Protein AF-0000000073401775 (afdb_homodimer)

Organism: Burkholderia thailandensis (strain ATCC 700388 / DSM 13276 / CCUG 48851 / CIP 106301 / E264) (NCBI:txid271848)

Sequence (440 aa):
MAAEIIAVTQQKGGVGKSTIAMHLGAAFHEKGRRVLVIDADGQNTLVHWSSSSADSETGIPFPVVNLAEAGGQIHREIKKFINDYDIIIVDCPPSITEKVSGVVLLAATIAVIPTSSSPADYWSSVGLVKLIQQAQVMNEDLRAVFLLNKTEEKRMLTRELKRALEELGFPLLKTQIPTREAYKQAMALGQTVLQMNDRGAKLAAAEIRACADEIVAMLPMAAEIIAVTQQKGGVGKSTIAMHLGAAFHEKGRRVLVIDADGQNTLVHWSSSSADSETGIPFPVVNLAEAGGQIHREIKKFINDYDIIIVDCPPSITEKVSGVVLLAATIAVIPTSSSPADYWSSVGLVKLIQQAQVMNEDLRAVFLLNKTEEKRMLTRELKRALEELGFPLLKTQIPTREAYKQAMALGQTVLQMNDRGAKLAAAEIRACADEIVAMLP

Foldseek 3Di:
DWAAEEEADFQDPPLCLLLLQLLLQVLVVVVVWQEEEEEQAPVCLLVLLLVLAPDNVLARPHYYYYDNVCFLVVLVVVVVCGVVTRYYYYRHYNRLPGNGSLNSLLVHQEYEYRAELDVVRLVRVLSVLVSNVVSCVNVVNYAYEYEHEQYDPPPPSVVVSQVSVVVSPHYYDPFHQHDAVLSVVCSNNNHALCSPDDPRSVVRSVSSNSVSVVVVVSGD/DWAAEEEADFQDPPLCLLLLQLLLQVLVVVVVWQEEEEEQEPVCLLVLLQVLAPDPVLARPHYYYYDNVCFLNVLVVVVVCGVVTRYYYYRHYNRLPGNGSLNSLLVHQEYEYRAELDVVRLVRVLSVLVSNVVSCVNVVNYAYEYEHEQYDPPPPSVVVS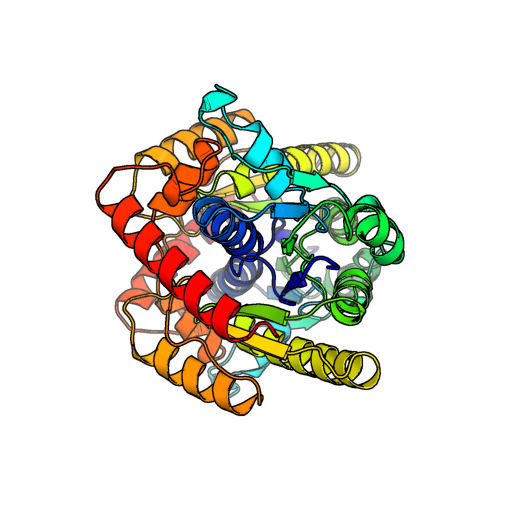QVSVVVSPHYYDPFHQHDAVLSVVCSNNNHALCSPDDPRSVVRSVSSNSVSVVVVVSGD

Structure (mmCIF, N/CA/C/O backbone):
data_AF-0000000073401775-model_v1
#
loop_
_entity.id
_entity.type
_entity.pdbx_description
1 polymer 'ParA family protein'
#
loop_
_atom_site.group_PDB
_atom_site.id
_atom_site.type_symbol
_atom_site.label_atom_id
_atom_site.label_alt_id
_atom_site.label_comp_id
_atom_site.label_asym_id
_atom_site.label_entity_id
_atom_site.label_seq_id
_atom_site.pdbx_PDB_ins_code
_atom_site.Cartn_x
_atom_site.Cartn_y
_atom_site.Cartn_z
_atom_site.occupancy
_atom_site.B_iso_or_equiv
_atom_site.auth_seq_id
_atom_site.auth_comp_id
_atom_site.auth_asym_id
_atom_site.auth_atom_id
_atom_site.pdbx_PDB_model_num
ATOM 1 N N . MET A 1 1 ? 2.506 27.953 22.062 1 73.06 1 MET A N 1
ATOM 2 C CA . MET A 1 1 ? 1.465 26.938 22.109 1 73.06 1 MET A CA 1
ATOM 3 C C . MET A 1 1 ? 1.991 25.609 21.578 1 73.06 1 MET A C 1
ATOM 5 O O . MET A 1 1 ? 2.885 25.578 20.719 1 73.06 1 MET A O 1
ATOM 9 N N . ALA A 1 2 ? 1.519 24.484 22.172 1 89 2 ALA A N 1
ATOM 10 C CA . ALA A 1 2 ? 1.997 23.156 21.797 1 89 2 ALA A CA 1
ATOM 11 C C . ALA A 1 2 ? 1.605 22.828 20.359 1 89 2 ALA A C 1
ATOM 13 O O . ALA A 1 2 ? 0.56 23.266 19.875 1 89 2 ALA A O 1
ATOM 14 N N . ALA A 1 3 ? 2.463 22.219 19.703 1 96.69 3 ALA A N 1
ATOM 15 C CA . ALA A 1 3 ? 2.256 21.875 18.297 1 96.69 3 ALA A CA 1
ATOM 16 C C . ALA A 1 3 ? 0.973 21.062 18.125 1 96.69 3 ALA A C 1
ATOM 18 O O . ALA A 1 3 ? 0.622 20.25 18.984 1 96.69 3 ALA A O 1
ATOM 19 N N . GLU A 1 4 ? 0.217 21.359 17.109 1 97.5 4 GLU A N 1
ATOM 20 C CA . GLU A 1 4 ? -0.837 20.453 16.688 1 97.5 4 GLU A CA 1
ATOM 21 C C . GLU A 1 4 ? -0.253 19.203 16.016 1 97.5 4 GLU A C 1
ATOM 23 O O . GLU A 1 4 ? 0.596 19.312 15.133 1 97.5 4 GLU A O 1
ATOM 28 N N . ILE A 1 5 ? -0.704 18.062 16.5 1 97.88 5 ILE A N 1
ATOM 29 C CA . ILE A 1 5 ? -0.2 16.797 15.969 1 97.88 5 ILE A CA 1
ATOM 30 C C . ILE A 1 5 ? -1.228 16.188 15.016 1 97.88 5 ILE A C 1
ATOM 32 O O . ILE A 1 5 ? -2.373 15.953 15.398 1 97.88 5 ILE A O 1
ATOM 36 N N . ILE A 1 6 ? -0.825 15.984 13.781 1 98.44 6 ILE A N 1
ATOM 37 C CA . ILE A 1 6 ? -1.646 15.344 12.758 1 98.44 6 ILE A CA 1
ATOM 38 C C . ILE A 1 6 ? -1.128 13.938 12.484 1 98.44 6 ILE A C 1
ATOM 40 O O . ILE A 1 6 ? -0.006 13.766 12 1 98.44 6 ILE A O 1
ATOM 44 N N . ALA A 1 7 ? -1.911 12.969 12.836 1 97.69 7 ALA A N 1
ATOM 45 C CA . ALA A 1 7 ? -1.581 11.586 12.523 1 97.69 7 ALA A CA 1
ATOM 46 C C . ALA A 1 7 ? -2.135 11.18 11.164 1 97.69 7 ALA A C 1
ATOM 48 O O . ALA A 1 7 ? -3.35 11.203 10.945 1 97.69 7 ALA A O 1
ATOM 49 N N . VAL A 1 8 ? -1.271 10.867 10.211 1 98 8 VAL A N 1
ATOM 50 C CA . VAL A 1 8 ? -1.704 10.242 8.961 1 98 8 VAL A CA 1
ATOM 51 C C . VAL A 1 8 ? -1.664 8.719 9.109 1 98 8 VAL A C 1
ATOM 53 O O . VAL A 1 8 ? -0.586 8.125 9.164 1 98 8 VAL A O 1
ATOM 56 N N . THR A 1 9 ? -2.846 8.148 9.156 1 95.69 9 THR A N 1
ATOM 57 C CA . THR A 1 9 ? -2.902 6.754 9.57 1 95.69 9 THR A CA 1
ATOM 58 C C . THR A 1 9 ? -3.926 5.98 8.742 1 95.69 9 THR A C 1
ATOM 60 O O . THR A 1 9 ? -4.93 6.547 8.305 1 95.69 9 THR A O 1
ATOM 63 N N . GLN A 1 10 ? -3.592 4.816 8.5 1 92.88 10 GLN A N 1
ATOM 64 C CA . GLN A 1 10 ? -4.418 3.795 7.863 1 92.88 10 GLN A CA 1
ATOM 65 C C . GLN A 1 10 ? -3.863 2.396 8.125 1 92.88 10 GLN A C 1
ATOM 67 O O . GLN A 1 10 ? -2.646 2.211 8.211 1 92.88 10 GLN A O 1
ATOM 72 N N . GLN A 1 11 ? -4.738 1.483 8.266 1 87.44 11 GLN A N 1
ATOM 73 C CA . GLN A 1 11 ? -4.281 0.128 8.555 1 87.44 11 GLN A CA 1
ATOM 74 C C . GLN A 1 11 ? -3.705 -0.537 7.309 1 87.44 11 GLN A C 1
ATOM 76 O O . GLN A 1 11 ? -2.793 -1.36 7.402 1 87.44 11 GLN A O 1
ATOM 81 N N . LYS A 1 12 ? -4.203 -0.117 6.227 1 86.38 12 LYS A N 1
ATOM 82 C CA . LYS A 1 12 ? -3.742 -0.69 4.965 1 86.38 12 LYS A CA 1
ATOM 83 C C . LYS A 1 12 ? -2.5 0.033 4.453 1 86.38 12 LYS A C 1
ATOM 85 O O . LYS A 1 12 ? -2.361 1.244 4.637 1 86.38 12 LYS A O 1
ATOM 90 N N . GLY A 1 13 ? -1.617 -0.777 3.861 1 84.25 13 GLY A N 1
ATOM 91 C CA . GLY A 1 13 ? -0.485 -0.198 3.156 1 84.25 13 GLY A CA 1
ATOM 92 C C . GLY A 1 13 ? -0.824 0.247 1.747 1 84.25 13 GLY A C 1
ATOM 93 O O . GLY A 1 13 ? -1.764 -0.267 1.137 1 84.25 13 GLY A O 1
ATOM 94 N N . GLY A 1 14 ? -0.138 1.272 1.256 1 87.44 14 GLY A N 1
ATOM 95 C CA . GLY A 1 14 ? -0.239 1.647 -0.146 1 87.44 14 GLY A CA 1
ATOM 96 C C . GLY A 1 14 ? -1.378 2.609 -0.427 1 87.44 14 GLY A C 1
ATOM 97 O O . GLY A 1 14 ? -1.656 2.928 -1.584 1 87.44 14 GLY A O 1
ATOM 98 N N . VAL A 1 15 ? -1.942 3.143 0.625 1 90.5 15 VAL A N 1
ATOM 99 C CA . VAL A 1 15 ? -3.107 4 0.429 1 90.5 15 VAL A CA 1
ATOM 100 C C . VAL A 1 15 ? -2.654 5.441 0.198 1 90.5 15 VAL A C 1
ATOM 102 O O . VAL A 1 15 ? -3.469 6.309 -0.123 1 90.5 15 VAL A O 1
ATOM 105 N N . GLY A 1 16 ? -1.351 5.742 0.459 1 94.06 16 GLY A N 1
ATOM 106 C CA . GLY A 1 16 ? -0.814 7.066 0.184 1 94.06 16 GLY A CA 1
ATOM 107 C C . GLY A 1 16 ? -0.501 7.855 1.441 1 94.06 16 GLY A C 1
ATOM 108 O O . GLY A 1 16 ? -0.466 9.086 1.414 1 94.06 16 GLY A O 1
ATOM 109 N N . LYS A 1 17 ? -0.332 7.188 2.557 1 96.25 17 LYS A N 1
ATOM 110 C CA . LYS A 1 17 ? -0.047 7.852 3.828 1 96.25 17 LYS A CA 1
ATOM 111 C C . LYS A 1 17 ? 1.188 8.742 3.719 1 96.25 17 LYS A C 1
ATOM 113 O O . LYS A 1 17 ? 1.143 9.922 4.074 1 96.25 17 LYS A O 1
ATOM 118 N N . SER A 1 18 ? 2.305 8.195 3.209 1 96.81 18 SER A N 1
ATOM 119 C CA . SER A 1 18 ? 3.562 8.93 3.117 1 96.81 18 SER A CA 1
ATOM 120 C C . SER A 1 18 ? 3.439 10.117 2.164 1 96.81 18 SER A C 1
ATOM 122 O O . SER A 1 18 ? 3.92 11.211 2.461 1 96.81 18 SER A O 1
ATOM 124 N N . THR A 1 19 ? 2.76 9.891 1.056 1 97.25 19 THR A N 1
ATOM 125 C CA . THR A 1 19 ? 2.564 10.953 0.076 1 97.25 19 THR A CA 1
ATOM 126 C C . THR A 1 19 ? 1.76 12.102 0.678 1 97.25 19 THR A C 1
ATOM 128 O O . THR A 1 19 ? 2.139 13.266 0.547 1 97.25 19 THR A O 1
ATOM 131 N N . ILE A 1 20 ? 0.709 11.734 1.372 1 98.38 20 ILE A N 1
ATOM 132 C CA . ILE A 1 20 ? -0.161 12.734 1.976 1 98.38 20 ILE A CA 1
ATOM 133 C C . ILE A 1 20 ? 0.586 13.469 3.092 1 98.38 20 ILE A C 1
ATOM 135 O O . ILE A 1 20 ? 0.524 14.695 3.191 1 98.38 20 ILE A O 1
ATOM 139 N N . ALA A 1 21 ? 1.325 12.758 3.904 1 98.75 21 ALA A N 1
ATOM 140 C CA . ALA A 1 21 ? 2.061 13.359 5.016 1 98.75 21 ALA A CA 1
ATOM 141 C C . ALA A 1 21 ? 3.057 14.406 4.512 1 98.75 21 ALA A C 1
ATOM 143 O O . ALA A 1 21 ? 3.092 15.531 5.016 1 98.75 21 ALA A O 1
ATOM 144 N N . MET A 1 22 ? 3.828 14.047 3.49 1 98.75 22 MET A N 1
ATOM 145 C CA . MET A 1 22 ? 4.852 14.945 2.961 1 98.75 22 MET A CA 1
ATOM 146 C C . MET A 1 22 ? 4.227 16.188 2.346 1 98.75 22 MET A C 1
ATOM 148 O O . MET A 1 22 ? 4.68 17.312 2.596 1 98.75 22 MET A O 1
ATOM 152 N N . HIS A 1 23 ? 3.174 16.031 1.643 1 98.81 23 HIS A N 1
ATOM 153 C CA . HIS A 1 23 ? 2.584 17.156 0.909 1 98.81 23 HIS A CA 1
ATOM 154 C C . HIS A 1 23 ? 1.796 18.062 1.839 1 98.81 23 HIS A C 1
ATOM 156 O O . HIS A 1 23 ? 1.742 19.281 1.622 1 98.81 23 HIS A O 1
ATOM 162 N N . LEU A 1 24 ? 1.142 17.438 2.877 1 98.75 24 LEU A N 1
ATOM 163 C CA . LEU A 1 24 ? 0.543 18.297 3.9 1 98.75 24 LEU A CA 1
ATOM 164 C C . LEU A 1 24 ? 1.604 19.156 4.582 1 98.75 24 LEU A C 1
ATOM 166 O O . LEU A 1 24 ? 1.385 20.344 4.828 1 98.75 24 LEU A O 1
ATOM 170 N N . GLY A 1 25 ? 2.76 18.531 4.883 1 98.69 25 GLY A N 1
ATOM 171 C CA . GLY A 1 25 ? 3.871 19.297 5.418 1 98.69 25 GLY A CA 1
ATOM 172 C C . GLY A 1 25 ? 4.238 20.484 4.555 1 98.69 25 GLY A C 1
ATOM 173 O O . GLY A 1 25 ? 4.395 21.594 5.066 1 98.69 25 GLY A O 1
ATOM 174 N N . ALA A 1 26 ? 4.297 20.266 3.293 1 98.62 26 ALA A N 1
ATOM 175 C CA . ALA A 1 26 ? 4.652 21.328 2.354 1 98.62 26 ALA A CA 1
ATOM 176 C C . ALA A 1 26 ? 3.594 22.422 2.338 1 98.62 26 ALA A C 1
ATOM 178 O O . ALA A 1 26 ? 3.924 23.609 2.301 1 98.62 26 ALA A O 1
ATOM 179 N N . ALA A 1 27 ? 2.354 22.031 2.326 1 98.75 27 ALA A N 1
ATOM 180 C CA . ALA A 1 27 ? 1.263 23 2.283 1 98.75 27 ALA A CA 1
ATOM 181 C C . ALA A 1 27 ? 1.264 23.875 3.527 1 98.75 27 ALA A C 1
ATOM 183 O O . ALA A 1 27 ? 1.106 25.094 3.432 1 98.75 27 ALA A O 1
ATOM 184 N N . PHE A 1 28 ? 1.456 23.281 4.695 1 98.5 28 PHE A N 1
ATOM 185 C CA . PHE A 1 28 ? 1.486 24.047 5.938 1 98.5 28 PHE A CA 1
ATOM 186 C C . PHE A 1 28 ? 2.729 24.922 6 1 98.5 28 PHE A C 1
ATOM 188 O O . PHE A 1 28 ? 2.668 26.062 6.477 1 98.5 28 PHE A O 1
ATOM 195 N N . HIS A 1 29 ? 3.814 24.391 5.535 1 98.38 29 HIS A N 1
ATOM 196 C CA . HIS A 1 29 ? 5.039 25.188 5.465 1 98.38 29 HIS A CA 1
ATOM 197 C C . HIS A 1 29 ? 4.852 26.422 4.582 1 98.38 29 HIS A C 1
ATOM 199 O O . HIS A 1 29 ? 5.301 27.516 4.93 1 98.38 29 HIS A O 1
ATOM 205 N N . GLU A 1 30 ? 4.258 26.172 3.49 1 97.69 30 GLU A N 1
ATOM 206 C CA . GLU A 1 30 ? 3.984 27.266 2.561 1 97.69 30 GLU A CA 1
ATOM 207 C C . GLU A 1 30 ? 3.15 28.359 3.221 1 97.69 30 GLU A C 1
ATOM 209 O O . GLU A 1 30 ? 3.271 29.531 2.875 1 97.69 30 GLU A O 1
ATOM 214 N N . LYS A 1 31 ? 2.381 28.047 4.191 1 97.12 31 LYS A N 1
ATOM 215 C CA . LYS A 1 31 ? 1.525 28.984 4.91 1 97.12 31 LYS A CA 1
ATOM 216 C C . LYS A 1 31 ? 2.279 29.641 6.062 1 97.12 31 LYS A C 1
ATOM 218 O O . LYS A 1 31 ? 1.678 30.312 6.895 1 97.12 31 LYS A O 1
ATOM 223 N N . GLY A 1 32 ? 3.52 29.344 6.188 1 97.25 32 GLY A N 1
ATOM 224 C CA . GLY A 1 32 ? 4.371 30.016 7.156 1 97.25 32 GLY A CA 1
ATOM 225 C C . GLY A 1 32 ? 4.422 29.312 8.5 1 97.25 32 GLY A C 1
ATOM 226 O O . GLY A 1 32 ? 4.91 29.875 9.484 1 97.25 32 GLY A O 1
ATOM 227 N N . ARG A 1 33 ? 3.943 28.078 8.586 1 97.81 33 ARG A N 1
ATOM 228 C CA . ARG A 1 33 ? 3.982 27.328 9.836 1 97.81 33 ARG A CA 1
ATOM 229 C C . ARG A 1 33 ? 5.332 26.656 10.023 1 97.81 33 ARG A C 1
ATOM 231 O O . ARG A 1 33 ? 5.965 26.234 9.055 1 97.81 33 ARG A O 1
ATOM 238 N N . ARG A 1 34 ? 5.789 26.625 11.25 1 98.38 34 ARG A N 1
ATOM 239 C CA . ARG A 1 34 ? 6.902 25.734 11.586 1 98.38 34 ARG A CA 1
ATOM 240 C C . ARG A 1 34 ? 6.453 24.281 11.609 1 98.38 34 ARG A C 1
ATOM 242 O O . ARG A 1 34 ? 5.711 23.875 12.508 1 98.38 34 ARG A O 1
ATOM 249 N N . VAL A 1 35 ? 6.938 23.484 10.617 1 98.56 35 VAL A N 1
ATOM 250 C CA . VAL A 1 35 ? 6.43 22.141 10.398 1 98.56 35 VAL A CA 1
ATOM 251 C C . VAL A 1 35 ? 7.531 21.125 10.672 1 98.56 35 VAL A C 1
ATOM 253 O O . VAL A 1 35 ? 8.68 21.312 10.289 1 98.56 35 VAL A O 1
ATOM 256 N N . LEU A 1 36 ? 7.168 20.062 11.367 1 98.81 36 LEU A N 1
ATOM 257 C CA . LEU A 1 36 ? 7.969 18.844 11.477 1 98.81 36 LEU A CA 1
ATOM 258 C C . LEU A 1 36 ? 7.207 17.641 10.938 1 98.81 36 LEU A C 1
ATOM 260 O O . LEU A 1 36 ? 6.047 17.422 11.289 1 98.81 36 LEU A O 1
ATOM 264 N N . VAL A 1 37 ? 7.812 16.875 10.055 1 98.75 37 VAL A N 1
ATOM 265 C CA . VAL A 1 37 ? 7.234 15.625 9.578 1 98.75 37 VAL A CA 1
ATOM 266 C C . VAL A 1 37 ? 8.016 14.438 10.148 1 98.75 37 VAL A C 1
ATOM 268 O O . VAL A 1 37 ? 9.25 14.406 10.07 1 98.75 37 VAL A O 1
ATOM 271 N N . ILE A 1 38 ? 7.289 13.523 10.703 1 98.44 38 ILE A N 1
ATOM 272 C CA . ILE A 1 38 ? 7.895 12.375 11.367 1 98.44 38 ILE A CA 1
ATOM 273 C C . ILE A 1 38 ? 7.59 11.102 10.586 1 98.44 38 ILE A C 1
ATOM 275 O O . ILE A 1 38 ? 6.43 10.812 10.289 1 98.44 38 ILE A O 1
ATOM 279 N N . ASP A 1 39 ? 8.625 10.391 10.25 1 97.38 39 ASP A N 1
ATOM 280 C CA . ASP A 1 39 ? 8.523 9.047 9.695 1 97.38 39 ASP A CA 1
ATOM 281 C C . ASP A 1 39 ? 8.469 8 10.805 1 97.38 39 ASP A C 1
ATOM 283 O O . ASP A 1 39 ? 9.492 7.691 11.43 1 97.38 39 ASP A O 1
ATOM 287 N N . ALA A 1 40 ? 7.277 7.445 11.031 1 94.88 40 ALA A N 1
ATOM 288 C CA . ALA A 1 40 ? 7.102 6.449 12.094 1 94.88 40 ALA A CA 1
ATOM 289 C C . ALA A 1 40 ? 7 5.043 11.508 1 94.88 40 ALA A C 1
ATOM 291 O O . ALA A 1 40 ? 6.691 4.09 12.227 1 94.88 40 ALA A O 1
ATOM 292 N N . ASP A 1 41 ? 7.121 4.91 10.258 1 90.94 41 ASP A N 1
ATOM 293 C CA . ASP A 1 41 ? 7.043 3.641 9.547 1 90.94 41 ASP A CA 1
ATOM 294 C C . ASP A 1 41 ? 8.438 3.086 9.266 1 90.94 41 ASP A C 1
ATOM 296 O O . ASP A 1 41 ? 9.305 3.801 8.758 1 90.94 41 ASP A O 1
ATOM 300 N N . GLY A 1 42 ? 8.688 1.877 9.523 1 87.94 42 GLY A N 1
ATOM 301 C CA . GLY A 1 42 ? 9.969 1.223 9.336 1 87.94 42 GLY A CA 1
ATOM 302 C C . GLY A 1 42 ? 10.406 1.167 7.887 1 87.94 42 GLY A C 1
ATOM 303 O O . GLY A 1 42 ? 11.586 0.924 7.598 1 87.94 42 GLY A O 1
ATOM 304 N N . GLN A 1 43 ? 9.555 1.394 6.953 1 84.94 43 GLN A N 1
ATOM 305 C CA . GLN A 1 43 ? 9.906 1.457 5.535 1 84.94 43 GLN A CA 1
ATOM 306 C C . GLN A 1 43 ? 10.742 2.693 5.23 1 84.94 43 GLN A C 1
ATOM 308 O O . GLN A 1 43 ? 11.438 2.746 4.211 1 84.94 43 GLN A O 1
ATOM 313 N N . ASN A 1 44 ? 10.672 3.723 6.023 1 91.62 44 ASN A N 1
ATOM 314 C CA . ASN A 1 44 ? 11.492 4.93 5.957 1 91.62 44 ASN A CA 1
ATOM 315 C C . ASN A 1 44 ? 11.305 5.656 4.625 1 91.62 44 ASN A C 1
ATOM 317 O O . ASN A 1 44 ? 12.266 6.188 4.066 1 91.62 44 ASN A O 1
ATOM 321 N N . THR A 1 45 ? 10.109 5.629 4.129 1 93.69 45 THR A N 1
ATOM 322 C CA . THR A 1 45 ? 9.828 6.25 2.842 1 93.69 45 THR A CA 1
ATOM 323 C C . THR A 1 45 ? 10.102 7.75 2.891 1 93.69 45 THR A C 1
ATOM 325 O O . THR A 1 45 ? 10.75 8.297 1.992 1 93.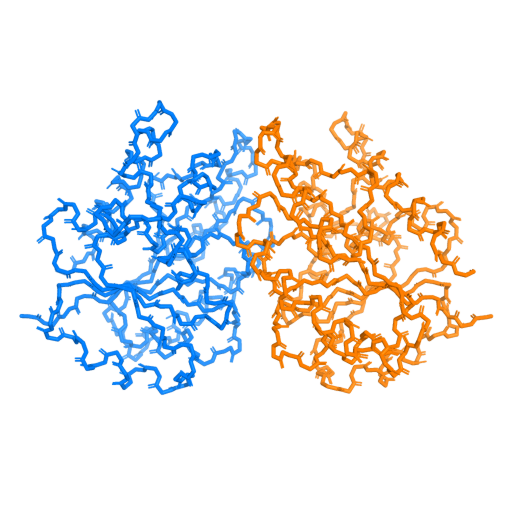69 45 THR A O 1
ATOM 328 N N . LEU A 1 46 ? 9.68 8.406 3.979 1 97.19 46 LEU A N 1
ATOM 329 C CA . LEU A 1 46 ? 9.828 9.852 4.07 1 97.19 46 LEU A CA 1
ATOM 330 C C . LEU A 1 46 ? 11.305 10.234 4.191 1 97.19 46 LEU A C 1
ATOM 332 O O . LEU A 1 46 ? 11.734 11.25 3.643 1 97.19 46 LEU A O 1
ATOM 336 N N . VAL A 1 47 ? 12.016 9.398 4.875 1 95.62 47 VAL A N 1
ATOM 337 C CA . VAL A 1 47 ? 13.438 9.664 5.059 1 95.62 47 VAL A CA 1
ATOM 338 C C . VAL A 1 47 ? 14.164 9.547 3.719 1 95.62 47 VAL A C 1
ATOM 340 O O . VAL A 1 47 ? 14.945 10.422 3.346 1 95.62 47 VAL A O 1
ATOM 343 N N . HIS A 1 48 ? 13.883 8.516 2.992 1 94.62 48 HIS A N 1
ATOM 344 C CA . HIS A 1 48 ? 14.477 8.344 1.67 1 94.62 48 HIS A CA 1
ATOM 345 C C . HIS A 1 48 ? 14.07 9.484 0.738 1 94.62 48 HIS A C 1
ATOM 347 O O . HIS A 1 48 ? 14.906 10.016 0.007 1 94.62 48 HIS A O 1
ATOM 353 N N . TRP A 1 49 ? 12.836 9.82 0.828 1 96.44 49 TRP A N 1
ATOM 354 C CA . TRP A 1 49 ? 12.281 10.898 0.009 1 96.44 49 TRP A CA 1
ATOM 355 C C . TRP A 1 49 ? 13.008 12.211 0.269 1 96.44 49 TRP A C 1
ATOM 357 O O . TRP A 1 49 ? 13.477 12.867 -0.667 1 96.44 49 TRP A O 1
ATOM 367 N N . SER A 1 50 ? 13.219 12.562 1.498 1 96.06 50 SER A N 1
ATOM 368 C CA . SER A 1 50 ? 13.859 13.82 1.876 1 96.06 50 SER A CA 1
ATOM 369 C C . SER A 1 50 ? 15.336 13.828 1.503 1 96.06 50 SER A C 1
ATOM 371 O O . SER A 1 50 ? 15.93 14.891 1.329 1 96.06 50 SER A O 1
ATOM 373 N N . SER A 1 51 ? 15.922 12.664 1.334 1 93.5 51 SER A N 1
ATOM 374 C CA . SER A 1 51 ? 17.344 12.555 1.023 1 93.5 51 SER A CA 1
ATOM 375 C C . SER A 1 51 ? 17.578 12.461 -0.481 1 93.5 51 SER A C 1
ATOM 377 O O . SER A 1 51 ? 18.719 12.422 -0.937 1 93.5 51 SER A O 1
ATOM 379 N N . SER A 1 52 ? 16.516 12.453 -1.254 1 91 52 SER A N 1
ATOM 380 C CA . SER A 1 52 ? 16.625 12.164 -2.682 1 91 52 SER A CA 1
ATOM 381 C C . SER A 1 52 ? 16.969 13.43 -3.469 1 91 52 SER A C 1
ATOM 383 O O . SER A 1 52 ? 17.359 13.344 -4.637 1 91 52 SER A O 1
ATOM 385 N N . SER A 1 53 ? 16.797 14.555 -2.814 1 88.81 53 SER A N 1
ATOM 386 C CA . SER A 1 53 ? 17.094 15.781 -3.553 1 88.81 53 SER A CA 1
ATOM 387 C C . SER A 1 53 ? 18.594 15.938 -3.779 1 88.81 53 SER A C 1
ATOM 389 O O . SER A 1 53 ? 19.391 15.656 -2.885 1 88.81 53 SER A O 1
ATOM 391 N N . ALA A 1 54 ? 19 16.281 -5.02 1 79.06 54 ALA A N 1
ATOM 392 C CA . ALA A 1 54 ? 20.406 16.516 -5.379 1 79.06 54 ALA A CA 1
ATOM 393 C C . ALA A 1 54 ? 20.906 17.812 -4.762 1 79.06 54 ALA A C 1
ATOM 395 O O . ALA A 1 54 ? 22.125 17.984 -4.555 1 79.06 54 ALA A O 1
ATOM 396 N N . ASP A 1 55 ? 19.984 18.672 -4.555 1 78.44 55 ASP A N 1
ATOM 397 C CA . ASP A 1 55 ? 20.297 20 -4.059 1 78.44 55 ASP A CA 1
ATOM 398 C C . ASP A 1 55 ? 19.438 20.344 -2.84 1 78.44 55 ASP A C 1
ATOM 400 O O . ASP A 1 55 ? 18.203 20.266 -2.896 1 78.44 55 ASP A O 1
ATOM 404 N N . SER A 1 56 ? 20.141 20.688 -1.815 1 74.56 56 SER A N 1
ATOM 405 C CA . SER A 1 56 ? 19.438 21 -0.57 1 74.56 56 SER A CA 1
ATOM 406 C C . SER A 1 56 ? 18.5 22.188 -0.747 1 74.56 56 SER A C 1
ATOM 408 O O . SER A 1 56 ? 17.469 22.266 -0.077 1 74.56 56 SER A O 1
ATOM 410 N N . GLU A 1 57 ? 18.734 23 -1.655 1 84.44 57 GLU A N 1
ATOM 411 C CA . GLU A 1 57 ? 17.938 24.219 -1.82 1 84.44 57 GLU A CA 1
ATOM 412 C C . GLU A 1 57 ? 16.594 23.906 -2.502 1 84.44 57 GLU A C 1
ATOM 414 O O . GLU A 1 57 ? 15.617 24.641 -2.316 1 84.44 57 GLU A O 1
ATOM 419 N N . THR A 1 58 ? 16.594 22.828 -3.129 1 89.94 58 THR A N 1
ATOM 420 C CA . THR A 1 58 ? 15.383 22.516 -3.889 1 89.94 58 THR A CA 1
ATOM 421 C C . THR A 1 58 ? 14.625 21.359 -3.256 1 89.94 58 THR A C 1
ATOM 423 O O . THR A 1 58 ? 13.523 21.016 -3.697 1 89.94 58 THR A O 1
ATOM 426 N N . GLY A 1 59 ? 15.188 20.828 -2.191 1 95.38 59 GLY A N 1
ATOM 427 C CA . GLY A 1 59 ? 14.586 19.672 -1.544 1 95.38 59 GLY A CA 1
ATOM 428 C C . GLY A 1 59 ? 13.484 20.031 -0.569 1 95.38 59 GLY A C 1
ATOM 429 O O . GLY A 1 59 ? 12.961 21.156 -0.61 1 95.38 59 GLY A O 1
ATOM 430 N N . ILE A 1 60 ? 13.039 19.109 0.179 1 97.5 60 ILE A N 1
ATOM 431 C CA . ILE A 1 60 ? 11.977 19.281 1.164 1 97.5 60 ILE A CA 1
ATOM 432 C C . ILE A 1 60 ? 12.336 20.422 2.117 1 97.5 60 ILE A C 1
ATOM 434 O O . ILE A 1 60 ? 13.398 20.406 2.74 1 97.5 60 ILE A O 1
ATOM 438 N N . PRO A 1 61 ? 11.516 21.422 2.303 1 96.25 61 PRO A N 1
ATOM 439 C CA . PRO A 1 61 ? 11.914 22.656 2.979 1 96.25 61 PRO A CA 1
ATOM 440 C C . PRO A 1 61 ? 11.641 22.625 4.48 1 96.25 61 PRO A C 1
ATOM 442 O O . PRO A 1 61 ? 11.688 23.656 5.148 1 96.25 61 PRO A O 1
ATOM 445 N N . PHE A 1 62 ? 11.25 21.562 5.039 1 97.56 62 PHE A N 1
ATOM 446 C CA . PHE A 1 62 ? 11.008 21.391 6.465 1 97.56 62 PHE A CA 1
ATOM 447 C C . PHE A 1 62 ? 11.688 20.125 6.977 1 97.56 62 PHE A C 1
ATOM 449 O O . PHE A 1 62 ? 12.016 19.234 6.191 1 97.56 62 PHE A O 1
ATOM 456 N N . PRO A 1 63 ? 11.938 20.016 8.297 1 97.62 63 PRO A N 1
ATOM 457 C CA . PRO A 1 63 ? 12.633 18.844 8.82 1 97.62 63 PRO A CA 1
ATOM 458 C C . PRO A 1 63 ? 11.781 17.578 8.75 1 97.62 63 PRO A C 1
ATOM 460 O O . PRO A 1 63 ? 10.57 17.625 8.977 1 97.62 63 PRO A O 1
ATOM 463 N N . VAL A 1 64 ? 12.445 16.5 8.375 1 98.12 64 VAL A N 1
ATOM 464 C CA . VAL A 1 64 ? 11.906 15.148 8.43 1 98.12 64 VAL A CA 1
ATOM 465 C C . VAL A 1 64 ? 12.75 14.297 9.391 1 98.12 64 VAL A C 1
ATOM 467 O O . VAL A 1 64 ? 13.969 14.203 9.234 1 98.12 64 VAL A O 1
ATOM 470 N N . VAL A 1 65 ? 12.055 13.711 10.352 1 97.75 65 VAL A N 1
ATOM 471 C CA . VAL A 1 65 ? 12.805 12.93 11.328 1 97.75 65 VAL A CA 1
ATOM 472 C C . VAL A 1 65 ? 12.289 11.484 11.336 1 97.75 65 VAL A C 1
ATOM 474 O O . VAL A 1 65 ? 11.094 11.242 11.148 1 97.75 65 VAL A O 1
ATOM 477 N N . ASN A 1 66 ? 13.195 10.602 11.516 1 97.5 66 ASN A N 1
ATOM 478 C CA . ASN A 1 66 ? 12.867 9.18 11.625 1 97.5 66 ASN A CA 1
ATOM 479 C C . ASN A 1 66 ? 12.648 8.773 13.078 1 97.5 66 ASN A C 1
ATOM 481 O O . ASN A 1 66 ? 13.562 8.883 13.906 1 97.5 66 ASN A O 1
ATOM 485 N N . LEU A 1 67 ? 11.5 8.266 13.367 1 96.12 67 LEU A N 1
ATOM 486 C CA . LEU A 1 67 ? 11.242 7.77 14.711 1 96.12 67 LEU A CA 1
ATOM 487 C C . LEU A 1 67 ? 10.688 6.352 14.672 1 96.12 67 LEU A C 1
ATOM 489 O O . LEU A 1 67 ? 9.977 5.93 15.586 1 96.12 67 LEU A O 1
ATOM 493 N N . ALA A 1 68 ? 10.875 5.637 13.578 1 92.19 68 ALA A N 1
ATOM 494 C CA . ALA A 1 68 ? 10.359 4.285 13.383 1 92.19 68 ALA A CA 1
ATOM 495 C C . ALA A 1 68 ? 10.852 3.348 14.477 1 92.19 68 ALA A C 1
ATOM 497 O O . ALA A 1 68 ? 10.109 2.463 14.922 1 92.19 68 ALA A O 1
ATOM 498 N N . GLU A 1 69 ? 12.031 3.553 15.008 1 90.94 69 GLU A N 1
ATOM 499 C CA . GLU A 1 69 ? 12.641 2.635 15.961 1 90.94 69 GLU A CA 1
ATOM 500 C C . GLU A 1 69 ? 12.117 2.881 17.375 1 90.94 69 GLU A C 1
ATOM 502 O O . GLU A 1 69 ? 12.336 2.066 18.281 1 90.94 69 GLU A O 1
ATOM 507 N N . ALA A 1 70 ? 11.438 4.012 17.531 1 91.5 70 ALA A N 1
ATOM 508 C CA . ALA A 1 70 ? 10.922 4.324 18.859 1 91.5 70 ALA A CA 1
ATOM 509 C C . ALA A 1 70 ? 9.789 3.377 19.25 1 91.5 70 ALA A C 1
ATOM 511 O O . ALA A 1 70 ? 9.508 3.186 20.438 1 91.5 70 ALA A O 1
ATOM 512 N N . GLY A 1 71 ? 9.133 2.795 18.25 1 87.06 71 GLY A N 1
ATOM 513 C CA . GLY A 1 71 ? 8.062 1.843 18.5 1 87.06 71 GLY A CA 1
ATOM 514 C C . GLY A 1 71 ? 6.988 2.385 19.422 1 87.06 71 GLY A C 1
ATOM 515 O O . GLY A 1 71 ? 6.484 3.49 19.219 1 87.06 71 GLY A O 1
ATOM 516 N N . GLY A 1 72 ? 6.684 1.586 20.453 1 86.38 72 GLY A N 1
ATOM 517 C CA . GLY A 1 72 ? 5.621 1.933 21.375 1 86.38 72 GLY A CA 1
ATOM 518 C C . GLY A 1 72 ? 5.945 3.146 22.234 1 86.38 72 GLY A C 1
ATOM 519 O O . GLY A 1 72 ? 5.066 3.707 22.875 1 86.38 72 GLY A O 1
ATOM 520 N N . GLN A 1 73 ? 7.172 3.662 22.188 1 91.19 73 GLN A N 1
ATOM 521 C CA . GLN A 1 73 ? 7.582 4.805 23 1 91.19 73 GLN A CA 1
ATOM 522 C C . GLN A 1 73 ? 7.66 6.074 22.156 1 91.19 73 GLN A C 1
ATOM 524 O O . GLN A 1 73 ? 8.242 7.074 22.578 1 91.19 73 GLN A O 1
ATOM 529 N N . ILE A 1 74 ? 7.023 6.062 21.016 1 94.38 74 ILE A N 1
ATOM 530 C CA . ILE A 1 74 ? 7.164 7.152 20.047 1 94.38 74 ILE A CA 1
ATOM 531 C C . ILE A 1 74 ? 6.602 8.438 20.641 1 94.38 74 ILE A C 1
ATOM 533 O O . ILE A 1 74 ? 7.078 9.531 20.344 1 94.38 74 ILE A O 1
ATOM 537 N N . HIS A 1 75 ? 5.617 8.336 21.531 1 91.12 75 HIS A N 1
ATOM 538 C CA . HIS A 1 75 ? 5.023 9.516 22.156 1 91.12 75 HIS A CA 1
ATOM 539 C C . HIS A 1 75 ? 6.062 10.305 22.953 1 91.12 75 HIS A C 1
ATOM 541 O O . HIS A 1 75 ? 6.027 11.531 22.984 1 91.12 75 HIS A O 1
ATOM 547 N N . ARG A 1 76 ? 7.016 9.617 23.531 1 93.62 76 ARG A N 1
ATOM 548 C CA . ARG A 1 76 ? 8.086 10.273 24.281 1 93.62 76 ARG A CA 1
ATOM 549 C C . ARG A 1 76 ? 9.008 11.055 23.359 1 93.62 76 ARG A C 1
ATOM 551 O O . ARG A 1 76 ? 9.453 12.148 23.688 1 93.62 76 ARG A O 1
ATOM 558 N N . GLU A 1 77 ? 9.258 10.484 22.25 1 96.06 77 GLU A N 1
ATOM 559 C CA . GLU A 1 77 ? 10.125 11.141 21.281 1 96.06 77 GLU A CA 1
ATOM 560 C C . GLU A 1 77 ? 9.438 12.359 20.656 1 96.06 77 GLU A C 1
ATOM 562 O O . GLU A 1 77 ? 10.07 13.398 20.469 1 96.06 77 GLU A O 1
ATOM 567 N N . ILE A 1 78 ? 8.156 12.227 20.406 1 96.19 78 ILE A N 1
ATOM 568 C CA . ILE A 1 78 ? 7.395 13.32 19.812 1 96.19 78 ILE A CA 1
ATOM 569 C C . ILE A 1 78 ? 7.34 14.5 20.781 1 96.19 78 ILE A C 1
ATOM 571 O O . ILE A 1 78 ? 7.438 15.656 20.359 1 96.19 78 ILE A O 1
ATOM 575 N N . LYS A 1 79 ? 7.215 14.266 22.016 1 94.62 79 LYS A N 1
ATOM 576 C CA . LYS A 1 79 ? 7.094 15.289 23.031 1 94.62 79 LYS A CA 1
ATOM 577 C C . LYS A 1 79 ? 8.305 16.219 23.031 1 94.62 79 LYS A C 1
ATOM 579 O O . LYS A 1 79 ? 8.18 17.406 23.359 1 94.62 79 LYS A O 1
ATOM 584 N N . LYS A 1 80 ? 9.398 15.719 22.578 1 95.81 80 LYS A N 1
ATOM 585 C CA . LYS A 1 80 ? 10.625 16.516 22.531 1 95.81 80 LYS A CA 1
ATOM 586 C C . LYS A 1 80 ? 10.508 17.656 21.531 1 95.81 80 LYS A C 1
ATOM 588 O O . LYS A 1 80 ? 11.273 18.609 21.578 1 95.81 80 LYS A O 1
ATOM 593 N N . PHE A 1 81 ? 9.523 17.531 20.641 1 96.94 81 PHE A N 1
ATOM 594 C CA . PHE A 1 81 ? 9.453 18.484 19.531 1 96.94 81 PHE A CA 1
ATOM 595 C C . PHE A 1 81 ? 8.242 19.406 19.688 1 96.94 81 PHE A C 1
ATOM 597 O O . PHE A 1 81 ? 8.078 20.359 18.922 1 96.94 81 PHE A O 1
ATOM 604 N N . ILE A 1 82 ? 7.414 19.25 20.656 1 96.25 82 ILE A N 1
ATOM 605 C CA . ILE A 1 82 ? 6.074 19.828 20.703 1 96.25 82 ILE A CA 1
ATOM 606 C C . ILE A 1 82 ? 6.168 21.344 20.859 1 96.25 82 ILE A C 1
ATOM 608 O O . ILE A 1 82 ? 5.277 22.078 20.422 1 96.25 82 ILE A O 1
ATOM 612 N N . ASN A 1 83 ? 7.242 21.891 21.406 1 96.81 83 ASN A N 1
ATOM 613 C CA . ASN A 1 83 ? 7.348 23.328 21.656 1 96.81 83 ASN A CA 1
ATOM 614 C C . ASN A 1 83 ? 8.117 24.031 20.547 1 96.81 83 ASN A C 1
ATOM 616 O O . ASN A 1 83 ? 8.148 25.266 20.5 1 96.81 83 ASN A O 1
ATOM 620 N N . ASP A 1 84 ? 8.664 23.312 19.641 1 97.81 84 ASP A N 1
ATOM 621 C CA . ASP A 1 84 ? 9.562 23.891 18.641 1 97.81 84 ASP A CA 1
ATOM 622 C C . ASP A 1 84 ? 8.844 24.078 17.312 1 97.81 84 ASP A C 1
ATOM 624 O O . ASP A 1 84 ? 9.359 24.75 16.422 1 97.81 84 ASP A O 1
ATOM 628 N N . TYR A 1 85 ? 7.609 23.562 17.172 1 98.38 85 TYR A N 1
ATOM 629 C CA . TYR A 1 85 ? 6.891 23.594 15.906 1 98.38 85 TYR A CA 1
ATOM 630 C C . TYR A 1 85 ? 5.438 24 16.109 1 98.38 85 TYR A C 1
ATOM 632 O O . TYR A 1 85 ? 4.941 24 17.234 1 98.38 85 TYR A O 1
ATOM 640 N N . ASP A 1 86 ? 4.832 24.422 15.023 1 98 86 ASP A N 1
ATOM 641 C CA . ASP A 1 86 ? 3.398 24.703 15.039 1 98 86 ASP A CA 1
ATOM 642 C C . ASP A 1 86 ? 2.596 23.453 14.688 1 98 86 ASP A C 1
ATOM 644 O O . ASP A 1 86 ? 1.515 23.234 15.234 1 98 86 ASP A O 1
ATOM 648 N N . ILE A 1 87 ? 3.154 22.672 13.773 1 98.31 87 ILE A N 1
ATOM 649 C CA . ILE A 1 87 ? 2.48 21.469 13.266 1 98.31 87 ILE A CA 1
ATOM 650 C C . ILE A 1 87 ? 3.467 20.312 13.203 1 98.31 87 ILE A C 1
ATOM 652 O O . ILE A 1 87 ? 4.582 20.453 12.695 1 98.31 87 ILE A O 1
ATOM 656 N N . ILE A 1 88 ? 3.092 19.188 13.758 1 98.62 88 ILE A N 1
ATOM 657 C CA . ILE A 1 88 ? 3.816 17.938 13.625 1 98.62 88 ILE A CA 1
ATOM 658 C C . ILE A 1 88 ? 2.949 16.922 12.891 1 98.62 88 ILE A C 1
ATOM 660 O O . ILE A 1 88 ? 1.823 16.641 13.305 1 98.62 88 ILE A O 1
ATOM 664 N N . ILE A 1 89 ? 3.406 16.422 11.781 1 98.75 89 ILE A N 1
ATOM 665 C CA . ILE A 1 89 ? 2.707 15.414 11 1 98.75 89 ILE A CA 1
ATOM 666 C C . ILE A 1 89 ? 3.406 14.062 11.156 1 98.75 89 ILE A C 1
ATOM 668 O O . ILE A 1 89 ? 4.617 13.953 10.945 1 98.75 89 ILE A O 1
ATOM 672 N N . VAL A 1 90 ? 2.682 13.055 11.547 1 98.12 90 VAL A N 1
ATOM 673 C CA . VAL A 1 90 ? 3.26 11.734 11.766 1 98.12 90 VAL A CA 1
ATOM 674 C C . VAL A 1 90 ? 2.76 10.766 10.703 1 98.12 90 VAL A C 1
ATOM 676 O O . VAL A 1 90 ? 1.559 10.5 10.609 1 98.12 90 VAL A O 1
ATOM 679 N N . ASP A 1 91 ? 3.674 10.242 9.875 1 97.38 91 ASP A N 1
ATOM 680 C CA . ASP A 1 91 ? 3.395 9.156 8.945 1 97.38 91 ASP A CA 1
ATOM 681 C C . ASP A 1 91 ? 3.408 7.801 9.656 1 97.38 91 ASP A C 1
ATOM 683 O O . ASP A 1 91 ? 4.469 7.207 9.852 1 97.38 91 ASP A O 1
ATOM 687 N N . CYS A 1 92 ? 2.258 7.27 9.93 1 95.38 92 CYS A N 1
ATOM 688 C CA . CYS A 1 92 ? 2.121 6.07 10.75 1 95.38 92 CYS A CA 1
ATOM 689 C C . CYS A 1 92 ? 2.271 4.812 9.898 1 95.38 92 CYS A C 1
ATOM 691 O O . CYS A 1 92 ? 1.944 4.812 8.711 1 95.38 92 CYS A O 1
ATOM 693 N N . PRO A 1 93 ? 2.824 3.707 10.445 1 91.19 93 PRO A N 1
ATOM 694 C CA . PRO A 1 93 ? 2.939 2.443 9.711 1 91.19 93 PRO A CA 1
ATOM 695 C C . PRO A 1 93 ? 1.586 1.775 9.477 1 91.19 93 PRO A C 1
ATOM 697 O O . PRO A 1 93 ? 0.606 2.098 10.148 1 91.19 93 PRO A O 1
ATOM 700 N N . PRO A 1 94 ? 1.698 0.868 8.406 1 84.81 94 PRO A N 1
ATOM 701 C CA . PRO A 1 94 ? 0.479 0.079 8.219 1 84.81 94 PRO A CA 1
ATOM 702 C C . PRO A 1 94 ? 0.291 -0.988 9.297 1 84.81 94 PRO A C 1
ATOM 704 O O . PRO A 1 94 ? 1.229 -1.725 9.609 1 84.81 94 PRO A O 1
ATOM 707 N N . SER A 1 95 ? -0.57 -1.023 10.148 1 71.19 95 SER A N 1
ATOM 708 C CA . SER A 1 95 ? -0.807 -2.148 11.047 1 71.19 95 SER A CA 1
ATOM 709 C C . SER A 1 95 ? -1.871 -1.812 12.086 1 71.19 95 SER A C 1
ATOM 711 O O . SER A 1 95 ? -1.881 -0.71 12.641 1 71.19 95 SER A O 1
ATOM 713 N N . ILE A 1 96 ? -2.58 -2.752 12.188 1 57.34 96 ILE A N 1
ATOM 714 C CA . ILE A 1 96 ? -3.555 -2.658 13.266 1 57.34 96 ILE A CA 1
ATOM 715 C C . ILE A 1 96 ? -2.893 -3.02 14.594 1 57.34 96 ILE A C 1
ATOM 717 O O . ILE A 1 96 ? -3.254 -2.482 15.641 1 57.34 96 ILE A O 1
ATOM 721 N N . THR A 1 97 ? -1.982 -3.846 14.383 1 57.09 97 THR A N 1
ATOM 722 C CA . THR A 1 97 ? -1.441 -4.426 15.609 1 57.09 97 THR A CA 1
ATOM 723 C C . THR A 1 97 ? -0.295 -3.574 16.156 1 57.09 97 THR A C 1
ATOM 725 O O . THR A 1 97 ? 0.143 -3.764 17.281 1 57.09 97 THR A O 1
ATOM 728 N N . GLU A 1 98 ? 0.044 -2.77 15.273 1 62.81 98 GLU A N 1
ATOM 729 C CA . GLU A 1 98 ? 1.17 -1.974 15.75 1 62.81 98 GLU A CA 1
ATOM 730 C C . GLU A 1 98 ? 0.714 -0.923 16.766 1 62.81 98 GLU A C 1
ATOM 732 O O . GLU A 1 98 ? -0.286 -0.237 16.547 1 62.81 98 GLU A O 1
ATOM 737 N N . LYS A 1 99 ? 1.466 -0.904 17.766 1 78.88 99 LYS A N 1
ATOM 738 C CA . LYS A 1 99 ? 1.189 -0.008 18.891 1 78.88 99 LYS A CA 1
ATOM 739 C C . LYS A 1 99 ? 1.442 1.447 18.5 1 78.88 99 LYS A C 1
ATOM 741 O O . LYS A 1 99 ? 0.872 2.361 19.094 1 78.88 99 LYS A O 1
ATOM 746 N N . VAL A 1 100 ? 2.146 1.57 17.438 1 86.25 100 VAL A N 1
ATOM 747 C CA . VAL A 1 100 ? 2.639 2.898 17.094 1 86.25 100 VAL A CA 1
ATOM 748 C C . VAL A 1 100 ? 1.464 3.811 16.75 1 86.25 100 VAL A C 1
ATOM 750 O O . VAL A 1 100 ? 1.322 4.891 17.312 1 86.25 100 VAL A O 1
ATOM 753 N N . SER A 1 101 ? 0.547 3.359 15.883 1 90 101 SER A N 1
ATOM 754 C CA . SER A 1 101 ? -0.578 4.191 15.477 1 90 101 SER A CA 1
ATOM 755 C C . SER A 1 101 ? -1.467 4.543 16.656 1 90 101 SER A C 1
ATOM 757 O O . SER A 1 101 ? -1.901 5.688 16.797 1 90 101 SER A O 1
ATOM 759 N N . GLY A 1 102 ? -1.639 3.545 17.547 1 90.81 102 GLY A N 1
ATOM 760 C CA . GLY A 1 102 ? -2.441 3.801 18.734 1 90.81 102 GLY A CA 1
ATOM 761 C C . GLY A 1 102 ? -1.845 4.859 19.641 1 90.81 102 GLY A C 1
ATOM 762 O O . GLY A 1 102 ? -2.551 5.75 20.109 1 90.81 102 GLY A O 1
ATOM 763 N N . VAL A 1 103 ? -0.568 4.781 19.797 1 93.06 103 VAL A N 1
ATOM 764 C CA . VAL A 1 103 ? 0.133 5.703 20.688 1 93.06 103 VAL A CA 1
ATOM 765 C C . VAL A 1 103 ? 0.135 7.105 20.078 1 93.06 103 VAL A C 1
ATOM 767 O O . VAL A 1 103 ? -0.032 8.094 20.797 1 93.06 103 VAL A O 1
ATOM 770 N N . VAL A 1 104 ? 0.316 7.168 18.812 1 95.06 104 VAL A N 1
ATOM 771 C CA . VAL A 1 104 ? 0.31 8.453 18.125 1 95.06 104 VAL A CA 1
ATOM 772 C C . VAL A 1 104 ? -1.071 9.094 18.25 1 95.06 104 VAL A C 1
ATOM 774 O O . VAL A 1 104 ? -1.185 10.305 18.484 1 95.06 104 VAL A O 1
ATOM 777 N N . LEU A 1 105 ? -2.102 8.297 18.125 1 95.19 105 LEU A N 1
ATOM 778 C CA . LEU A 1 105 ? -3.477 8.781 18.172 1 95.19 105 LEU A CA 1
ATOM 779 C C . LEU A 1 105 ? -3.797 9.359 19.547 1 95.19 105 LEU A C 1
ATOM 781 O O . LEU A 1 105 ? -4.59 10.297 19.672 1 95.19 105 LEU A O 1
ATOM 785 N N . LEU A 1 106 ? -3.146 8.883 20.578 1 94.31 106 LEU A N 1
ATOM 786 C CA . LEU A 1 106 ? -3.381 9.383 21.938 1 94.31 106 LEU A CA 1
ATOM 787 C C . LEU A 1 106 ? -2.881 10.812 22.078 1 94.31 106 LEU A C 1
ATOM 789 O O . LEU A 1 106 ? -3.369 11.562 22.938 1 94.31 106 LEU A O 1
ATOM 793 N N . ALA A 1 107 ? -1.967 11.188 21.234 1 94.31 107 ALA A N 1
ATOM 794 C CA . ALA A 1 107 ? -1.379 12.523 21.344 1 94.31 107 ALA A CA 1
ATOM 795 C C . ALA A 1 107 ? -1.874 13.422 20.203 1 94.31 107 ALA A C 1
ATOM 797 O O . ALA A 1 107 ? -1.682 14.641 20.25 1 94.31 107 ALA A O 1
ATOM 798 N N . ALA A 1 108 ? -2.529 12.898 19.234 1 96.69 108 ALA A N 1
ATOM 799 C CA . ALA A 1 108 ? -2.855 13.617 18 1 96.69 108 ALA A CA 1
ATOM 800 C C . ALA A 1 108 ? -4.055 14.539 18.219 1 96.69 108 ALA A C 1
ATOM 802 O O . ALA A 1 108 ? -4.945 14.242 19.016 1 96.69 108 ALA A O 1
ATOM 803 N N . THR A 1 109 ? -4 15.641 17.547 1 97.31 109 THR A N 1
ATOM 804 C CA . THR A 1 109 ? -5.16 16.516 17.453 1 97.31 109 THR A CA 1
ATOM 805 C C . THR A 1 109 ? -6.125 16.031 16.375 1 97.31 109 THR A C 1
ATOM 807 O O . THR A 1 109 ? -7.344 16.094 16.547 1 97.31 109 THR A O 1
ATOM 810 N N . ILE A 1 110 ? -5.633 15.586 15.273 1 98.12 110 ILE A N 1
ATOM 811 C CA . ILE A 1 110 ? -6.461 15.109 14.172 1 98.12 110 ILE A CA 1
ATOM 812 C C . ILE A 1 110 ? -5.816 13.875 13.539 1 98.12 110 ILE A C 1
ATOM 814 O O . ILE A 1 110 ? -4.594 13.82 13.383 1 98.12 110 ILE A O 1
ATOM 818 N N . ALA A 1 111 ? -6.625 12.891 13.281 1 97.88 111 ALA A N 1
ATOM 819 C CA . ALA A 1 111 ? -6.25 11.75 12.453 1 97.88 111 ALA A CA 1
ATOM 820 C C . ALA A 1 111 ? -6.773 11.906 11.031 1 97.88 111 ALA A C 1
ATOM 822 O O . ALA A 1 111 ? -7.98 12.008 10.812 1 97.88 111 ALA A O 1
ATOM 823 N N . VAL A 1 112 ? -5.852 11.992 10.094 1 98.38 112 VAL A N 1
ATOM 824 C CA . VAL A 1 112 ? -6.203 11.992 8.68 1 98.38 112 VAL A CA 1
ATOM 825 C C . VAL A 1 112 ? -6.09 10.578 8.117 1 98.38 112 VAL A C 1
ATOM 827 O O . VAL A 1 112 ? -5.039 9.945 8.219 1 98.38 112 VAL A O 1
ATOM 830 N N . ILE A 1 113 ? -7.168 10.117 7.477 1 97.19 113 ILE A N 1
ATOM 831 C CA . ILE A 1 113 ? -7.258 8.727 7.047 1 97.19 113 ILE A CA 1
ATOM 832 C C . ILE A 1 113 ? -7.383 8.664 5.527 1 97.19 113 ILE A C 1
ATOM 834 O O . ILE A 1 113 ? -8.492 8.57 4.992 1 97.19 113 ILE A O 1
ATOM 838 N N . PRO A 1 114 ? -6.219 8.648 4.855 1 96.88 114 PRO A N 1
ATOM 839 C CA . PRO A 1 114 ? -6.309 8.453 3.408 1 96.88 114 PRO A CA 1
ATOM 840 C C . PRO A 1 114 ? -6.875 7.082 3.035 1 96.88 114 PRO A C 1
ATOM 842 O O . PRO A 1 114 ? -6.465 6.066 3.6 1 96.88 114 PRO A O 1
ATOM 845 N N . THR A 1 115 ? -7.84 7.105 2.135 1 93.81 115 THR A N 1
ATOM 846 C CA . THR A 1 115 ? -8.508 5.891 1.68 1 93.81 115 THR A CA 1
ATOM 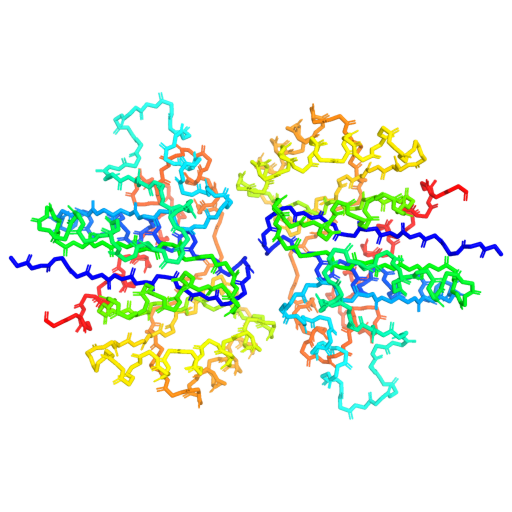847 C C . THR A 1 115 ? -8.719 5.922 0.168 1 93.81 115 THR A C 1
ATOM 849 O O . THR A 1 115 ? -9.281 6.883 -0.364 1 93.81 115 THR A O 1
ATOM 852 N N . SER A 1 116 ? -8.203 4.918 -0.464 1 89.88 116 SER A N 1
ATOM 853 C CA . SER A 1 116 ? -8.422 4.844 -1.904 1 89.88 116 SER A CA 1
ATOM 854 C C . SER A 1 116 ? -9.75 4.16 -2.229 1 89.88 116 SER A C 1
ATOM 856 O O . SER A 1 116 ? -10.5 3.787 -1.324 1 89.88 116 SER A O 1
ATOM 858 N N . SER A 1 117 ? -10.125 4.094 -3.498 1 82.31 117 SER A N 1
ATOM 859 C CA . SER A 1 117 ? -11.398 3.521 -3.924 1 82.31 117 SER A CA 1
ATOM 860 C C . SER A 1 117 ? -11.328 1.998 -3.975 1 82.31 117 SER A C 1
ATOM 862 O O . SER A 1 117 ? -12.125 1.36 -4.668 1 82.31 117 SER A O 1
ATOM 864 N N . SER A 1 118 ? -10.461 1.426 -3.266 1 88.5 118 SER A N 1
ATOM 865 C CA . SER A 1 118 ? -10.359 -0.029 -3.248 1 88.5 118 SER A CA 1
ATOM 866 C C . SER A 1 118 ? -11.172 -0.628 -2.105 1 88.5 118 SER A C 1
ATOM 868 O O . SER A 1 118 ? -11.188 -0.081 -1 1 88.5 118 SER A O 1
ATOM 870 N N . PRO A 1 119 ? -11.82 -1.747 -2.33 1 90 119 PRO A N 1
ATOM 871 C CA . PRO A 1 119 ? -12.523 -2.426 -1.237 1 90 119 PRO A CA 1
ATOM 872 C C . PRO A 1 119 ? -11.609 -2.758 -0.063 1 90 119 PRO A C 1
ATOM 874 O O . PRO A 1 119 ? -12.016 -2.658 1.095 1 90 119 PRO A O 1
ATOM 877 N N . ALA A 1 120 ? -10.406 -3.131 -0.403 1 91.06 120 ALA A N 1
ATOM 878 C CA . ALA A 1 120 ? -9.438 -3.469 0.638 1 91.06 120 ALA A CA 1
ATOM 879 C C . ALA A 1 120 ? -9.234 -2.301 1.599 1 91.06 120 ALA A C 1
ATOM 881 O O . ALA A 1 120 ? -9.062 -2.502 2.803 1 91.06 120 ALA A O 1
ATOM 882 N N . ASP A 1 121 ? -9.219 -1.108 1.063 1 90.62 121 ASP A N 1
ATOM 883 C CA . ASP A 1 121 ? -9.039 0.077 1.895 1 90.62 121 ASP A CA 1
ATOM 884 C C . ASP A 1 121 ? -10.234 0.294 2.814 1 90.62 121 ASP A C 1
ATOM 886 O O . ASP A 1 121 ? -10.078 0.731 3.957 1 90.62 121 ASP A O 1
ATOM 890 N N . TYR A 1 122 ? -11.422 -0.004 2.285 1 89 122 TYR A N 1
ATOM 891 C CA . TYR A 1 122 ? -12.609 0.085 3.123 1 89 122 TYR A CA 1
ATOM 892 C C . TYR A 1 122 ? -12.547 -0.914 4.273 1 89 122 TYR A C 1
ATOM 894 O O . TYR A 1 122 ? -12.789 -0.558 5.426 1 89 122 TYR A O 1
ATOM 902 N N . TRP A 1 123 ? -12.242 -2.148 3.932 1 89.88 123 TRP A N 1
ATOM 903 C CA . TRP A 1 123 ? -12.172 -3.18 4.961 1 89.88 123 TRP A CA 1
ATOM 904 C C . TRP A 1 123 ? -11.188 -2.785 6.062 1 89.88 123 TRP A C 1
ATOM 906 O O . TRP A 1 123 ? -11.477 -2.957 7.246 1 89.88 123 TRP A O 1
ATOM 916 N N . SER A 1 124 ? -10.102 -2.25 5.676 1 89.31 124 SER A N 1
ATOM 917 C CA . SER A 1 124 ? -9.078 -1.837 6.633 1 89.31 124 SER A CA 1
ATOM 918 C C . SER A 1 124 ? -9.547 -0.643 7.461 1 89.31 124 SER A C 1
ATOM 920 O O . SER A 1 124 ? -9.18 -0.51 8.633 1 89.31 124 SER A O 1
ATOM 922 N N . SER A 1 125 ? -10.352 0.235 6.871 1 90.88 125 SER A N 1
ATOM 923 C CA . SER A 1 125 ? -10.844 1.429 7.547 1 90.88 125 SER A CA 1
ATOM 924 C C . SER A 1 125 ? -11.766 1.062 8.711 1 90.88 125 SER A C 1
ATOM 926 O O . SER A 1 125 ? -11.797 1.759 9.727 1 90.88 125 SER A O 1
ATOM 928 N N . VAL A 1 126 ? -12.43 -0.058 8.586 1 88.44 126 VAL A N 1
ATOM 929 C CA . VAL A 1 126 ? -13.352 -0.488 9.633 1 88.44 126 VAL A CA 1
ATOM 930 C C . VAL A 1 126 ? -12.57 -0.753 10.922 1 88.44 126 VAL A C 1
ATOM 932 O O . VAL A 1 126 ? -12.961 -0.284 11.992 1 88.44 126 VAL A O 1
ATOM 935 N N . GLY A 1 127 ? -11.492 -1.479 10.789 1 87.62 127 GLY A N 1
ATOM 936 C CA . GLY A 1 127 ? -10.648 -1.726 11.945 1 87.62 127 GLY A CA 1
ATOM 937 C C . GLY A 1 127 ? -10.023 -0.464 12.508 1 87.62 127 GLY A C 1
ATOM 938 O O . GLY A 1 127 ? -9.938 -0.299 13.727 1 87.62 127 GLY A O 1
ATOM 939 N N . LEU A 1 128 ? -9.648 0.397 11.633 1 91.5 128 LEU A N 1
ATOM 940 C CA . LEU A 1 128 ? -9.008 1.638 12.055 1 91.5 128 LEU A CA 1
ATOM 941 C C . LEU A 1 128 ? -9.977 2.521 12.828 1 91.5 128 LEU A C 1
ATOM 943 O O . LEU A 1 128 ? -9.602 3.158 13.812 1 91.5 128 LEU A O 1
ATOM 947 N N . VAL A 1 129 ? -11.219 2.564 12.336 1 93.31 129 VAL A N 1
ATOM 948 C CA . VAL A 1 129 ? -12.242 3.379 12.984 1 93.31 129 VAL A CA 1
ATOM 949 C C . VAL A 1 129 ? -12.414 2.932 14.438 1 93.31 129 VAL A C 1
ATOM 951 O O . VAL A 1 129 ? -12.516 3.762 15.344 1 93.31 129 VAL A O 1
ATOM 954 N N . LYS A 1 130 ? -12.375 1.663 14.633 1 91.88 130 LYS A N 1
ATOM 955 C CA . LYS A 1 130 ? -12.484 1.135 15.984 1 91.88 130 LYS A CA 1
ATOM 956 C C . LYS A 1 130 ? -11.305 1.579 16.844 1 91.88 130 LYS A C 1
ATOM 958 O O . LYS A 1 130 ? -11.477 1.949 18.016 1 91.88 130 LYS A O 1
ATOM 963 N N . LEU A 1 131 ? -10.18 1.53 16.312 1 91.56 131 LEU A N 1
ATOM 964 C CA . LEU A 1 131 ? -8.984 1.961 17.016 1 91.56 131 LEU A CA 1
ATOM 965 C C . LEU A 1 131 ? -9.062 3.439 17.375 1 91.56 131 LEU A C 1
ATOM 967 O O . LEU A 1 131 ? -8.703 3.834 18.5 1 91.56 131 LEU A O 1
ATOM 971 N N . ILE A 1 132 ? -9.516 4.258 16.453 1 94.81 132 ILE A N 1
ATOM 972 C CA . ILE A 1 132 ? -9.625 5.695 16.672 1 94.81 132 ILE A CA 1
ATOM 973 C C . ILE A 1 132 ? -10.664 5.973 17.766 1 94.81 132 ILE A C 1
ATOM 975 O O . ILE A 1 132 ? -10.438 6.797 18.656 1 94.81 132 ILE A O 1
ATOM 979 N N . GLN A 1 133 ? -11.727 5.254 17.703 1 94.88 133 GLN A N 1
ATOM 980 C CA . GLN A 1 133 ? -12.766 5.422 18.719 1 94.88 133 GLN A CA 1
ATOM 981 C C . GLN A 1 133 ? -12.242 5.051 20.094 1 94.88 133 GLN A C 1
ATOM 983 O O . GLN A 1 133 ? -12.562 5.715 21.094 1 94.88 133 GLN A O 1
ATOM 988 N N . GLN A 1 134 ? -11.5 4.055 20.141 1 93.75 134 GLN A N 1
ATOM 989 C CA . GLN A 1 134 ? -10.875 3.674 21.406 1 93.75 134 GLN A CA 1
ATOM 990 C C . GLN A 1 134 ? -9.914 4.754 21.891 1 93.75 134 GLN A C 1
ATOM 992 O O . GLN A 1 134 ? -9.891 5.086 23.078 1 93.75 134 GLN A O 1
ATOM 997 N N . ALA A 1 135 ? -9.109 5.258 21.016 1 94.31 135 ALA A N 1
ATOM 998 C CA . ALA A 1 135 ? -8.172 6.324 21.359 1 94.31 135 ALA A CA 1
ATOM 999 C C . ALA A 1 135 ? -8.914 7.566 21.859 1 94.31 135 ALA A C 1
ATOM 1001 O O . ALA A 1 135 ? -8.445 8.266 22.75 1 94.31 135 ALA A O 1
ATOM 1002 N N . GLN A 1 136 ? -10.094 7.848 21.297 1 96.06 136 GLN A N 1
ATOM 1003 C CA . GLN A 1 136 ? -10.891 9.023 21.641 1 96.06 136 GLN A CA 1
ATOM 1004 C C . GLN A 1 136 ? -11.391 8.953 23.078 1 96.06 136 GLN A C 1
ATOM 1006 O O . GLN A 1 136 ? -11.719 9.984 23.672 1 96.06 136 GLN A O 1
ATOM 1011 N N . VAL A 1 137 ? -11.453 7.77 23.625 1 96.19 137 VAL A N 1
ATOM 1012 C CA . VAL A 1 137 ? -11.836 7.617 25.016 1 96.19 137 VAL A CA 1
ATOM 1013 C C . VAL A 1 137 ? -10.789 8.273 25.922 1 96.19 137 VAL A C 1
ATOM 1015 O O . VAL A 1 137 ? -11.125 8.906 26.922 1 96.19 137 VAL A O 1
ATOM 1018 N N . MET A 1 138 ? -9.609 8.18 25.578 1 95.19 138 MET A N 1
ATOM 1019 C CA . MET A 1 138 ? -8.508 8.711 26.375 1 95.19 138 MET A CA 1
ATOM 1020 C C . MET A 1 138 ? -8.086 10.094 25.891 1 95.19 138 MET A C 1
ATOM 1022 O O . MET A 1 138 ? -7.547 10.891 26.656 1 95.19 138 MET A O 1
ATOM 1026 N N . ASN A 1 139 ? -8.266 10.352 24.625 1 96.12 139 ASN A N 1
ATOM 1027 C CA . ASN A 1 139 ? -8.008 11.633 23.984 1 96.12 139 ASN A CA 1
ATOM 1028 C C . ASN A 1 139 ? -9.289 12.219 23.391 1 96.12 139 ASN A C 1
ATOM 1030 O O . ASN A 1 139 ? -9.492 12.164 22.172 1 96.12 139 ASN A O 1
ATOM 1034 N N . GLU A 1 140 ? -10 12.945 24.156 1 95.62 140 GLU A N 1
ATOM 1035 C CA . GLU A 1 140 ? -11.336 13.414 23.797 1 95.62 140 GLU A CA 1
ATOM 1036 C C . GLU A 1 140 ? -11.266 14.484 22.719 1 95.62 140 GLU A C 1
ATOM 1038 O O . GLU A 1 140 ? -12.258 14.742 22.016 1 95.62 140 GLU A O 1
ATOM 1043 N N . ASP A 1 141 ? -10.156 15.023 22.578 1 95.5 141 ASP A N 1
ATOM 1044 C CA . ASP A 1 141 ? -10.016 16.125 21.625 1 95.5 141 ASP A CA 1
ATOM 1045 C C . ASP A 1 141 ? -9.664 15.586 20.234 1 95.5 141 ASP A C 1
ATOM 1047 O O . ASP A 1 141 ? -9.68 16.344 19.266 1 95.5 141 ASP A O 1
ATOM 1051 N N . LEU A 1 142 ? -9.359 14.305 20.141 1 97 142 LEU A N 1
ATOM 1052 C CA . LEU A 1 142 ? -8.953 13.711 18.875 1 97 142 LEU A CA 1
ATOM 1053 C C . LEU A 1 142 ? -10.102 13.758 17.875 1 97 142 LEU A C 1
ATOM 1055 O O . LEU A 1 142 ? -11.188 13.242 18.125 1 97 142 LEU A O 1
ATOM 1059 N N . ARG A 1 143 ? -9.852 14.406 16.797 1 97.44 143 ARG A N 1
ATOM 1060 C CA . ARG A 1 143 ? -10.75 14.375 15.648 1 97.44 143 ARG A CA 1
ATOM 1061 C C . ARG A 1 143 ? -10.211 13.445 14.555 1 97.44 143 ARG A C 1
ATOM 1063 O O . ARG A 1 143 ? -9.016 13.156 14.516 1 97.44 143 ARG A O 1
ATOM 1070 N N . ALA A 1 144 ? -11.117 12.938 13.773 1 97.5 144 ALA A N 1
ATOM 1071 C CA . ALA A 1 144 ? -10.719 12.078 12.664 1 97.5 144 ALA A CA 1
ATOM 1072 C C . ALA A 1 144 ? -11.453 12.461 11.383 1 97.5 144 ALA A C 1
ATOM 1074 O O . ALA A 1 144 ? -12.609 12.906 11.43 1 97.5 144 ALA A O 1
ATOM 1075 N N . VAL A 1 145 ? -10.758 12.32 10.258 1 98 145 VAL A N 1
ATOM 1076 C CA . VAL A 1 145 ? -11.367 12.68 8.977 1 98 145 VAL A CA 1
ATOM 1077 C C . VAL A 1 145 ? -10.836 11.766 7.875 1 98 145 VAL A C 1
ATOM 1079 O O . VAL A 1 145 ? -9.648 11.438 7.855 1 98 145 VAL A O 1
ATOM 1082 N N . PHE A 1 146 ? -11.758 11.312 7.012 1 97.5 146 PHE A N 1
ATOM 1083 C CA . PHE A 1 146 ? -11.375 10.531 5.84 1 97.5 146 PHE A CA 1
ATOM 1084 C C . PHE A 1 146 ? -10.961 11.445 4.695 1 97.5 146 PHE A C 1
ATOM 1086 O O . PHE A 1 146 ? -11.539 12.523 4.508 1 97.5 146 PHE A O 1
ATOM 1093 N N . LEU A 1 147 ? -9.922 11.047 4.008 1 97.19 147 LEU A N 1
ATOM 1094 C CA . LEU A 1 147 ? -9.492 11.656 2.752 1 97.19 147 LEU A CA 1
ATOM 1095 C C . LEU A 1 147 ? -9.531 10.648 1.613 1 97.19 147 LEU A C 1
ATOM 1097 O O . LEU A 1 147 ? -8.797 9.656 1.633 1 97.19 147 LEU A O 1
ATOM 1101 N N . LEU A 1 148 ? -10.43 10.883 0.613 1 94.94 148 LEU A N 1
ATOM 1102 C CA . LEU A 1 148 ? -10.383 10.039 -0.578 1 94.94 148 LEU A CA 1
ATOM 1103 C C . LEU A 1 148 ? -9.141 10.344 -1.409 1 94.94 148 LEU A C 1
ATOM 1105 O O . LEU A 1 148 ? -9 11.445 -1.939 1 94.94 148 LEU A O 1
ATOM 1109 N N . ASN A 1 149 ? -8.297 9.32 -1.409 1 95.06 149 ASN A N 1
ATOM 1110 C CA . ASN A 1 149 ? -7.008 9.43 -2.084 1 95.06 149 ASN A CA 1
ATOM 1111 C C . ASN A 1 149 ? -6.91 8.477 -3.271 1 95.06 149 ASN A C 1
ATOM 1113 O O . ASN A 1 149 ? -7.668 7.512 -3.359 1 95.06 149 ASN A O 1
ATOM 1117 N N . LYS A 1 150 ? -6.043 8.781 -4.223 1 91.5 150 LYS A N 1
ATOM 1118 C CA . LYS A 1 150 ? -5.805 7.988 -5.426 1 91.5 150 LYS A CA 1
ATOM 1119 C C . LYS A 1 150 ? -7.109 7.719 -6.172 1 91.5 150 LYS A C 1
ATOM 1121 O O . LYS A 1 150 ? -7.375 6.586 -6.582 1 91.5 150 LYS A O 1
ATOM 1126 N N . THR A 1 151 ? -7.953 8.75 -6.242 1 88.56 151 THR A N 1
ATOM 1127 C CA . THR A 1 151 ? -9.227 8.578 -6.93 1 88.56 151 THR A CA 1
ATOM 1128 C C . THR A 1 151 ? -9.023 8.547 -8.445 1 88.56 151 THR A C 1
ATOM 1130 O O . THR A 1 151 ? -8.094 9.164 -8.961 1 88.56 151 THR A O 1
ATOM 1133 N N . GLU A 1 152 ? -9.859 7.684 -9.031 1 79.19 152 GLU A N 1
ATOM 1134 C CA . GLU A 1 152 ? -9.898 7.602 -10.484 1 79.19 152 GLU A CA 1
ATOM 1135 C C . GLU A 1 152 ? -11.227 8.117 -11.031 1 79.19 152 GLU A C 1
ATOM 1137 O O . GLU A 1 152 ? -12.188 8.312 -10.281 1 79.19 152 GLU A O 1
ATOM 1142 N N . GLU A 1 153 ? -11.258 8.336 -12.211 1 67.62 153 GLU A N 1
ATOM 1143 C CA . GLU A 1 153 ? -12.438 8.906 -12.867 1 67.62 153 GLU A CA 1
ATOM 1144 C C . GLU A 1 153 ? -13.648 7.996 -12.711 1 67.62 153 GLU A C 1
ATOM 1146 O O . GLU A 1 153 ? -14.789 8.453 -12.805 1 67.62 153 GLU A O 1
ATOM 1151 N N . LYS A 1 154 ? -13.375 6.812 -12.297 1 64.12 154 LYS A N 1
ATOM 1152 C CA . LYS A 1 154 ? -14.531 5.926 -12.297 1 64.12 154 LYS A CA 1
ATOM 1153 C C . LYS A 1 154 ? -15.438 6.207 -11.094 1 64.12 154 LYS A C 1
ATOM 1155 O O . LYS A 1 154 ? -15 6.102 -9.945 1 64.12 154 LYS A O 1
ATOM 1160 N N . ARG A 1 155 ? -16.562 6.508 -11.289 1 65.56 155 ARG A N 1
ATOM 1161 C CA . ARG A 1 155 ? -17.531 7.211 -10.438 1 65.56 155 ARG A CA 1
ATOM 1162 C C . ARG A 1 155 ? -18.281 6.234 -9.531 1 65.56 155 ARG A C 1
ATOM 1164 O O . ARG A 1 155 ? -18.531 6.535 -8.367 1 65.56 155 ARG A O 1
ATOM 1171 N N . MET A 1 156 ? -18.391 5.016 -10.078 1 71.25 156 MET A N 1
ATOM 1172 C CA . MET A 1 156 ? -19.312 4.195 -9.305 1 71.25 156 MET A CA 1
ATOM 1173 C C . MET A 1 156 ? -18.641 3.676 -8.039 1 71.25 156 MET A C 1
ATOM 1175 O O . MET A 1 156 ? -19.219 3.777 -6.945 1 71.25 156 MET A O 1
ATOM 1179 N N . LEU A 1 157 ? -17.469 3.205 -8.148 1 74.38 157 LEU A N 1
ATOM 1180 C CA . LEU A 1 157 ? -16.766 2.656 -6.992 1 74.38 157 LEU A CA 1
ATOM 1181 C C . LEU A 1 157 ? -16.453 3.752 -5.98 1 74.38 157 LEU A C 1
ATOM 1183 O O . LEU A 1 157 ? -16.547 3.535 -4.77 1 74.38 157 LEU A O 1
ATOM 1187 N N . THR A 1 158 ? -16.125 4.855 -6.578 1 79.38 158 THR A N 1
ATOM 1188 C CA . THR A 1 158 ? -15.828 5.98 -5.703 1 79.38 158 THR A CA 1
ATOM 1189 C C . THR A 1 158 ? -17.062 6.418 -4.934 1 79.38 158 THR A C 1
ATOM 1191 O O . THR A 1 158 ? -17 6.695 -3.732 1 79.38 158 THR A O 1
ATOM 1194 N N . ARG A 1 159 ? -18.172 6.367 -5.605 1 81.31 159 ARG A N 1
ATOM 1195 C CA . ARG A 1 159 ? -19.422 6.758 -4.957 1 81.31 159 ARG A CA 1
ATOM 1196 C C . ARG A 1 159 ? -19.812 5.766 -3.861 1 81.31 159 ARG A C 1
ATOM 1198 O O . ARG A 1 159 ? -20.234 6.168 -2.775 1 81.31 159 ARG A O 1
ATOM 1205 N N . GLU A 1 160 ? -19.688 4.559 -4.156 1 83.06 160 GLU A N 1
ATOM 1206 C CA . GLU A 1 160 ? -20.016 3.518 -3.186 1 83.06 160 GLU A CA 1
ATOM 1207 C C . GLU A 1 160 ? -19.094 3.586 -1.971 1 83.06 160 GLU 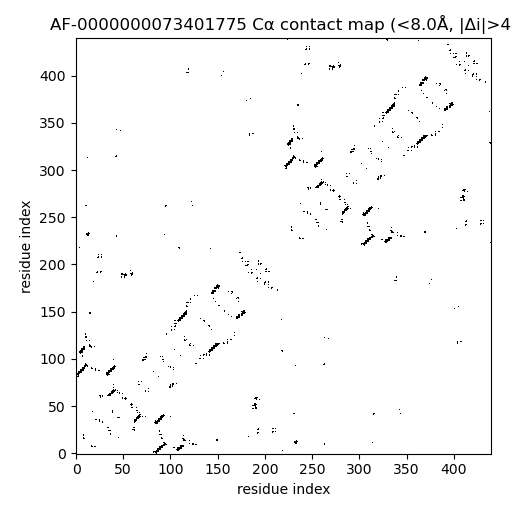A C 1
ATOM 1209 O O . GLU A 1 160 ? -19.547 3.416 -0.835 1 83.06 160 GLU A O 1
ATOM 1214 N N . LEU A 1 161 ? -17.906 3.854 -2.27 1 84.12 161 LEU A N 1
ATOM 1215 C CA . LEU A 1 161 ? -16.938 3.953 -1.183 1 84.12 161 LEU A CA 1
ATOM 1216 C C . LEU A 1 161 ? -17.234 5.156 -0.297 1 84.12 161 LEU A C 1
ATOM 1218 O O . LEU A 1 161 ? -17.156 5.066 0.93 1 84.12 161 LEU A O 1
ATOM 1222 N N . LYS A 1 162 ? -17.547 6.219 -0.979 1 85.69 162 LYS A N 1
ATOM 1223 C CA . LYS A 1 162 ? -17.875 7.43 -0.231 1 85.69 162 LYS A CA 1
ATOM 1224 C C . LYS A 1 162 ? -19.031 7.176 0.732 1 85.69 162 LYS A C 1
ATOM 1226 O O . LYS A 1 162 ? -18.953 7.539 1.908 1 85.69 162 LYS A O 1
ATOM 1231 N N . ARG A 1 163 ? -20 6.508 0.263 1 87.12 163 ARG A N 1
ATOM 1232 C CA . ARG A 1 163 ? -21.156 6.188 1.09 1 87.12 163 ARG A CA 1
ATOM 1233 C C . ARG A 1 163 ? -20.781 5.27 2.244 1 87.12 163 ARG A C 1
ATOM 1235 O O . ARG A 1 163 ? -21.203 5.473 3.381 1 87.12 163 ARG A O 1
ATOM 1242 N N . ALA A 1 164 ? -20.031 4.32 1.928 1 88.12 164 ALA A N 1
ATOM 1243 C CA . ALA A 1 164 ? -19.609 3.359 2.941 1 88.12 164 ALA A CA 1
ATOM 1244 C C . ALA A 1 164 ? -18.766 4.039 4.027 1 88.12 164 ALA A C 1
ATOM 1246 O O . ALA A 1 164 ? -18.922 3.738 5.215 1 88.12 164 ALA A O 1
ATOM 1247 N N . LEU A 1 165 ? -17.906 4.941 3.613 1 88.75 165 LEU A N 1
ATOM 1248 C CA . LEU A 1 165 ? -17.047 5.637 4.57 1 88.75 165 LEU A CA 1
ATOM 1249 C C . LEU A 1 165 ? -17.875 6.547 5.477 1 88.75 165 LEU A C 1
ATOM 1251 O O . LEU A 1 165 ? -17.578 6.68 6.668 1 88.75 165 LEU A O 1
ATOM 1255 N N . GLU A 1 166 ? -18.859 7.145 4.863 1 88 166 GLU A N 1
ATOM 1256 C CA . GLU A 1 166 ? -19.734 8.016 5.645 1 88 166 GLU A CA 1
ATOM 1257 C C . GLU A 1 166 ? -20.438 7.238 6.754 1 88 166 GLU A C 1
ATOM 1259 O O . GLU A 1 166 ? -20.688 7.773 7.836 1 88 166 GLU A O 1
ATOM 1264 N N . GLU A 1 167 ? -20.641 6.02 6.516 1 91 167 GLU A N 1
ATOM 1265 C CA . GLU A 1 167 ? -21.328 5.172 7.484 1 91 167 GLU A CA 1
ATOM 1266 C C . GLU A 1 167 ? -20.406 4.816 8.656 1 91 167 GLU A C 1
ATOM 1268 O O . GLU A 1 167 ? -20.891 4.379 9.703 1 91 167 GLU A O 1
ATOM 1273 N N . LEU A 1 168 ? -19.172 5.004 8.477 1 90.5 168 LEU A N 1
ATOM 1274 C CA . LEU A 1 168 ? -18.219 4.629 9.523 1 90.5 168 LEU A CA 1
ATOM 1275 C C . LEU A 1 168 ? -18.188 5.684 10.625 1 90.5 168 LEU A C 1
ATOM 1277 O O . LEU A 1 168 ? -17.594 5.457 11.688 1 90.5 168 LEU A O 1
ATOM 1281 N N . GLY A 1 169 ? -18.766 6.914 10.43 1 90.44 169 GLY A N 1
ATOM 1282 C CA . GLY A 1 169 ? -19.016 7.824 11.539 1 90.44 169 GLY A CA 1
ATOM 1283 C C . GLY A 1 169 ? -18.047 8.992 11.586 1 90.44 169 GLY A C 1
ATOM 1284 O O . GLY A 1 169 ? -18.109 9.82 12.5 1 90.44 169 GLY A O 1
ATOM 1285 N N . PHE A 1 170 ? -17.078 9.008 10.727 1 93.81 170 PHE A N 1
ATOM 1286 C CA . PHE A 1 170 ? -16.172 10.156 10.648 1 93.81 170 PHE A CA 1
ATOM 1287 C C . PHE A 1 170 ? -16.422 10.953 9.375 1 93.81 170 PHE A C 1
ATOM 1289 O O . PHE A 1 170 ? -16.875 10.398 8.367 1 93.81 170 PHE A O 1
ATOM 1296 N N . PRO A 1 171 ? -16.156 12.242 9.461 1 95.56 171 PRO A N 1
ATOM 1297 C CA . PRO A 1 171 ? -16.375 13.07 8.266 1 95.56 171 PRO A CA 1
ATOM 1298 C C . PRO A 1 171 ? -15.406 12.719 7.133 1 95.56 171 PRO A C 1
ATOM 1300 O O . PRO A 1 171 ? -14.383 12.078 7.367 1 95.56 171 PRO A O 1
ATOM 1303 N N . LEU A 1 172 ? -15.844 13.133 5.953 1 96 172 LEU A N 1
ATOM 1304 C CA . LEU A 1 172 ? -15.07 13.023 4.727 1 96 172 LEU A CA 1
ATOM 1305 C C . LEU A 1 172 ? -14.719 14.398 4.176 1 96 172 LEU A C 1
ATOM 1307 O O . LEU A 1 172 ? -15.594 15.266 4.062 1 96 172 LEU A O 1
ATOM 1311 N N . LEU A 1 173 ? -13.406 14.586 3.943 1 97.06 173 LEU A N 1
ATOM 1312 C CA . LEU A 1 173 ? -13.031 15.852 3.309 1 97.06 173 LEU A CA 1
ATOM 1313 C C . LEU A 1 173 ? -13.766 16.031 1.982 1 97.06 173 LEU A C 1
ATOM 1315 O O . LEU A 1 173 ? -14 15.047 1.267 1 97.06 173 LEU A O 1
ATOM 1319 N N . LYS A 1 174 ? -14.062 17.266 1.703 1 95.62 174 LYS A N 1
ATOM 1320 C CA . LYS A 1 174 ? -14.656 17.578 0.406 1 95.62 174 LYS A CA 1
ATOM 1321 C C . LYS A 1 174 ? -13.656 17.359 -0.724 1 95.62 174 LYS A C 1
ATOM 1323 O O . LYS A 1 174 ? -14.008 16.812 -1.771 1 95.62 174 LYS A O 1
ATOM 1328 N N . THR A 1 175 ? -12.438 17.75 -0.451 1 96.62 175 THR A N 1
ATOM 1329 C CA . THR A 1 175 ? -11.375 17.594 -1.442 1 96.62 175 THR A CA 1
ATOM 1330 C C . THR A 1 175 ? -10.945 16.141 -1.561 1 96.62 175 THR A C 1
ATOM 1332 O O . THR A 1 175 ? -10.82 15.438 -0.552 1 96.62 175 THR A O 1
ATOM 1335 N N . GLN A 1 176 ? -10.82 15.664 -2.805 1 94.38 176 GLN A N 1
ATOM 1336 C CA . GLN A 1 176 ? -10.242 14.367 -3.121 1 94.38 176 GLN A CA 1
ATOM 1337 C C . GLN A 1 176 ? -8.922 14.516 -3.873 1 94.38 176 GLN A C 1
ATOM 1339 O O . GLN A 1 176 ? -8.719 15.508 -4.578 1 94.38 176 GLN A O 1
ATOM 1344 N N . ILE A 1 177 ? -8.078 13.555 -3.682 1 96.38 177 ILE A N 1
ATOM 1345 C CA . ILE A 1 177 ? -6.789 13.586 -4.367 1 96.38 177 ILE A CA 1
ATOM 1346 C C . ILE A 1 177 ? -6.754 12.516 -5.453 1 96.38 177 ILE A C 1
ATOM 1348 O O . ILE A 1 177 ? -6.652 11.328 -5.156 1 96.38 177 ILE A O 1
ATOM 1352 N N . PRO A 1 178 ? -6.754 12.898 -6.707 1 92.75 178 PRO A N 1
ATOM 1353 C CA . PRO A 1 178 ? -6.699 11.922 -7.797 1 92.75 178 PRO A CA 1
ATOM 1354 C C . PRO A 1 178 ? -5.309 11.312 -7.973 1 92.75 178 PRO A C 1
ATOM 1356 O O . PRO A 1 178 ? -4.32 11.875 -7.488 1 92.75 178 PRO A O 1
ATOM 1359 N N . THR A 1 179 ? -5.316 10.195 -8.672 1 89.44 179 THR A N 1
ATOM 1360 C CA . THR A 1 179 ? -4.035 9.648 -9.109 1 89.44 179 THR A CA 1
ATOM 1361 C C . THR A 1 179 ? -3.373 10.578 -10.125 1 89.44 179 THR A C 1
ATOM 1363 O O . THR A 1 179 ? -4.02 11.023 -11.078 1 89.44 179 THR A O 1
ATOM 1366 N N . ARG A 1 180 ? -2.135 10.945 -9.828 1 90.06 180 ARG A N 1
ATOM 1367 C CA . ARG A 1 180 ? -1.363 11.781 -10.742 1 90.06 180 ARG A CA 1
ATOM 1368 C C . ARG A 1 180 ? 0.094 11.328 -10.797 1 90.06 180 ARG A C 1
ATOM 1370 O O . ARG A 1 180 ? 0.679 10.984 -9.773 1 90.06 180 ARG A O 1
ATOM 1377 N N . GLU A 1 181 ? 0.665 11.391 -11.961 1 88.19 181 GLU A N 1
ATOM 1378 C CA . GLU A 1 181 ? 2.076 11.062 -12.141 1 88.19 181 GLU A CA 1
ATOM 1379 C C . GLU A 1 181 ? 2.971 12.055 -11.406 1 88.19 181 GLU A C 1
ATOM 1381 O O . GLU A 1 181 ? 4.074 11.703 -10.977 1 88.19 181 GLU A O 1
ATOM 1386 N N . ALA A 1 182 ? 2.48 13.227 -11.211 1 93.38 182 ALA A N 1
ATOM 1387 C CA . ALA A 1 182 ? 3.246 14.305 -10.594 1 93.38 182 ALA A CA 1
ATOM 1388 C C . ALA A 1 182 ? 3.732 13.898 -9.203 1 93.38 182 ALA A C 1
ATOM 1390 O O . ALA A 1 182 ? 4.816 14.305 -8.781 1 93.38 182 ALA A O 1
ATOM 1391 N N . TYR A 1 183 ? 3.006 13.094 -8.508 1 94.81 183 TYR A N 1
ATOM 1392 C CA . TYR A 1 183 ? 3.398 12.68 -7.168 1 94.81 183 TYR A CA 1
ATOM 1393 C C . TYR A 1 183 ? 4.621 11.773 -7.211 1 94.81 183 TYR A C 1
ATOM 1395 O O . TYR A 1 183 ? 5.527 11.898 -6.383 1 94.81 183 TYR A O 1
ATOM 1403 N N . LYS A 1 184 ? 4.629 10.867 -8.102 1 91.62 184 LYS A N 1
ATOM 1404 C CA . LYS A 1 184 ? 5.781 9.992 -8.266 1 91.62 184 LYS A CA 1
ATOM 1405 C C . LYS A 1 184 ? 7.02 10.773 -8.688 1 91.62 184 LYS A C 1
ATOM 1407 O O . LYS A 1 184 ? 8.125 10.5 -8.211 1 91.62 184 LYS A O 1
ATOM 1412 N N . GLN A 1 185 ? 6.793 11.703 -9.547 1 90.94 185 GLN A N 1
ATOM 1413 C CA . GLN A 1 185 ? 7.895 12.547 -10 1 90.94 185 GLN A CA 1
ATOM 1414 C C . GLN A 1 185 ? 8.461 13.367 -8.852 1 90.94 185 GLN A C 1
ATOM 1416 O O . GLN A 1 185 ? 9.68 13.492 -8.711 1 90.94 185 GLN A O 1
ATOM 1421 N N . ALA A 1 186 ? 7.59 13.945 -8.117 1 95.12 186 ALA A N 1
ATOM 1422 C CA . ALA A 1 186 ? 8.023 14.734 -6.973 1 95.12 186 ALA A CA 1
ATOM 1423 C C . ALA A 1 186 ? 8.883 13.906 -6.023 1 95.12 186 ALA A C 1
ATOM 1425 O O . ALA A 1 186 ? 9.914 14.383 -5.535 1 95.12 186 ALA A O 1
ATOM 1426 N N . MET A 1 187 ? 8.445 12.695 -5.797 1 94.44 187 MET A N 1
ATOM 1427 C CA . MET A 1 187 ? 9.203 11.797 -4.93 1 94.44 187 MET A CA 1
ATOM 1428 C C . MET A 1 187 ? 10.578 11.508 -5.508 1 94.44 187 MET A C 1
ATOM 1430 O O . MET A 1 187 ? 11.578 11.539 -4.785 1 94.44 187 MET A O 1
ATOM 1434 N N . ALA A 1 188 ? 10.625 11.281 -6.766 1 90.31 188 ALA A N 1
ATOM 1435 C CA . ALA A 1 188 ? 11.891 11 -7.441 1 90.31 188 ALA A CA 1
ATOM 1436 C C . ALA A 1 188 ? 12.836 12.195 -7.344 1 90.31 188 ALA A C 1
ATOM 1438 O O . ALA A 1 188 ? 14.055 12.023 -7.242 1 90.31 188 ALA A O 1
ATOM 1439 N N . LEU A 1 189 ? 12.297 13.352 -7.285 1 92.25 189 LEU A N 1
ATOM 1440 C CA . LEU A 1 189 ? 13.078 14.578 -7.297 1 92.25 189 LEU A CA 1
ATOM 1441 C C . LEU A 1 189 ? 13.422 15.023 -5.875 1 92.25 189 LEU A C 1
ATOM 1443 O O . LEU A 1 189 ? 14.148 15.992 -5.68 1 92.25 189 LEU A O 1
ATOM 1447 N N . GLY A 1 190 ? 12.875 14.312 -4.887 1 95.88 190 GLY A N 1
ATOM 1448 C CA . GLY A 1 190 ? 13.062 14.75 -3.51 1 95.88 190 GLY A CA 1
ATOM 1449 C C . GLY A 1 190 ? 12.344 16.047 -3.191 1 95.88 190 GLY A C 1
ATOM 1450 O O . GLY A 1 190 ? 12.844 16.859 -2.416 1 95.88 190 GLY A O 1
ATOM 1451 N N . GLN A 1 191 ? 11.242 16.234 -3.902 1 97.19 191 GLN A N 1
ATOM 1452 C CA . GLN A 1 191 ? 10.406 17.438 -3.754 1 97.19 191 GLN A CA 1
ATOM 1453 C C . GLN A 1 191 ? 8.945 17.062 -3.527 1 97.19 191 GLN A C 1
ATOM 1455 O O . GLN A 1 191 ? 8.609 15.875 -3.439 1 97.19 191 GLN A O 1
ATOM 1460 N N . THR A 1 192 ? 8.164 18.078 -3.26 1 98 192 THR A N 1
ATOM 1461 C CA . THR A 1 192 ? 6.715 17.906 -3.355 1 98 192 THR A CA 1
ATOM 1462 C C . THR A 1 192 ? 6.172 18.594 -4.605 1 98 192 THR A C 1
ATOM 1464 O O . THR A 1 192 ? 6.891 19.328 -5.277 1 98 192 THR A O 1
ATOM 1467 N N . VAL A 1 193 ? 4.91 18.297 -4.879 1 98 193 VAL A N 1
ATOM 1468 C CA . VAL A 1 193 ? 4.297 18.891 -6.059 1 98 193 VAL A CA 1
ATOM 1469 C C . VAL A 1 193 ? 4.184 20.406 -5.871 1 98 193 VAL A C 1
ATOM 1471 O O . VAL A 1 193 ? 4.035 21.141 -6.844 1 98 193 VAL A O 1
ATOM 1474 N N . LEU A 1 194 ? 4.25 20.906 -4.641 1 98.19 194 LEU A N 1
ATOM 1475 C CA . LEU A 1 194 ? 4.156 22.344 -4.371 1 98.19 194 LEU A CA 1
ATOM 1476 C C . LEU A 1 194 ? 5.418 23.062 -4.836 1 98.19 194 LEU A C 1
ATOM 1478 O O . LEU A 1 194 ? 5.422 24.281 -4.965 1 98.19 194 LEU A O 1
ATOM 1482 N N . GLN A 1 195 ? 6.48 22.344 -5.02 1 96.81 195 GLN A N 1
ATOM 1483 C CA . GLN A 1 195 ? 7.75 22.922 -5.449 1 96.81 195 GLN A CA 1
ATOM 1484 C C . GLN A 1 195 ? 7.938 22.781 -6.957 1 96.81 195 GLN A C 1
ATOM 1486 O O . GLN A 1 195 ? 8.969 23.188 -7.504 1 96.81 195 GLN A O 1
ATOM 1491 N N . MET A 1 196 ? 6.957 22.141 -7.621 1 95.81 196 MET A N 1
ATOM 1492 C CA . MET A 1 196 ? 7.023 21.875 -9.055 1 95.81 196 MET A CA 1
ATOM 1493 C C . MET A 1 196 ? 6.121 22.844 -9.82 1 95.81 196 MET A C 1
ATOM 1495 O O . MET A 1 196 ? 5.191 23.422 -9.25 1 95.81 196 MET A O 1
ATOM 1499 N N . ASN A 1 197 ? 6.426 22.969 -11.195 1 94.56 197 ASN A N 1
ATOM 1500 C CA . ASN A 1 197 ? 5.73 24.047 -11.906 1 94.56 197 ASN A CA 1
ATOM 1501 C C . ASN A 1 197 ? 5.039 23.516 -13.164 1 94.56 197 ASN A C 1
ATOM 1503 O O . ASN A 1 197 ? 4.371 24.281 -13.867 1 94.56 197 ASN A O 1
ATOM 1507 N N . ASP A 1 198 ? 5.129 22.281 -13.461 1 93.88 198 ASP A N 1
ATOM 1508 C CA . ASP A 1 198 ? 4.434 21.781 -14.633 1 93.88 198 ASP A CA 1
ATOM 1509 C C . ASP A 1 198 ? 2.93 21.688 -14.383 1 93.88 198 ASP A C 1
ATOM 1511 O O . ASP A 1 198 ? 2.48 21.766 -13.242 1 93.88 198 ASP A O 1
ATOM 1515 N N . ARG A 1 199 ? 2.129 21.594 -15.43 1 93.62 199 ARG A N 1
ATOM 1516 C CA . ARG A 1 199 ? 0.671 21.656 -15.367 1 93.62 199 ARG A CA 1
ATOM 1517 C C . ARG A 1 199 ? 0.116 20.609 -14.398 1 93.62 199 ARG A C 1
ATOM 1519 O O . ARG A 1 199 ? -0.73 20.938 -13.562 1 93.62 199 ARG A O 1
ATOM 1526 N N . GLY A 1 200 ? 0.546 19.406 -14.453 1 93.81 200 GLY A N 1
ATOM 1527 C CA . GLY A 1 200 ? 0.093 18.344 -13.57 1 93.81 200 GLY A CA 1
ATOM 1528 C C . GLY A 1 200 ? 0.41 18.609 -12.109 1 93.81 200 GLY A C 1
ATOM 1529 O O . GLY A 1 200 ? -0.424 18.359 -11.234 1 93.81 200 GLY A O 1
ATOM 1530 N N . ALA A 1 201 ? 1.55 19.141 -11.898 1 96.38 201 ALA A N 1
ATOM 1531 C CA . ALA A 1 201 ? 1.97 19.453 -10.531 1 96.38 201 ALA A CA 1
ATOM 1532 C C . ALA A 1 201 ? 1.153 20.609 -9.953 1 96.38 201 ALA A C 1
ATOM 1534 O O . ALA A 1 201 ? 0.814 20.594 -8.766 1 96.38 201 ALA A O 1
ATOM 1535 N N . LYS A 1 202 ? 0.87 21.547 -10.766 1 97.75 202 LYS A N 1
ATOM 1536 C CA . LYS A 1 202 ? 0.082 22.688 -10.289 1 97.75 202 LYS A CA 1
ATOM 1537 C C . LYS A 1 202 ? -1.313 22.25 -9.859 1 97.75 202 LYS A C 1
ATOM 1539 O O . LYS A 1 202 ? -1.834 22.719 -8.844 1 97.75 202 LYS A O 1
ATOM 1544 N N . LEU A 1 203 ? -1.877 21.375 -10.656 1 97 203 LEU A N 1
ATOM 1545 C CA . LEU A 1 203 ? -3.184 20.828 -10.305 1 97 203 LEU A CA 1
ATOM 1546 C C . LEU A 1 203 ? -3.109 20.031 -9 1 97 203 LEU A C 1
ATOM 1548 O O . LEU A 1 203 ? -3.951 20.219 -8.109 1 97 203 LEU A O 1
ATOM 1552 N N . ALA A 1 204 ? -2.137 19.219 -8.852 1 97.88 204 ALA A N 1
ATOM 1553 C CA . ALA A 1 204 ? -1.932 18.422 -7.637 1 97.88 204 ALA A CA 1
ATOM 1554 C C . ALA A 1 204 ? -1.722 19.328 -6.422 1 97.88 204 ALA A C 1
ATOM 1556 O O . ALA A 1 204 ? -2.295 19.094 -5.355 1 97.88 204 ALA A O 1
ATOM 1557 N N . ALA A 1 205 ? -0.939 20.359 -6.652 1 98.62 205 ALA A N 1
ATOM 1558 C CA . ALA A 1 205 ? -0.646 21.281 -5.566 1 98.62 205 ALA A CA 1
ATOM 1559 C C . ALA A 1 205 ? -1.915 21.984 -5.082 1 98.62 205 ALA A C 1
ATOM 1561 O O . ALA A 1 205 ? -2.107 22.172 -3.881 1 98.62 205 ALA A O 1
ATOM 1562 N N . ALA A 1 206 ? -2.713 22.344 -6.027 1 98.56 206 ALA A N 1
ATOM 1563 C CA . ALA A 1 206 ? -3.967 23 -5.664 1 98.56 206 ALA A CA 1
ATOM 1564 C C . ALA A 1 206 ? -4.84 22.078 -4.816 1 98.56 206 ALA A C 1
ATOM 1566 O O . ALA A 1 206 ? -5.469 22.531 -3.854 1 98.56 206 ALA A O 1
ATOM 1567 N N . GLU A 1 207 ? -4.859 20.859 -5.121 1 98.12 207 GLU A N 1
ATOM 1568 C CA . GLU A 1 207 ? -5.648 19.875 -4.379 1 98.12 207 GLU A CA 1
ATOM 1569 C C . GLU A 1 207 ? -5.082 19.656 -2.979 1 98.12 207 GLU A C 1
ATOM 1571 O O . GLU A 1 207 ? -5.832 19.578 -2.004 1 98.12 207 GLU A O 1
ATOM 1576 N N . ILE A 1 208 ? -3.781 19.594 -2.902 1 98.75 208 ILE A N 1
ATOM 1577 C CA . ILE A 1 208 ? -3.123 19.438 -1.611 1 98.75 208 ILE A CA 1
ATOM 1578 C C . ILE A 1 208 ? -3.414 20.656 -0.73 1 98.75 208 ILE A C 1
ATOM 1580 O O . ILE A 1 208 ? -3.725 20.5 0.455 1 98.75 208 ILE A O 1
ATOM 1584 N N . ARG A 1 209 ? -3.318 21.844 -1.321 1 98.75 209 ARG A N 1
ATOM 1585 C CA . ARG A 1 209 ? -3.605 23.062 -0.578 1 98.75 209 ARG A CA 1
ATOM 1586 C C . ARG A 1 209 ? -5.047 23.078 -0.076 1 98.75 209 ARG A C 1
ATOM 1588 O O . ARG A 1 209 ? -5.309 23.453 1.066 1 98.75 209 ARG A O 1
ATOM 1595 N N . ALA A 1 210 ? -5.945 22.641 -0.902 1 98.75 210 ALA A N 1
ATOM 1596 C CA . ALA A 1 210 ? -7.352 22.578 -0.514 1 98.75 210 ALA A CA 1
ATOM 1597 C C . ALA A 1 210 ? -7.562 21.594 0.637 1 98.75 210 ALA A C 1
ATOM 1599 O O . ALA A 1 210 ? -8.297 21.891 1.586 1 98.75 210 ALA A O 1
ATOM 1600 N N . CYS A 1 211 ? -6.949 20.453 0.565 1 98.31 211 CYS A N 1
ATOM 1601 C CA . CYS A 1 211 ? -7 19.469 1.641 1 98.31 211 CYS A CA 1
ATOM 1602 C C . CYS A 1 211 ? -6.461 20.062 2.941 1 98.31 211 CYS A C 1
ATOM 1604 O O . CYS A 1 211 ? -7.078 19.906 3.996 1 98.31 211 CYS A O 1
ATOM 1606 N N . ALA A 1 212 ? -5.293 20.703 2.82 1 98.62 212 ALA A N 1
ATOM 1607 C CA . ALA A 1 212 ? -4.664 21.312 3.988 1 98.62 212 ALA A CA 1
ATOM 1608 C C . ALA A 1 212 ? -5.574 22.375 4.613 1 98.62 212 ALA A C 1
ATOM 1610 O O . ALA A 1 212 ? -5.684 22.453 5.84 1 98.62 212 ALA A O 1
ATOM 1611 N N . ASP A 1 213 ? -6.234 23.141 3.752 1 98.62 213 ASP A N 1
ATOM 1612 C CA . ASP A 1 213 ? -7.148 24.172 4.234 1 98.62 213 ASP A CA 1
ATOM 1613 C C . ASP A 1 213 ? -8.297 23.547 5.027 1 98.62 213 ASP A C 1
ATOM 1615 O O . ASP A 1 213 ? -8.688 24.062 6.078 1 98.62 213 ASP A O 1
ATOM 1619 N N . GLU A 1 214 ? -8.844 22.484 4.527 1 98.5 214 GLU A N 1
ATOM 1620 C CA . GLU A 1 214 ? -9.93 21.812 5.223 1 98.5 214 GLU A CA 1
ATOM 1621 C C . GLU A 1 214 ? -9.469 21.25 6.566 1 98.5 214 GLU A C 1
ATOM 1623 O O . GLU A 1 214 ? -10.195 21.328 7.559 1 98.5 214 GLU A O 1
ATOM 1628 N N . ILE A 1 215 ? -8.266 20.719 6.613 1 97.88 215 ILE A N 1
ATOM 1629 C CA . ILE A 1 215 ? -7.727 20.109 7.828 1 97.88 215 ILE A CA 1
ATOM 1630 C C . ILE A 1 215 ? -7.461 21.203 8.867 1 97.88 215 ILE A C 1
ATOM 1632 O O . ILE A 1 215 ? -7.777 21.047 10.047 1 97.88 215 ILE A O 1
ATOM 1636 N N . VAL A 1 216 ? -6.906 22.359 8.422 1 95.56 216 VAL A N 1
ATOM 1637 C CA . VAL A 1 216 ? -6.633 23.484 9.312 1 95.56 216 VAL A CA 1
ATOM 1638 C C . VAL A 1 216 ? -7.934 23.969 9.945 1 95.56 216 VAL A C 1
ATOM 1640 O O . VAL A 1 216 ? -7.961 24.344 11.117 1 95.56 216 VAL A O 1
ATOM 1643 N N . ALA A 1 217 ? -8.984 23.938 9.148 1 96.12 217 ALA A N 1
ATOM 1644 C CA . ALA A 1 217 ? -10.281 24.422 9.625 1 96.12 217 ALA A CA 1
ATOM 1645 C C . ALA A 1 217 ? -10.828 23.516 10.727 1 96.12 217 ALA A C 1
ATOM 1647 O O . ALA A 1 217 ? -11.711 23.906 11.484 1 96.12 217 ALA A O 1
ATOM 1648 N N . MET A 1 218 ? -10.289 22.297 10.836 1 94.94 218 MET A N 1
ATOM 1649 C CA . MET A 1 218 ? -10.734 21.344 11.844 1 94.94 218 MET A CA 1
ATOM 1650 C C . MET A 1 218 ? -9.906 21.469 13.117 1 94.94 218 MET A C 1
ATOM 1652 O O . MET A 1 218 ? -10.266 20.922 14.156 1 94.94 218 MET A O 1
ATOM 1656 N N . LEU A 1 219 ? -8.758 22.156 13.008 1 92.19 219 LEU A N 1
ATOM 1657 C CA . LEU A 1 219 ? -7.887 22.328 14.164 1 92.19 219 LEU A CA 1
ATOM 1658 C C . LEU A 1 219 ? -8.469 23.344 15.133 1 92.19 219 LEU A C 1
ATOM 1660 O O . LEU A 1 219 ? -9.195 24.25 14.727 1 92.19 219 LEU A O 1
ATOM 1664 N N . PRO A 1 220 ? -8.258 23.203 16.453 1 86.5 220 PRO A N 1
ATOM 1665 C CA . PRO A 1 220 ? -8.789 24.141 17.438 1 86.5 220 PRO A CA 1
ATOM 1666 C C . PRO A 1 220 ? -8.219 25.547 17.266 1 86.5 220 PRO A C 1
ATOM 1668 O O . PRO A 1 220 ? -7.121 25.719 16.719 1 86.5 220 PRO A O 1
ATOM 1671 N N . MET B 1 1 ? 4.098 -35.25 -6.16 1 73.25 1 MET B N 1
ATOM 1672 C CA . MET B 1 1 ? 5.191 -34.312 -6.035 1 73.25 1 MET B CA 1
ATOM 1673 C C . MET B 1 1 ? 4.793 -33.125 -5.141 1 73.25 1 MET B C 1
ATOM 1675 O O . MET B 1 1 ? 3.615 -32.781 -5.066 1 73.25 1 MET B O 1
ATOM 1679 N N . ALA B 1 2 ? 5.77 -32.625 -4.355 1 88.75 2 ALA B N 1
ATOM 1680 C CA . ALA B 1 2 ? 5.488 -31.547 -3.408 1 88.75 2 ALA B CA 1
ATOM 1681 C C . ALA B 1 2 ? 5.09 -30.266 -4.137 1 88.75 2 ALA B C 1
ATOM 1683 O O . ALA B 1 2 ? 5.551 -30 -5.25 1 88.75 2 ALA B O 1
ATOM 1684 N N . ALA B 1 3 ? 4.18 -29.609 -3.6 1 96.56 3 ALA B N 1
ATOM 1685 C CA . ALA B 1 3 ? 3.654 -28.391 -4.195 1 96.56 3 ALA B CA 1
ATOM 1686 C C . ALA B 1 3 ? 4.777 -27.391 -4.461 1 96.56 3 ALA B C 1
ATOM 1688 O O . ALA B 1 3 ? 5.727 -27.281 -3.684 1 96.56 3 ALA B O 1
ATOM 1689 N N . GLU B 1 4 ? 4.754 -26.75 -5.59 1 97.44 4 GLU B N 1
ATOM 1690 C CA . GLU B 1 4 ? 5.578 -25.562 -5.789 1 97.44 4 GLU B CA 1
ATOM 1691 C C . GLU B 1 4 ? 5.051 -24.375 -4.98 1 97.44 4 GLU B C 1
ATOM 1693 O O . GLU B 1 4 ? 3.855 -24.078 -5.027 1 97.44 4 GLU B O 1
ATOM 1698 N N . ILE B 1 5 ? 5.945 -23.766 -4.227 1 97.88 5 ILE B N 1
ATOM 1699 C CA . ILE B 1 5 ? 5.559 -22.641 -3.387 1 97.88 5 ILE B CA 1
ATOM 1700 C C . ILE B 1 5 ? 6.004 -21.328 -4.039 1 97.88 5 ILE B C 1
ATOM 1702 O O . ILE B 1 5 ? 7.191 -21.141 -4.316 1 97.88 5 ILE B O 1
ATOM 1706 N N . ILE B 1 6 ? 5.059 -20.469 -4.316 1 98.44 6 ILE B N 1
ATOM 1707 C CA . ILE B 1 6 ? 5.309 -19.141 -4.875 1 98.44 6 ILE B CA 1
ATOM 1708 C C . ILE B 1 6 ? 5.086 -18.078 -3.801 1 98.44 6 ILE B C 1
ATOM 1710 O O . ILE B 1 6 ? 3.967 -17.906 -3.312 1 98.44 6 ILE B O 1
ATOM 1714 N N . ALA B 1 7 ? 6.145 -17.453 -3.41 1 97.62 7 ALA B N 1
ATOM 1715 C CA . ALA B 1 7 ? 6.043 -16.328 -2.475 1 97.62 7 ALA B CA 1
ATOM 1716 C C . ALA B 1 7 ? 5.832 -15.008 -3.213 1 97.62 7 ALA B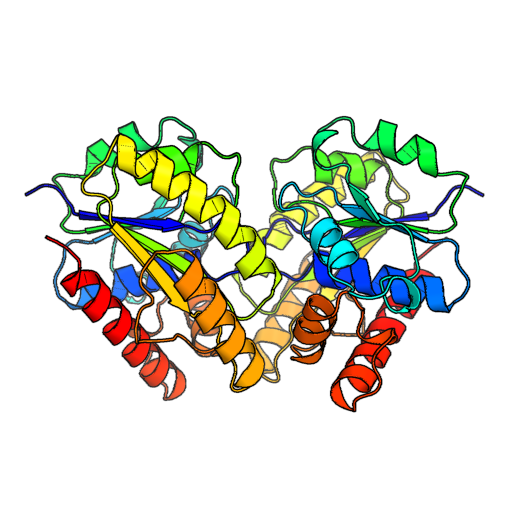 C 1
ATOM 1718 O O . ALA B 1 7 ? 6.672 -14.602 -4.016 1 97.62 7 ALA B O 1
ATOM 1719 N N . VAL B 1 8 ? 4.695 -14.359 -3.012 1 97.94 8 VAL B N 1
ATOM 1720 C CA . VAL B 1 8 ? 4.504 -12.984 -3.475 1 97.94 8 VAL B CA 1
ATOM 1721 C C . VAL B 1 8 ? 4.918 -12.008 -2.381 1 97.94 8 VAL B C 1
ATOM 1723 O O . VAL B 1 8 ? 4.234 -11.875 -1.362 1 97.94 8 VAL B O 1
ATOM 1726 N N . THR B 1 9 ? 6.031 -11.352 -2.625 1 95.62 9 THR B N 1
ATOM 1727 C CA . THR B 1 9 ? 6.648 -10.617 -1.525 1 95.62 9 THR B CA 1
ATOM 1728 C C . THR B 1 9 ? 7.195 -9.281 -2.008 1 95.62 9 THR B C 1
ATOM 1730 O O . THR B 1 9 ? 7.609 -9.156 -3.162 1 95.62 9 THR B O 1
ATOM 1733 N N . GLN B 1 10 ? 7.082 -8.359 -1.175 1 92.75 10 GLN B N 1
ATOM 1734 C CA . GLN B 1 10 ? 7.637 -7.016 -1.281 1 92.75 10 GLN B CA 1
ATOM 1735 C C . GLN B 1 10 ? 7.676 -6.328 0.08 1 92.75 10 GLN B C 1
ATOM 1737 O O . GLN B 1 10 ? 6.797 -6.547 0.917 1 92.75 10 GLN B O 1
ATOM 1742 N N . GLN B 1 11 ? 8.664 -5.562 0.266 1 87.25 11 GLN B N 1
ATOM 1743 C CA . GLN B 1 11 ? 8.789 -4.902 1.562 1 87.25 11 GLN B CA 1
ATOM 1744 C C . GLN B 1 11 ? 7.809 -3.744 1.688 1 87.25 11 GLN B C 1
ATOM 1746 O O . GLN B 1 11 ? 7.336 -3.438 2.787 1 87.25 11 GLN B O 1
ATOM 1751 N N . LYS B 1 12 ? 7.5 -3.215 0.587 1 86.38 12 LYS B N 1
ATOM 1752 C CA . LYS B 1 12 ? 6.574 -2.086 0.583 1 86.38 12 LYS B CA 1
ATOM 1753 C C . LYS B 1 12 ? 5.125 -2.562 0.528 1 86.38 12 LYS B C 1
ATOM 1755 O O . LYS B 1 12 ? 4.824 -3.58 -0.099 1 86.38 12 LYS B O 1
ATOM 1760 N N . GLY B 1 13 ? 4.289 -1.813 1.253 1 84.12 13 GLY B N 1
ATOM 1761 C CA . GLY B 1 13 ? 2.857 -2.033 1.132 1 84.12 13 GLY B CA 1
ATOM 1762 C C . GLY B 1 13 ? 2.246 -1.332 -0.066 1 84.12 13 GLY B C 1
ATOM 1763 O O . GLY B 1 13 ? 2.787 -0.337 -0.553 1 84.12 13 GLY B O 1
ATOM 1764 N N . GLY B 1 14 ? 1.182 -1.898 -0.618 1 87.38 14 GLY B N 1
ATOM 1765 C CA . GLY B 1 14 ? 0.401 -1.212 -1.635 1 87.38 14 GLY B CA 1
ATOM 1766 C C . GLY B 1 14 ? 0.923 -1.439 -3.041 1 87.38 14 GLY B C 1
ATOM 1767 O O . GLY B 1 14 ? 0.432 -0.834 -3.996 1 87.38 14 GLY B O 1
ATOM 1768 N N . VAL B 1 15 ? 1.824 -2.379 -3.174 1 90.5 15 VAL B N 1
ATOM 1769 C CA . VAL B 1 15 ? 2.436 -2.582 -4.48 1 90.5 15 VAL B CA 1
ATOM 1770 C C . VAL B 1 15 ? 1.6 -3.566 -5.297 1 90.5 15 VAL B C 1
ATOM 1772 O O . VAL B 1 15 ? 1.869 -3.789 -6.48 1 90.5 15 VAL B O 1
ATOM 1775 N N . GLY B 1 16 ? 0.632 -4.258 -4.645 1 94.06 16 GLY B N 1
ATOM 1776 C CA . GLY B 1 16 ? -0.272 -5.145 -5.359 1 94.06 16 GLY B CA 1
ATOM 1777 C C . GLY B 1 16 ? -0.024 -6.613 -5.066 1 94.06 16 GLY B C 1
ATOM 1778 O O . GLY B 1 16 ? -0.365 -7.48 -5.875 1 94.06 16 GLY B O 1
ATOM 1779 N N . LYS B 1 17 ? 0.612 -6.922 -3.963 1 96.31 17 LYS B N 1
ATOM 1780 C CA . LYS B 1 17 ? 0.923 -8.297 -3.598 1 96.31 17 LYS B CA 1
ATOM 1781 C C . LYS B 1 17 ? -0.34 -9.156 -3.553 1 96.31 17 LYS B C 1
ATOM 1783 O O . LYS B 1 17 ? -0.401 -10.219 -4.18 1 96.31 17 LYS B O 1
ATOM 1788 N N . SER B 1 18 ? -1.378 -8.695 -2.832 1 96.88 18 SER B N 1
ATOM 1789 C CA . SER B 1 18 ? -2.613 -9.453 -2.67 1 96.88 18 SER B CA 1
ATOM 1790 C C . SER B 1 18 ? -3.328 -9.641 -4.004 1 96.88 18 SER B C 1
ATOM 1792 O O . SER B 1 18 ? -3.811 -10.734 -4.309 1 96.88 18 SER B O 1
ATOM 1794 N N . THR B 1 19 ? -3.346 -8.578 -4.789 1 97.25 19 THR B N 1
ATOM 1795 C CA . THR B 1 19 ? -3.988 -8.641 -6.094 1 97.25 19 THR B CA 1
ATOM 1796 C C . THR B 1 19 ? -3.295 -9.664 -6.992 1 97.25 19 THR B C 1
ATOM 1798 O O . THR B 1 19 ? -3.953 -10.5 -7.613 1 97.25 19 THR B O 1
ATOM 1801 N N . ILE B 1 20 ? -1.981 -9.609 -6.988 1 98.38 20 ILE B N 1
ATOM 1802 C CA . ILE B 1 20 ? -1.199 -10.516 -7.824 1 98.38 20 ILE B CA 1
ATOM 1803 C C . ILE B 1 20 ? -1.358 -11.945 -7.324 1 98.38 20 ILE B C 1
ATOM 1805 O O . ILE B 1 20 ? -1.553 -12.867 -8.117 1 98.38 20 ILE B O 1
ATOM 1809 N N . ALA B 1 21 ? -1.325 -12.164 -6.031 1 98.75 21 ALA B N 1
ATOM 1810 C CA . ALA B 1 21 ? -1.447 -13.5 -5.457 1 98.75 21 ALA B CA 1
ATOM 1811 C C . ALA B 1 21 ? -2.771 -14.148 -5.852 1 98.75 21 ALA B C 1
ATOM 1813 O O . ALA B 1 21 ? -2.797 -15.289 -6.32 1 98.75 21 ALA B O 1
ATOM 1814 N N . MET B 1 22 ? -3.863 -13.398 -5.711 1 98.75 22 MET B N 1
ATOM 1815 C CA . MET B 1 22 ? -5.191 -13.93 -6.004 1 98.75 22 MET B CA 1
ATOM 1816 C C . MET B 1 22 ? -5.332 -14.258 -7.484 1 98.75 22 MET B C 1
ATOM 1818 O O . MET B 1 22 ? -5.832 -15.328 -7.844 1 98.75 22 MET B O 1
ATOM 1822 N N . HIS B 1 23 ? -4.844 -13.438 -8.32 1 98.81 23 HIS B N 1
ATOM 1823 C CA . HIS B 1 23 ? -5.047 -13.602 -9.758 1 98.81 23 HIS B CA 1
ATOM 1824 C C . HIS B 1 23 ? -4.129 -14.68 -10.328 1 98.81 23 HIS B C 1
ATOM 1826 O O . HIS B 1 23 ? -4.5 -15.383 -11.266 1 98.81 23 HIS B O 1
ATOM 1832 N N . LEU B 1 24 ? -2.883 -14.766 -9.758 1 98.75 24 LEU B N 1
ATOM 1833 C CA . LEU B 1 24 ? -2.049 -15.906 -10.125 1 98.75 24 LEU B CA 1
ATOM 1834 C C . LEU B 1 24 ? -2.73 -17.219 -9.758 1 98.75 24 LEU B C 1
ATOM 1836 O O . LEU B 1 24 ? -2.711 -18.172 -10.539 1 98.75 24 LEU B O 1
ATOM 1840 N N . GLY B 1 25 ? -3.328 -17.25 -8.547 1 98.69 25 GLY B N 1
ATOM 1841 C CA . GLY B 1 25 ? -4.105 -18.422 -8.172 1 98.69 25 GLY B CA 1
ATOM 1842 C C . GLY B 1 25 ? -5.164 -18.781 -9.195 1 98.69 25 GLY B C 1
ATOM 1843 O O . GLY B 1 25 ? -5.281 -19.953 -9.578 1 98.69 25 GLY B O 1
ATOM 1844 N N . ALA B 1 26 ? -5.859 -17.812 -9.656 1 98.62 26 ALA B N 1
ATOM 1845 C CA . ALA B 1 26 ? -6.922 -18.031 -10.633 1 98.62 26 ALA B CA 1
ATOM 1846 C C . ALA B 1 26 ? -6.352 -18.547 -11.953 1 98.62 26 ALA B C 1
ATOM 1848 O O . ALA B 1 26 ? -6.926 -19.438 -12.57 1 98.62 26 ALA B O 1
ATOM 1849 N N . ALA B 1 27 ? -5.27 -17.953 -12.383 1 98.69 27 ALA B N 1
ATOM 1850 C CA . ALA B 1 27 ? -4.656 -18.344 -13.648 1 98.69 27 ALA B CA 1
ATOM 1851 C C . ALA B 1 27 ? -4.188 -19.797 -13.594 1 98.69 27 ALA B C 1
ATOM 1853 O O . ALA B 1 27 ? -4.414 -20.562 -14.531 1 98.69 27 ALA B O 1
ATOM 1854 N N . PHE B 1 28 ? -3.555 -20.203 -12.5 1 98.44 28 PHE B N 1
ATOM 1855 C CA . PHE B 1 28 ? -3.08 -21.562 -12.359 1 98.44 28 PHE B CA 1
ATOM 1856 C C . PHE B 1 28 ? -4.254 -22.531 -12.219 1 98.44 28 PHE B C 1
ATOM 1858 O O . PHE B 1 28 ? -4.219 -23.641 -12.758 1 98.44 28 PHE B O 1
ATOM 1865 N N . HIS B 1 29 ? -5.25 -22.109 -11.5 1 98.31 29 HIS B N 1
ATOM 1866 C CA . HIS B 1 29 ? -6.453 -22.922 -11.375 1 98.31 29 HIS B CA 1
ATOM 1867 C C . HIS B 1 29 ? -7.094 -23.156 -12.742 1 98.31 29 HIS B C 1
ATOM 1869 O O . HIS B 1 29 ? -7.531 -24.281 -13.039 1 98.31 29 HIS B O 1
ATOM 1875 N N . GLU B 1 30 ? -7.16 -22.125 -13.469 1 97.69 30 GLU B N 1
ATOM 1876 C CA . GLU B 1 30 ? -7.723 -22.219 -14.812 1 97.69 30 GLU B CA 1
ATOM 1877 C C . GLU B 1 30 ? -6.961 -23.234 -15.664 1 97.69 30 GLU B C 1
ATOM 1879 O O . GLU B 1 30 ? -7.535 -23.875 -16.547 1 97.69 30 GLU B O 1
ATOM 1884 N N . LYS B 1 31 ? -5.734 -23.469 -15.383 1 97.12 31 LYS B N 1
ATOM 1885 C CA . LYS B 1 31 ? -4.887 -24.406 -16.109 1 97.12 31 LYS B CA 1
ATOM 1886 C C . LYS B 1 31 ? -5.012 -25.812 -15.539 1 97.12 31 LYS B C 1
ATOM 1888 O O . LYS B 1 31 ? -4.238 -26.703 -15.898 1 97.12 31 LYS B O 1
ATOM 1893 N N . GLY B 1 32 ? -5.855 -25.984 -14.586 1 97.25 32 GLY B N 1
ATOM 1894 C CA . GLY B 1 32 ? -6.164 -27.312 -14.07 1 97.25 32 GLY B CA 1
ATOM 1895 C C . GLY B 1 32 ? -5.293 -27.703 -12.891 1 97.25 32 GLY B C 1
ATOM 1896 O O . GLY B 1 32 ? -5.273 -28.875 -12.492 1 97.25 32 GLY B O 1
ATOM 1897 N N . ARG B 1 33 ? -4.562 -26.766 -12.297 1 97.88 33 ARG B N 1
ATOM 1898 C CA . ARG B 1 33 ? -3.721 -27.078 -11.148 1 97.88 33 ARG B CA 1
ATOM 1899 C C . ARG B 1 33 ? -4.527 -27.047 -9.852 1 97.88 33 ARG B C 1
ATOM 1901 O O . ARG B 1 33 ? -5.469 -26.266 -9.719 1 97.88 33 ARG B O 1
ATOM 1908 N N . ARG B 1 34 ? -4.211 -27.938 -8.953 1 98.38 34 ARG B N 1
ATOM 1909 C CA . ARG B 1 34 ? -4.703 -27.797 -7.59 1 98.38 34 ARG B CA 1
ATOM 1910 C C . ARG B 1 34 ? -3.973 -26.672 -6.859 1 98.38 34 ARG B C 1
ATOM 1912 O O . ARG B 1 34 ? -2.791 -26.797 -6.531 1 98.38 34 ARG B O 1
ATOM 1919 N N . VAL B 1 35 ? -4.711 -25.562 -6.582 1 98.56 35 VAL B N 1
ATOM 1920 C CA . VAL B 1 35 ? -4.094 -24.344 -6.086 1 98.56 35 VAL B CA 1
ATOM 1921 C C . VAL B 1 35 ? -4.57 -24.062 -4.664 1 98.56 35 VAL B C 1
ATOM 1923 O O . VAL B 1 35 ? -5.754 -24.234 -4.352 1 98.56 35 VAL B O 1
ATOM 1926 N N . LEU B 1 36 ? -3.643 -23.688 -3.811 1 98.75 36 LEU B N 1
ATOM 1927 C CA . LEU B 1 36 ? -3.928 -23.078 -2.51 1 98.75 36 LEU B CA 1
ATOM 1928 C C . LEU B 1 36 ? -3.322 -21.688 -2.406 1 98.75 36 LEU B C 1
ATOM 1930 O O . LEU B 1 36 ? -2.148 -21.5 -2.73 1 98.75 36 LEU B O 1
ATOM 1934 N N . VAL B 1 37 ? -4.102 -20.703 -2.021 1 98.75 37 VAL B N 1
ATOM 1935 C CA . VAL B 1 37 ? -3.596 -19.359 -1.76 1 98.75 37 VAL B CA 1
ATOM 1936 C C . VAL B 1 37 ? -3.619 -19.078 -0.259 1 98.75 37 VAL B C 1
ATOM 1938 O O . VAL B 1 37 ? -4.637 -19.297 0.403 1 98.75 37 VAL B O 1
ATOM 1941 N N . ILE B 1 38 ? -2.502 -18.625 0.229 1 98.44 38 ILE B N 1
ATOM 1942 C CA . ILE B 1 38 ? -2.338 -18.391 1.661 1 98.44 38 ILE B CA 1
ATOM 1943 C C . ILE B 1 38 ? -2.217 -16.891 1.934 1 98.44 38 ILE B C 1
ATOM 1945 O O . ILE B 1 38 ? -1.384 -16.219 1.331 1 98.44 38 ILE B O 1
ATOM 1949 N N . ASP B 1 39 ? -3.055 -16.422 2.803 1 97.38 39 ASP B N 1
ATOM 1950 C CA . ASP B 1 39 ? -2.955 -15.07 3.352 1 97.38 39 ASP B CA 1
ATOM 1951 C C . ASP B 1 39 ? -2.041 -15.039 4.574 1 97.38 39 ASP B C 1
ATOM 1953 O O . ASP B 1 39 ? -2.436 -15.477 5.66 1 97.38 39 ASP B O 1
ATOM 1957 N N . ALA B 1 40 ? -0.829 -14.508 4.402 1 94.88 40 ALA B N 1
ATOM 1958 C CA . ALA B 1 40 ? 0.137 -14.453 5.496 1 94.88 40 ALA B CA 1
ATOM 1959 C C . ALA B 1 40 ? 0.238 -13.047 6.07 1 94.88 40 ALA B C 1
ATOM 1961 O O . ALA B 1 40 ? 1.114 -12.766 6.891 1 94.88 40 ALA B O 1
ATOM 1962 N N . ASP B 1 41 ? -0.513 -12.164 5.582 1 91 41 ASP B N 1
ATOM 1963 C CA . ASP B 1 41 ? -0.539 -10.766 6.012 1 91 41 ASP B CA 1
ATOM 1964 C C . ASP B 1 41 ? -1.671 -10.523 7.004 1 91 41 ASP B C 1
ATOM 1966 O O . ASP B 1 41 ? -2.816 -10.906 6.758 1 91 41 ASP B O 1
ATOM 1970 N N . GLY B 1 42 ? -1.431 -9.875 8.07 1 88 42 GLY B N 1
ATOM 1971 C CA . GLY B 1 42 ? -2.396 -9.594 9.117 1 88 42 GLY B CA 1
ATOM 1972 C C . GLY B 1 42 ? -3.537 -8.711 8.656 1 88 42 GLY B C 1
ATOM 1973 O O . GLY B 1 42 ? -4.574 -8.625 9.32 1 88 42 GLY B O 1
ATOM 1974 N N . GLN B 1 43 ? -3.434 -8.055 7.555 1 85 43 GLN B N 1
ATOM 1975 C CA . GLN B 1 43 ? -4.508 -7.246 6.984 1 85 43 GLN B CA 1
ATOM 1976 C C . GLN B 1 43 ? -5.645 -8.125 6.477 1 85 43 GLN B C 1
ATOM 1978 O O . GLN B 1 43 ? -6.77 -7.652 6.297 1 85 43 GLN B O 1
ATOM 1983 N N . ASN B 1 44 ? -5.402 -9.367 6.172 1 91.75 44 ASN B N 1
ATOM 1984 C CA . ASN B 1 44 ? -6.387 -10.375 5.797 1 91.75 44 ASN B CA 1
ATOM 1985 C C . ASN B 1 44 ? -7.152 -9.969 4.539 1 91.75 44 ASN B C 1
ATOM 1987 O O . ASN B 1 44 ? -8.359 -10.211 4.434 1 91.75 44 ASN B O 1
ATOM 1991 N N . THR B 1 45 ? -6.461 -9.336 3.645 1 93.81 45 THR B N 1
ATOM 1992 C CA . THR B 1 45 ? -7.098 -8.859 2.42 1 93.81 45 THR B CA 1
ATOM 1993 C C . THR B 1 45 ? -7.66 -10.031 1.614 1 93.81 45 THR B C 1
ATOM 1995 O O . THR B 1 45 ? -8.797 -9.977 1.15 1 93.81 45 THR B O 1
ATOM 1998 N N . LEU B 1 46 ? -6.883 -11.109 1.501 1 97.25 46 LEU B N 1
ATOM 1999 C CA . LEU B 1 46 ? -7.309 -12.242 0.682 1 97.25 46 LEU B CA 1
ATOM 2000 C C . LEU B 1 46 ? -8.508 -12.945 1.307 1 97.25 46 LEU B C 1
ATOM 2002 O O . LEU B 1 46 ? -9.398 -13.406 0.594 1 97.25 46 LEU B O 1
ATOM 2006 N N . VAL B 1 47 ? -8.5 -12.977 2.6 1 95.69 47 VAL B N 1
ATOM 2007 C CA . VAL B 1 47 ? -9.594 -13.617 3.309 1 95.69 47 VAL B CA 1
ATOM 2008 C C . VAL B 1 47 ? -10.883 -12.82 3.105 1 95.69 47 VAL B C 1
ATOM 2010 O O . VAL B 1 47 ? -11.922 -13.391 2.766 1 95.69 47 VAL B O 1
ATOM 2013 N N . HIS B 1 48 ? -10.805 -11.539 3.262 1 94.69 48 HIS B N 1
ATOM 2014 C CA . HIS B 1 48 ? -11.969 -10.688 3.025 1 94.69 48 HIS B CA 1
ATOM 2015 C C . HIS B 1 48 ? -12.438 -10.781 1.577 1 94.69 48 HIS B C 1
ATOM 2017 O O . HIS B 1 48 ? -13.633 -10.883 1.314 1 94.69 48 HIS B O 1
ATOM 2023 N N . TRP B 1 49 ? -11.484 -10.797 0.712 1 96.5 49 TRP B N 1
ATOM 2024 C CA . TRP B 1 49 ? -11.758 -10.891 -0.719 1 96.5 49 TRP B CA 1
ATOM 2025 C C . TRP B 1 49 ? -12.516 -12.172 -1.049 1 96.5 49 TRP B C 1
ATOM 2027 O O . TRP B 1 49 ? -13.562 -12.125 -1.698 1 96.5 49 TRP B O 1
ATOM 2037 N N . SER B 1 50 ? -12.086 -13.281 -0.537 1 96.12 50 SER B N 1
ATOM 2038 C CA . SER B 1 50 ? -12.695 -14.578 -0.824 1 96.12 50 SER B CA 1
ATOM 2039 C C . SER B 1 50 ? -14.078 -14.695 -0.197 1 96.12 50 SER B C 1
ATOM 2041 O O . SER B 1 50 ? -14.906 -15.484 -0.653 1 96.12 50 SER B O 1
ATOM 2043 N N . SER B 1 51 ? -14.352 -13.891 0.802 1 93.56 51 SER B N 1
ATOM 2044 C CA . SER B 1 51 ? -15.633 -13.953 1.501 1 93.56 51 SER B CA 1
ATOM 2045 C C . SER B 1 51 ? -16.625 -12.945 0.927 1 93.56 51 SER B C 1
ATOM 2047 O O . SER B 1 51 ? -17.781 -12.883 1.356 1 93.56 51 SER B O 1
ATOM 2049 N N . SER B 1 52 ? -16.203 -12.172 -0.043 1 91.19 52 SER B N 1
ATOM 2050 C CA . SER B 1 52 ? -17.016 -11.055 -0.519 1 91.19 52 SER B CA 1
ATOM 2051 C C . SER B 1 52 ? -18.031 -11.516 -1.56 1 91.19 52 SER B C 1
ATOM 2053 O O . SER B 1 52 ? -18.969 -10.773 -1.892 1 91.19 52 SER B O 1
ATOM 2055 N N . SER B 1 53 ? -17.797 -12.703 -2.072 1 89.06 53 SER B N 1
ATOM 2056 C CA . SER B 1 53 ? -18.75 -13.156 -3.088 1 89.06 53 SER B CA 1
ATOM 2057 C C . SER B 1 53 ? -20.109 -13.477 -2.479 1 89.06 53 SER B C 1
ATOM 2059 O O . SER B 1 53 ? -20.188 -14.062 -1.395 1 89.06 53 SER B O 1
ATOM 2061 N N . ALA B 1 54 ? -21.203 -13.008 -3.121 1 79.25 54 ALA B N 1
ATOM 2062 C CA . ALA B 1 54 ? -22.562 -13.273 -2.686 1 79.25 54 ALA B CA 1
ATOM 2063 C C . ALA B 1 54 ? -22.953 -14.727 -2.949 1 79.25 54 ALA B C 1
ATOM 2065 O O . ALA B 1 54 ? -23.844 -15.266 -2.285 1 79.25 54 ALA B O 1
ATOM 2066 N N . ASP B 1 55 ? -22.312 -15.242 -3.92 1 78.5 55 ASP B N 1
ATOM 2067 C CA . ASP B 1 55 ? -22.609 -16.594 -4.387 1 78.5 55 ASP B CA 1
ATOM 2068 C C . ASP B 1 55 ? -21.344 -17.438 -4.461 1 78.5 55 ASP B C 1
ATOM 2070 O O . ASP B 1 55 ? -20.359 -17.062 -5.113 1 78.5 55 ASP B O 1
ATOM 2074 N N . SER B 1 56 ? -21.406 -18.516 -3.768 1 74.69 56 SER B N 1
ATOM 2075 C CA . SER B 1 56 ? -20.25 -19.406 -3.721 1 74.69 56 SER B CA 1
ATOM 2076 C C . SER B 1 56 ? -19.875 -19.906 -5.109 1 74.69 56 SER B C 1
ATOM 2078 O O . SER B 1 56 ? -18.703 -20.172 -5.391 1 74.69 56 SER B O 1
ATOM 2080 N N . GLU B 1 57 ? -20.75 -19.953 -5.992 1 84.44 57 GLU B N 1
ATOM 2081 C CA . GLU B 1 57 ? -20.5 -20.5 -7.316 1 84.44 57 GLU B CA 1
ATOM 2082 C C . GLU B 1 57 ? -19.734 -19.516 -8.195 1 84.44 57 GLU B C 1
ATOM 2084 O O . GLU B 1 57 ? -19.031 -19.922 -9.117 1 84.44 57 GLU B O 1
ATOM 2089 N N . THR B 1 58 ? -19.812 -18.328 -7.812 1 89.94 58 THR B N 1
ATOM 2090 C CA . THR B 1 58 ? -19.188 -17.328 -8.664 1 89.94 58 THR B CA 1
ATOM 2091 C C . THR B 1 58 ? -17.953 -16.734 -7.996 1 89.94 58 THR B C 1
ATOM 2093 O O . THR B 1 58 ? -17.234 -15.938 -8.602 1 89.94 58 THR B O 1
ATOM 2096 N N . GLY B 1 59 ? -17.688 -17.188 -6.785 1 95.44 59 GLY B N 1
ATOM 2097 C CA . GLY B 1 59 ? -16.578 -16.656 -6.023 1 95.44 59 GLY B CA 1
ATOM 2098 C C . GLY B 1 59 ? -15.242 -17.297 -6.375 1 95.44 59 GLY B C 1
ATOM 2099 O O . GLY B 1 59 ? -15.117 -17.938 -7.418 1 95.44 59 GLY B O 1
ATOM 2100 N N . ILE B 1 60 ? -14.258 -17.016 -5.633 1 97.5 60 ILE B N 1
ATOM 2101 C CA . ILE B 1 60 ? -12.906 -17.531 -5.832 1 97.5 60 ILE B CA 1
ATOM 2102 C C . ILE B 1 60 ? -12.945 -19.062 -5.898 1 97.5 60 ILE B C 1
ATOM 2104 O O . ILE B 1 60 ? -13.453 -19.719 -4.98 1 97.5 60 ILE B O 1
ATOM 2108 N N . PRO B 1 61 ? -12.422 -19.688 -6.91 1 96.19 61 PRO B N 1
ATOM 2109 C CA . PRO B 1 61 ? -12.664 -21.109 -7.168 1 96.19 61 PRO B CA 1
ATOM 2110 C C . PRO B 1 61 ? -11.609 -22.016 -6.527 1 96.19 61 PRO B C 1
ATOM 2112 O O . PRO B 1 61 ? -11.531 -23.203 -6.84 1 96.19 61 PRO B O 1
ATOM 2115 N N . PHE B 1 62 ? -10.742 -21.547 -5.762 1 97.56 62 PHE B N 1
ATOM 2116 C CA . PHE B 1 62 ? -9.719 -22.297 -5.051 1 97.56 62 PHE B CA 1
ATOM 2117 C C . PHE B 1 62 ? -9.672 -21.891 -3.58 1 97.56 62 PHE B C 1
ATOM 2119 O O . PHE B 1 62 ? -10.156 -20.828 -3.209 1 97.56 62 PHE B O 1
ATOM 2126 N N . PRO B 1 63 ? -9.125 -22.766 -2.697 1 97.62 63 PRO B N 1
ATOM 2127 C CA . PRO B 1 63 ? -9.109 -22.438 -1.269 1 97.62 63 PRO B CA 1
ATOM 2128 C C . PRO B 1 63 ? -8.156 -21.281 -0.939 1 97.62 63 PRO B C 1
ATOM 2130 O O . PRO B 1 63 ? -7.078 -21.188 -1.526 1 97.62 63 PRO B O 1
ATOM 2133 N N . VAL B 1 64 ? -8.633 -20.438 -0.061 1 98.12 64 VAL B N 1
ATOM 2134 C CA . VAL B 1 64 ? -7.844 -19.375 0.564 1 98.12 64 VAL B CA 1
ATOM 2135 C C . VAL B 1 64 ? -7.773 -19.609 2.072 1 98.12 64 VAL B C 1
ATOM 2137 O O . VAL B 1 64 ? -8.805 -19.734 2.736 1 98.12 64 VAL B O 1
ATOM 2140 N N . VAL B 1 65 ? -6.547 -19.672 2.57 1 97.75 65 VAL B N 1
ATOM 2141 C CA . VAL B 1 65 ? -6.41 -19.938 3.998 1 97.75 65 VAL B CA 1
ATOM 2142 C C . VAL B 1 65 ? -5.652 -18.781 4.668 1 97.75 65 VAL B C 1
ATOM 2144 O O . VAL B 1 65 ? -4.746 -18.203 4.07 1 97.75 65 VAL B O 1
ATOM 2147 N N . ASN B 1 66 ? -6.059 -18.5 5.836 1 97.44 66 ASN B N 1
ATOM 2148 C CA . ASN B 1 66 ? -5.391 -17.484 6.648 1 97.44 66 ASN B CA 1
ATOM 2149 C C . ASN B 1 66 ? -4.312 -18.094 7.535 1 97.44 66 ASN B C 1
ATOM 2151 O O . ASN B 1 66 ? -4.609 -18.922 8.391 1 97.44 66 ASN B O 1
ATOM 2155 N N . LEU B 1 67 ? -3.111 -17.641 7.387 1 96.06 67 LEU B N 1
ATOM 2156 C CA . LEU B 1 67 ? -2.037 -18.109 8.25 1 96.06 67 LEU B CA 1
ATOM 2157 C C . LEU B 1 67 ? -1.27 -16.938 8.852 1 96.06 67 LEU B C 1
ATOM 2159 O O . LEU B 1 67 ? -0.095 -17.078 9.203 1 96.06 67 LEU B O 1
ATOM 2163 N N . ALA B 1 68 ? -1.859 -15.75 8.867 1 92.06 68 ALA B N 1
ATOM 2164 C CA . ALA B 1 68 ? -1.226 -14.539 9.367 1 92.06 68 ALA B CA 1
ATOM 2165 C C . ALA B 1 68 ? -0.774 -14.711 10.812 1 92.06 68 ALA B C 1
ATOM 2167 O O . ALA B 1 68 ? 0.272 -14.195 11.211 1 92.06 68 ALA B O 1
ATOM 2168 N N . GLU B 1 69 ? -1.474 -15.492 11.602 1 90.94 69 GLU B N 1
ATOM 2169 C CA . GLU B 1 69 ? -1.204 -15.617 13.031 1 90.94 69 GLU B CA 1
ATOM 2170 C C . GLU B 1 69 ? -0.073 -16.609 13.297 1 90.94 69 GLU B C 1
ATOM 2172 O O . GLU B 1 69 ? 0.456 -16.67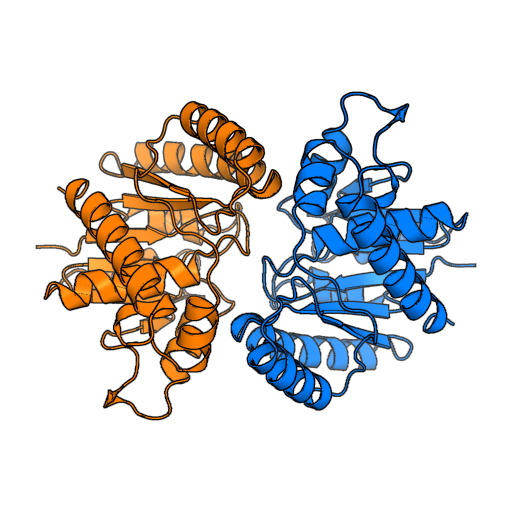2 14.414 1 90.94 69 GLU B O 1
ATOM 2177 N N . ALA B 1 70 ? 0.278 -17.359 12.258 1 91.44 70 ALA B N 1
ATOM 2178 C CA . ALA B 1 70 ? 1.343 -18.344 12.445 1 91.44 70 ALA B CA 1
ATOM 2179 C C . ALA B 1 70 ? 2.691 -17.656 12.641 1 91.44 70 ALA B C 1
ATOM 2181 O O . ALA B 1 70 ? 3.613 -18.25 13.211 1 91.44 70 ALA B O 1
ATOM 2182 N N . GLY B 1 71 ? 2.812 -16.422 12.164 1 86.81 71 GLY B N 1
ATOM 2183 C CA . GLY B 1 71 ? 4.039 -15.664 12.336 1 86.81 71 GLY B CA 1
ATOM 2184 C C . GLY B 1 71 ? 5.273 -16.406 11.844 1 86.81 71 GLY B C 1
ATOM 2185 O O . GLY B 1 71 ? 5.289 -16.922 10.727 1 86.81 71 GLY B O 1
ATOM 2186 N N . GLY B 1 72 ? 6.273 -16.438 12.727 1 86.25 72 GLY B N 1
ATOM 2187 C CA . GLY B 1 72 ? 7.543 -17.047 12.375 1 86.25 72 GLY B CA 1
ATOM 2188 C C . GLY B 1 72 ? 7.453 -18.562 12.188 1 86.25 72 GLY B C 1
ATOM 2189 O O . GLY B 1 72 ? 8.375 -19.172 11.656 1 86.25 72 GLY B O 1
ATOM 2190 N N . GLN B 1 73 ? 6.332 -19.188 12.5 1 91.12 73 GLN B N 1
ATOM 2191 C CA . GLN B 1 73 ? 6.172 -20.625 12.383 1 91.12 73 GLN B CA 1
ATOM 2192 C C . GLN B 1 73 ? 5.328 -20.984 11.156 1 91.12 73 GLN B C 1
ATOM 2194 O O . GLN B 1 73 ? 4.852 -22.125 11.039 1 91.12 73 GLN B O 1
ATOM 2199 N N . ILE B 1 74 ? 5.211 -20.078 10.242 1 94.25 74 ILE B N 1
ATOM 2200 C CA . ILE B 1 74 ? 4.301 -20.25 9.117 1 94.25 74 ILE B CA 1
ATOM 2201 C C . ILE B 1 74 ? 4.762 -21.422 8.25 1 94.25 74 ILE B C 1
ATOM 2203 O O . ILE B 1 74 ? 3.943 -22.109 7.637 1 94.25 74 ILE B O 1
ATOM 2207 N N . HIS B 1 75 ? 6.062 -21.703 8.227 1 91.06 75 HIS B N 1
ATOM 2208 C CA . HIS B 1 75 ? 6.594 -22.812 7.434 1 91.06 75 HIS B CA 1
ATOM 2209 C C . HIS B 1 75 ? 6.008 -24.141 7.891 1 91.06 75 HIS B C 1
ATOM 2211 O O . HIS B 1 75 ? 5.75 -25.016 7.07 1 91.06 75 HIS B O 1
ATOM 2217 N N . ARG B 1 76 ? 5.742 -24.25 9.172 1 93.5 76 ARG B N 1
ATOM 2218 C CA . ARG B 1 76 ? 5.145 -25.469 9.711 1 93.5 76 ARG B CA 1
ATOM 2219 C C . ARG B 1 76 ? 3.705 -25.641 9.234 1 93.5 76 ARG B C 1
ATOM 2221 O O . ARG B 1 76 ? 3.268 -26.75 8.938 1 93.5 76 ARG B O 1
ATOM 2228 N N . GLU B 1 77 ? 3.031 -24.562 9.195 1 96 77 GLU B N 1
ATOM 2229 C CA . GLU B 1 77 ? 1.642 -24.594 8.742 1 96 77 GLU B CA 1
ATOM 2230 C C . GLU B 1 77 ? 1.551 -24.891 7.25 1 96 77 GLU B C 1
ATOM 2232 O O . GLU B 1 77 ? 0.685 -25.656 6.816 1 96 77 GLU B O 1
ATOM 2237 N N . ILE B 1 78 ? 2.467 -24.328 6.492 1 96.19 78 ILE B N 1
ATOM 2238 C CA . ILE B 1 78 ? 2.473 -24.531 5.047 1 96.19 78 ILE B CA 1
ATOM 2239 C C . ILE B 1 78 ? 2.758 -26 4.727 1 96.19 78 ILE B C 1
ATOM 2241 O O . ILE B 1 78 ? 2.166 -26.562 3.809 1 96.19 78 ILE B O 1
ATOM 2245 N N . LYS B 1 79 ? 3.605 -26.609 5.445 1 94.62 79 LYS B N 1
ATOM 2246 C CA . LYS B 1 79 ? 4.016 -27.984 5.223 1 94.62 79 LYS B CA 1
ATOM 2247 C C . LYS B 1 79 ? 2.82 -28.938 5.27 1 94.62 79 LYS B C 1
ATOM 2249 O O . LYS B 1 79 ? 2.807 -29.969 4.59 1 94.62 79 LYS B O 1
ATOM 2254 N N . LYS B 1 80 ? 1.815 -28.531 5.988 1 95.81 80 LYS B N 1
ATOM 2255 C CA . LYS B 1 80 ? 0.625 -29.359 6.121 1 95.81 80 LYS B CA 1
ATOM 2256 C C . LYS B 1 80 ? -0.121 -29.484 4.793 1 95.81 80 LYS B C 1
ATOM 2258 O O . LYS B 1 80 ? -0.939 -30.375 4.609 1 95.81 80 LYS B O 1
ATOM 2263 N N . PHE B 1 81 ? 0.201 -28.562 3.871 1 96.94 81 PHE B N 1
ATOM 2264 C CA . PHE B 1 81 ? -0.582 -28.5 2.643 1 96.94 81 PHE B CA 1
ATOM 2265 C C . PHE B 1 81 ? 0.241 -28.969 1.449 1 96.94 81 PHE B C 1
ATOM 2267 O O . PHE B 1 81 ? -0.285 -29.109 0.343 1 96.94 81 PHE B O 1
ATOM 2274 N N . ILE B 1 82 ? 1.473 -29.297 1.575 1 96.19 82 ILE B N 1
ATOM 2275 C CA . ILE B 1 82 ? 2.42 -29.422 0.473 1 96.19 82 ILE B CA 1
ATOM 2276 C C . ILE B 1 82 ? 2.064 -30.625 -0.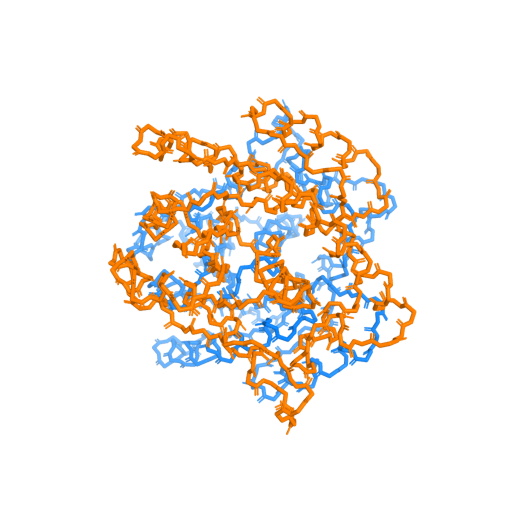386 1 96.19 82 ILE B C 1
ATOM 2278 O O . ILE B 1 82 ? 2.352 -30.656 -1.586 1 96.19 82 ILE B O 1
ATOM 2282 N N . ASN B 1 83 ? 1.374 -31.641 0.13 1 96.81 83 ASN B N 1
ATOM 2283 C CA . ASN B 1 83 ? 1.076 -32.844 -0.625 1 96.81 83 ASN B CA 1
ATOM 2284 C C . ASN B 1 83 ? -0.32 -32.812 -1.238 1 96.81 83 ASN B C 1
ATOM 2286 O O . ASN B 1 83 ? -0.672 -33.656 -2.062 1 96.81 83 ASN B O 1
ATOM 2290 N N . ASP B 1 84 ? -1.075 -31.828 -0.903 1 97.75 84 ASP B N 1
ATOM 2291 C CA . ASP B 1 84 ? -2.48 -31.797 -1.296 1 97.75 84 ASP B CA 1
ATOM 2292 C C . ASP B 1 84 ? -2.689 -30.875 -2.502 1 97.75 84 ASP B C 1
ATOM 2294 O O . ASP B 1 84 ? -3.758 -30.891 -3.117 1 97.75 84 ASP B O 1
ATOM 2298 N N . TYR B 1 85 ? -1.657 -30.125 -2.92 1 98.38 85 TYR B N 1
ATOM 2299 C CA . TYR B 1 85 ? -1.789 -29.125 -3.982 1 98.38 85 TYR B CA 1
ATOM 2300 C C . TYR B 1 85 ? -0.612 -29.203 -4.949 1 98.38 85 TYR B C 1
ATOM 2302 O O . TYR B 1 85 ? 0.409 -29.828 -4.645 1 98.38 85 TYR B O 1
ATOM 2310 N N . ASP B 1 86 ? -0.83 -28.656 -6.121 1 98 86 ASP B N 1
ATOM 2311 C CA . ASP B 1 86 ? 0.252 -28.516 -7.09 1 98 86 ASP B CA 1
ATOM 2312 C C . ASP B 1 86 ? 1.004 -27.203 -6.891 1 98 86 ASP B C 1
ATOM 2314 O O . ASP B 1 86 ? 2.223 -27.141 -7.062 1 98 86 ASP B O 1
ATOM 2318 N N . ILE B 1 87 ? 0.256 -26.172 -6.527 1 98.31 87 ILE B N 1
ATOM 2319 C CA . ILE B 1 87 ? 0.802 -24.828 -6.379 1 98.31 87 ILE B CA 1
ATOM 2320 C C . ILE B 1 87 ? 0.264 -24.188 -5.098 1 98.31 87 ILE B C 1
ATOM 2322 O O . ILE B 1 87 ? -0.941 -24.234 -4.836 1 98.31 87 ILE B O 1
ATOM 2326 N N . ILE B 1 88 ? 1.14 -23.672 -4.281 1 98.62 88 ILE B N 1
ATOM 2327 C CA . ILE B 1 88 ? 0.793 -22.859 -3.119 1 98.62 88 ILE B CA 1
ATOM 2328 C C . ILE B 1 88 ? 1.33 -21.438 -3.299 1 98.62 88 ILE B C 1
ATOM 2330 O O . ILE B 1 88 ? 2.527 -21.25 -3.523 1 98.62 88 ILE B O 1
ATOM 2334 N N . ILE B 1 89 ? 0.475 -20.469 -3.291 1 98.75 89 ILE B N 1
ATOM 2335 C CA . ILE B 1 89 ? 0.852 -19.062 -3.404 1 98.75 89 ILE B CA 1
ATOM 2336 C C . ILE B 1 89 ? 0.711 -18.375 -2.047 1 98.75 89 ILE B C 1
ATOM 2338 O O . ILE B 1 89 ? -0.344 -18.453 -1.412 1 98.75 89 ILE B O 1
ATOM 2342 N N . VAL B 1 90 ? 1.745 -17.734 -1.593 1 98.12 90 VAL B N 1
ATOM 2343 C CA . VAL B 1 90 ? 1.729 -17.094 -0.287 1 98.12 90 VAL B CA 1
ATOM 2344 C C . VAL B 1 90 ? 1.779 -15.57 -0.466 1 98.12 90 VAL B C 1
ATOM 2346 O O . VAL B 1 90 ? 2.75 -15.039 -1.007 1 98.12 90 VAL B O 1
ATOM 2349 N N . ASP B 1 91 ? 0.717 -14.875 -0.033 1 97.38 91 ASP B N 1
ATOM 2350 C CA . ASP B 1 91 ? 0.692 -13.422 0.053 1 97.38 91 ASP B CA 1
ATOM 2351 C C . ASP B 1 91 ? 1.402 -12.93 1.313 1 97.38 91 ASP B C 1
ATOM 2353 O O . ASP B 1 91 ? 0.808 -12.898 2.393 1 97.38 91 ASP B O 1
ATOM 2357 N N . CYS B 1 92 ? 2.598 -12.453 1.168 1 95.38 92 CYS B N 1
ATOM 2358 C CA . CYS B 1 92 ? 3.447 -12.109 2.301 1 95.38 92 CYS B CA 1
ATOM 2359 C C . CYS B 1 92 ? 3.164 -10.688 2.781 1 95.38 92 CYS B C 1
ATOM 2361 O O . CYS B 1 92 ? 2.764 -9.828 1.994 1 95.38 92 CYS B O 1
ATOM 2363 N N . PRO B 1 93 ? 3.297 -10.391 4.086 1 91.19 93 PRO B N 1
ATOM 2364 C CA . PRO B 1 93 ? 3.109 -9.039 4.609 1 91.19 93 PRO B CA 1
ATOM 2365 C C . PRO B 1 93 ? 4.219 -8.078 4.184 1 91.19 93 PRO B C 1
ATOM 2367 O O . PRO B 1 93 ? 5.301 -8.523 3.781 1 91.19 93 PRO B O 1
ATOM 2370 N N . PRO B 1 94 ? 3.766 -6.762 4.289 1 84.81 94 PRO B N 1
ATOM 2371 C CA . PRO B 1 94 ? 4.824 -5.781 4.039 1 84.81 94 PRO B CA 1
ATOM 2372 C C . PRO B 1 94 ? 5.824 -5.684 5.191 1 84.81 94 PRO B C 1
ATOM 2374 O O . PRO B 1 94 ? 5.422 -5.535 6.348 1 84.81 94 PRO B O 1
ATOM 2377 N N . SER B 1 95 ? 6.965 -6.039 5.191 1 70.81 95 SER B N 1
ATOM 2378 C CA . SER B 1 95 ? 7.902 -5.793 6.285 1 70.81 95 SER B CA 1
ATOM 2379 C C . SER B 1 95 ? 9.273 -6.379 5.977 1 70.81 95 SER B C 1
ATOM 2381 O O . SER B 1 95 ? 9.375 -7.496 5.465 1 70.81 95 SER B O 1
ATOM 2383 N N . ILE B 1 96 ? 10.094 -5.57 6.305 1 56.81 96 ILE B N 1
ATOM 2384 C CA . ILE B 1 96 ? 11.469 -6.055 6.242 1 56.81 96 ILE B CA 1
ATOM 2385 C C . ILE B 1 96 ? 11.781 -6.891 7.48 1 56.81 96 ILE B C 1
ATOM 2387 O O . ILE B 1 96 ? 12.562 -7.848 7.414 1 56.81 96 ILE B O 1
ATOM 2391 N N . THR B 1 97 ? 11.117 -6.465 8.438 1 56.28 97 THR B N 1
ATOM 2392 C CA . THR B 1 97 ? 11.531 -7.027 9.719 1 56.28 97 THR B CA 1
ATOM 2393 C C . THR B 1 97 ? 10.727 -8.281 10.047 1 56.28 97 THR B C 1
ATOM 2395 O O . THR B 1 97 ? 11.062 -9.023 10.969 1 56.28 97 THR B O 1
ATOM 2398 N N . GLU B 1 98 ? 9.766 -8.344 9.266 1 62.25 98 GLU B N 1
ATOM 2399 C CA . GLU B 1 98 ? 8.945 -9.5 9.617 1 62.25 98 GLU B CA 1
ATOM 2400 C C . GLU B 1 98 ? 9.609 -10.805 9.18 1 62.25 98 GLU B C 1
ATOM 2402 O O . GLU B 1 98 ? 10.109 -10.906 8.055 1 62.25 98 GLU B O 1
ATOM 2407 N N . LYS B 1 99 ? 9.562 -11.648 10.109 1 78.5 99 LYS B N 1
ATOM 2408 C CA . LYS B 1 99 ? 10.164 -12.969 9.945 1 78.5 99 LYS B CA 1
ATOM 2409 C C . LYS B 1 99 ? 9.398 -13.805 8.93 1 78.5 99 LYS B C 1
ATOM 2411 O O . LYS B 1 99 ? 9.961 -14.703 8.297 1 78.5 99 LYS B O 1
ATOM 2416 N N . VAL B 1 100 ? 8.234 -13.352 8.703 1 86.12 100 VAL B N 1
ATOM 2417 C CA . VAL B 1 100 ? 7.32 -14.18 7.922 1 86.12 100 VAL B CA 1
ATOM 2418 C C . VAL B 1 100 ? 7.84 -14.32 6.492 1 86.12 100 VAL B C 1
ATOM 2420 O O . VAL B 1 100 ? 8.008 -15.43 5.992 1 86.12 100 VAL B O 1
ATOM 2423 N N . SER B 1 101 ? 8.203 -13.211 5.836 1 89.75 101 SER B N 1
ATOM 2424 C CA . SER B 1 101 ? 8.664 -13.258 4.453 1 89.75 101 SER B CA 1
ATOM 2425 C C . SER B 1 101 ? 9.945 -14.086 4.332 1 89.75 101 SER B C 1
ATOM 2427 O O . SER B 1 101 ? 10.086 -14.883 3.404 1 89.75 101 SER B O 1
ATOM 2429 N N . GLY B 1 102 ? 10.812 -13.914 5.344 1 90.69 102 GLY B N 1
ATOM 2430 C CA . GLY B 1 102 ? 12.047 -14.688 5.332 1 90.69 102 GLY B CA 1
ATOM 2431 C C . GLY B 1 102 ? 11.812 -16.188 5.426 1 90.69 102 GLY B C 1
ATOM 2432 O O . GLY B 1 102 ? 12.414 -16.953 4.68 1 90.69 102 GLY B O 1
ATOM 2433 N N . VAL B 1 103 ? 10.906 -16.547 6.273 1 93 103 VAL B N 1
ATOM 2434 C CA . VAL B 1 103 ? 10.609 -17.953 6.5 1 93 103 VAL B CA 1
ATOM 2435 C C . VAL B 1 103 ? 9.93 -18.547 5.27 1 93 103 VAL B C 1
ATOM 2437 O O . VAL B 1 103 ? 10.219 -19.688 4.883 1 93 103 VAL B O 1
ATOM 2440 N N . VAL B 1 104 ? 9.07 -17.797 4.684 1 94.94 104 VAL B N 1
ATOM 2441 C CA . VAL B 1 104 ? 8.383 -18.266 3.482 1 94.94 104 VAL B CA 1
ATOM 2442 C C . VAL B 1 104 ? 9.391 -18.469 2.354 1 94.94 104 VAL B C 1
ATOM 2444 O O . VAL B 1 104 ? 9.32 -19.453 1.616 1 94.94 104 VAL B O 1
ATOM 2447 N N . LEU B 1 105 ? 10.344 -17.562 2.248 1 95.12 105 LEU B N 1
ATOM 2448 C CA . LEU B 1 105 ? 11.352 -17.609 1.193 1 95.12 105 LEU B CA 1
ATOM 2449 C C . LEU B 1 105 ? 12.227 -18.844 1.334 1 95.12 105 LEU B C 1
ATOM 2451 O O . LEU B 1 105 ? 12.695 -19.406 0.335 1 95.12 105 LEU B O 1
ATOM 2455 N N . LEU B 1 106 ? 12.391 -19.344 2.529 1 94.25 106 LEU B N 1
ATOM 2456 C CA . LEU B 1 106 ? 13.203 -20.531 2.762 1 94.25 106 LEU B CA 1
ATOM 2457 C C . LEU B 1 106 ? 12.531 -21.766 2.17 1 94.25 106 LEU B C 1
ATOM 2459 O O . LEU B 1 106 ? 13.211 -22.75 1.835 1 94.25 106 LEU B O 1
ATOM 2463 N N . ALA B 1 107 ? 11.25 -21.703 2.002 1 94.19 107 ALA B N 1
ATOM 2464 C CA . ALA B 1 107 ? 10.508 -22.859 1.501 1 94.19 107 ALA B CA 1
ATOM 2465 C C . ALA B 1 107 ? 10.062 -22.641 0.058 1 94.19 107 ALA B C 1
ATOM 2467 O O . ALA B 1 107 ? 9.641 -23.578 -0.617 1 94.19 107 ALA B O 1
ATOM 2468 N N . ALA B 1 108 ? 10.172 -21.469 -0.45 1 96.62 108 ALA B N 1
ATOM 2469 C CA . ALA B 1 108 ? 9.578 -21.094 -1.732 1 96.62 108 ALA B CA 1
ATOM 2470 C C . ALA B 1 108 ? 10.43 -21.594 -2.896 1 96.62 108 ALA B C 1
ATOM 2472 O O . ALA B 1 108 ? 11.656 -21.688 -2.783 1 96.62 108 ALA B O 1
ATOM 2473 N N . THR B 1 109 ? 9.75 -21.938 -3.941 1 97.25 109 THR B N 1
ATOM 2474 C CA . THR B 1 109 ? 10.414 -22.219 -5.207 1 97.25 109 THR B CA 1
ATOM 2475 C C . THR B 1 109 ? 10.703 -20.922 -5.969 1 97.25 109 THR B C 1
ATOM 2477 O O . THR B 1 109 ? 11.758 -20.797 -6.594 1 97.25 109 THR B O 1
ATOM 2480 N N . ILE B 1 110 ? 9.812 -20.016 -5.961 1 98.06 110 ILE B N 1
ATOM 2481 C CA . ILE B 1 110 ? 9.969 -18.75 -6.664 1 98.06 110 ILE B CA 1
ATOM 2482 C C . ILE B 1 110 ? 9.414 -17.609 -5.812 1 98.06 110 ILE B C 1
ATOM 2484 O O . ILE B 1 110 ? 8.375 -17.766 -5.168 1 98.06 110 ILE B O 1
ATOM 2488 N N . ALA B 1 111 ? 10.156 -16.547 -5.742 1 97.81 111 ALA B N 1
ATOM 2489 C CA . ALA B 1 111 ? 9.68 -15.281 -5.199 1 97.81 111 ALA B CA 1
ATOM 2490 C C . ALA B 1 111 ? 9.273 -14.328 -6.316 1 97.81 111 ALA B C 1
ATOM 2492 O O . ALA B 1 111 ? 10.094 -13.969 -7.164 1 97.81 111 ALA B O 1
ATOM 2493 N N . VAL B 1 112 ? 8 -13.984 -6.344 1 98.31 112 VAL B N 1
ATOM 2494 C CA . VAL B 1 112 ? 7.5 -12.961 -7.262 1 98.31 112 VAL B CA 1
ATOM 2495 C C . VAL B 1 112 ? 7.449 -11.609 -6.555 1 98.31 112 VAL B C 1
ATOM 2497 O O . VAL B 1 112 ? 6.824 -11.484 -5.496 1 98.31 112 VAL B O 1
ATOM 2500 N N . ILE B 1 113 ? 8.062 -10.609 -7.168 1 97.06 113 ILE B N 1
ATOM 2501 C CA . ILE B 1 113 ? 8.234 -9.312 -6.523 1 97.06 113 ILE B CA 1
ATOM 2502 C C . ILE B 1 113 ? 7.516 -8.234 -7.324 1 97.06 113 ILE B C 1
ATOM 2504 O O . ILE B 1 113 ? 8.125 -7.551 -8.148 1 97.06 113 ILE B O 1
ATOM 2508 N N . PRO B 1 114 ? 6.227 -8.055 -7.016 1 96.88 114 PRO B N 1
ATOM 2509 C CA . PRO B 1 114 ? 5.543 -6.938 -7.672 1 96.88 114 PRO B CA 1
ATOM 2510 C C . PRO B 1 114 ? 6.117 -5.578 -7.27 1 96.88 114 PRO B C 1
ATOM 2512 O O . PRO B 1 114 ? 6.344 -5.328 -6.082 1 96.88 114 PRO B O 1
ATOM 2515 N N . THR B 1 115 ? 6.387 -4.766 -8.273 1 93.75 115 THR B N 1
ATOM 2516 C CA . THR B 1 115 ? 6.961 -3.441 -8.062 1 93.75 115 THR B CA 1
ATOM 2517 C C . THR B 1 115 ? 6.293 -2.414 -8.977 1 93.75 115 THR B C 1
ATOM 2519 O O . THR B 1 115 ? 6.215 -2.607 -10.188 1 93.75 115 THR B O 1
ATOM 2522 N N . SER B 1 116 ? 5.777 -1.41 -8.352 1 89.81 116 SER B N 1
ATOM 2523 C CA . SER B 1 116 ? 5.18 -0.347 -9.156 1 89.81 116 SER B CA 1
ATOM 2524 C C . SER B 1 116 ? 6.227 0.669 -9.594 1 89.81 116 SER B C 1
ATOM 2526 O O . SER B 1 116 ? 7.414 0.52 -9.289 1 89.81 116 SER B O 1
ATOM 2528 N N . SER B 1 117 ? 5.848 1.647 -10.398 1 82.12 117 SER B N 1
ATOM 2529 C CA . SER B 1 117 ? 6.773 2.637 -10.938 1 82.12 117 SER B CA 1
ATOM 2530 C C . SER B 1 117 ? 7.059 3.74 -9.922 1 82.12 117 SER B C 1
ATOM 2532 O O . SER B 1 117 ? 7.473 4.84 -10.297 1 82.12 117 SER B O 1
ATOM 2534 N N . SER B 1 118 ? 6.891 3.473 -8.703 1 88.19 118 SER B N 1
ATOM 2535 C CA . SER B 1 118 ? 7.168 4.477 -7.684 1 88.19 118 SER B CA 1
ATOM 2536 C C . SER B 1 118 ? 8.594 4.344 -7.152 1 88.19 118 SER B C 1
ATOM 2538 O O . SER B 1 118 ? 9.094 3.234 -6.965 1 88.19 118 SER B O 1
ATOM 2540 N N . PRO B 1 119 ? 9.25 5.461 -6.887 1 89.5 119 PRO B N 1
ATOM 2541 C CA . PRO B 1 119 ? 10.578 5.395 -6.273 1 89.5 119 PRO B CA 1
ATOM 2542 C C . PRO B 1 119 ? 10.586 4.633 -4.953 1 89.5 119 PRO B C 1
ATOM 2544 O O . PRO B 1 119 ? 11.531 3.896 -4.66 1 89.5 119 PRO B O 1
ATOM 2547 N N . ALA B 1 120 ? 9.523 4.816 -4.215 1 90.69 120 ALA B N 1
ATOM 2548 C CA . ALA B 1 120 ? 9.414 4.137 -2.928 1 90.69 120 ALA B CA 1
ATOM 2549 C C . ALA B 1 120 ? 9.508 2.621 -3.102 1 90.69 120 ALA B C 1
ATOM 2551 O O . ALA B 1 120 ? 10.078 1.929 -2.26 1 90.69 120 ALA B O 1
ATOM 2552 N N . ASP B 1 121 ? 8.914 2.125 -4.152 1 90.31 121 ASP B N 1
ATOM 2553 C CA . ASP B 1 121 ? 8.945 0.689 -4.41 1 90.31 121 ASP B CA 1
ATOM 2554 C C . ASP B 1 121 ? 10.359 0.219 -4.746 1 90.31 121 ASP B C 1
ATOM 2556 O O . ASP B 1 121 ? 10.758 -0.884 -4.367 1 90.31 121 ASP B O 1
ATOM 2560 N N . TYR B 1 122 ? 11.07 1.068 -5.48 1 88.56 122 TYR B N 1
ATOM 2561 C CA . TYR B 1 122 ? 12.461 0.74 -5.77 1 88.56 122 TYR B CA 1
ATOM 2562 C C . TYR B 1 122 ? 13.289 0.677 -4.492 1 88.56 122 TYR B C 1
ATOM 2564 O O . TYR B 1 122 ? 14.039 -0.277 -4.277 1 88.56 122 TYR B O 1
ATOM 2572 N N . TRP B 1 123 ? 13.156 1.706 -3.668 1 89.44 123 TRP B N 1
ATOM 2573 C CA . TRP B 1 123 ? 13.914 1.74 -2.422 1 89.44 123 TRP B CA 1
ATOM 2574 C C . TRP B 1 123 ? 13.648 0.494 -1.585 1 89.44 123 TRP B C 1
ATOM 2576 O O . TRP B 1 123 ? 14.57 -0.099 -1.026 1 89.44 123 TRP B O 1
ATOM 2586 N N . SER B 1 124 ? 12.438 0.104 -1.534 1 89.06 124 SER B N 1
ATOM 2587 C CA . SER B 1 124 ? 12.047 -1.07 -0.759 1 89.06 124 SER B CA 1
ATOM 2588 C C . SER B 1 124 ? 12.586 -2.35 -1.389 1 89.06 124 SER B C 1
ATOM 2590 O O . SER B 1 124 ? 12.914 -3.307 -0.683 1 89.06 124 SER B O 1
ATOM 2592 N N . SER B 1 125 ? 12.68 -2.389 -2.713 1 90.62 125 SER B N 1
ATOM 2593 C CA . SER B 1 125 ? 13.156 -3.562 -3.434 1 90.62 125 SER B CA 1
ATOM 2594 C C . SER B 1 125 ? 14.625 -3.852 -3.109 1 90.62 125 SER B C 1
ATOM 2596 O O . SER B 1 125 ? 15.039 -5.012 -3.068 1 90.62 125 SER B O 1
ATOM 2598 N N . VAL B 1 126 ? 15.352 -2.807 -2.801 1 88.12 126 VAL B N 1
ATOM 2599 C CA . VAL B 1 126 ? 16.766 -2.975 -2.488 1 88.12 126 VAL B CA 1
ATOM 2600 C C . VAL B 1 126 ? 16.922 -3.828 -1.23 1 88.12 126 VAL B C 1
ATOM 2602 O O . VAL B 1 126 ? 17.719 -4.777 -1.208 1 88.12 126 VAL B O 1
ATOM 2605 N N . GLY B 1 127 ? 16.172 -3.49 -0.216 1 87.44 127 GLY B N 1
ATOM 2606 C CA . GLY B 1 127 ? 16.188 -4.281 1.002 1 87.44 127 GLY B CA 1
ATOM 2607 C C . GLY B 1 127 ? 15.695 -5.703 0.799 1 87.44 127 GLY B C 1
ATOM 2608 O O . GLY B 1 127 ? 16.266 -6.648 1.356 1 87.44 127 GLY B O 1
ATOM 2609 N N . LEU B 1 128 ? 14.703 -5.832 -0.014 1 91.31 128 LEU B N 1
ATOM 2610 C CA . LEU B 1 128 ? 14.117 -7.145 -0.266 1 91.31 128 LEU B CA 1
ATOM 2611 C C . LEU B 1 128 ? 15.109 -8.047 -0.995 1 91.31 128 LEU B C 1
ATOM 2613 O O . LEU B 1 128 ? 15.195 -9.242 -0.703 1 91.31 128 LEU B O 1
ATOM 2617 N N . VAL B 1 129 ? 15.82 -7.453 -1.953 1 93.06 129 VAL B N 1
ATOM 2618 C CA . VAL B 1 129 ? 16.797 -8.219 -2.725 1 93.06 129 VAL B CA 1
ATOM 2619 C C . VAL B 1 129 ? 17.844 -8.812 -1.785 1 93.06 129 VAL B C 1
ATOM 2621 O O . VAL B 1 129 ? 18.219 -9.984 -1.928 1 93.06 129 VAL B O 1
ATOM 2624 N N . LYS B 1 130 ? 18.219 -8.055 -0.823 1 91.75 130 LYS B N 1
ATOM 2625 C CA . LYS B 1 130 ? 19.188 -8.555 0.157 1 91.75 130 LYS B CA 1
ATOM 2626 C C . LYS B 1 130 ? 18.609 -9.719 0.95 1 91.75 130 LYS B C 1
ATOM 2628 O O . LYS B 1 130 ? 19.297 -10.711 1.199 1 91.75 130 LYS B O 1
ATOM 2633 N N . LEU B 1 131 ? 17.422 -9.609 1.326 1 91.44 131 LEU B N 1
ATOM 2634 C CA . LEU B 1 131 ? 16.766 -10.672 2.064 1 91.44 131 LEU B CA 1
ATOM 2635 C C . LEU B 1 131 ? 16.672 -11.945 1.224 1 91.44 131 LEU B C 1
ATOM 2637 O O . LEU B 1 131 ? 16.891 -13.047 1.729 1 91.44 131 LEU B O 1
ATOM 2641 N N . ILE B 1 132 ? 16.312 -11.797 -0.03 1 94.62 132 ILE B N 1
ATOM 2642 C CA . ILE B 1 132 ? 16.172 -12.938 -0.931 1 94.62 132 ILE B CA 1
ATOM 2643 C C . ILE B 1 132 ? 17.531 -13.609 -1.13 1 94.62 132 ILE B C 1
ATOM 2645 O O . ILE B 1 132 ? 17.641 -14.836 -1.097 1 94.62 132 ILE B O 1
ATOM 2649 N N . GLN B 1 133 ? 18.531 -12.797 -1.281 1 94.75 133 GLN B N 1
ATOM 2650 C CA . GLN B 1 133 ? 19.875 -13.336 -1.445 1 94.75 133 GLN B CA 1
ATOM 2651 C C . GLN B 1 133 ? 20.312 -14.117 -0.207 1 94.75 133 GLN B C 1
ATOM 2653 O O . GLN B 1 133 ? 20.953 -15.164 -0.319 1 94.75 133 GLN B O 1
ATOM 2658 N N . GLN B 1 134 ? 19.984 -13.609 0.89 1 93.62 134 GLN B N 1
ATOM 2659 C CA . GLN B 1 134 ? 20.281 -14.32 2.129 1 93.62 134 GLN B CA 1
ATOM 2660 C C . GLN B 1 134 ? 19.516 -15.641 2.193 1 93.62 134 GLN B C 1
ATOM 2662 O O . GLN B 1 134 ? 20.062 -16.672 2.59 1 93.62 134 GLN B O 1
ATOM 2667 N N . ALA B 1 135 ? 18.266 -15.617 1.854 1 94.25 135 ALA B N 1
ATOM 2668 C CA . ALA B 1 135 ? 17.453 -16.828 1.84 1 94.25 135 ALA B CA 1
ATOM 2669 C C . ALA B 1 135 ? 18.016 -17.859 0.858 1 94.25 135 ALA B C 1
ATOM 2671 O O . ALA B 1 135 ? 17.953 -19.062 1.11 1 94.25 135 ALA B O 1
ATOM 2672 N N . GLN B 1 136 ? 18.578 -17.406 -0.265 1 95.94 136 GLN B N 1
ATOM 2673 C CA . GLN B 1 136 ? 19.109 -18.281 -1.31 1 95.94 136 GLN B CA 1
ATOM 2674 C C . GLN B 1 136 ? 20.328 -19.062 -0.807 1 95.94 136 GLN B C 1
ATOM 2676 O O . GLN B 1 136 ? 20.656 -20.109 -1.359 1 95.94 136 GLN B O 1
ATOM 2681 N N . VAL B 1 137 ? 20.953 -18.547 0.217 1 96.06 137 VAL B N 1
ATOM 2682 C CA . VAL B 1 137 ? 22.078 -19.281 0.817 1 96.06 137 VAL B CA 1
ATOM 2683 C C . VAL B 1 137 ? 21.578 -20.578 1.419 1 96.06 137 VAL B C 1
ATOM 2685 O O . VAL B 1 137 ? 22.25 -21.609 1.322 1 96.06 137 VAL B O 1
ATOM 2688 N N . MET B 1 138 ? 20.484 -20.578 1.97 1 95.19 138 MET B N 1
ATOM 2689 C CA . MET B 1 138 ? 19.922 -21.75 2.641 1 95.19 138 MET B CA 1
ATOM 2690 C C . MET B 1 138 ? 18.969 -22.5 1.71 1 95.19 138 MET B C 1
ATOM 2692 O O . MET B 1 138 ? 18.781 -23.719 1.872 1 95.19 138 MET B O 1
ATOM 2696 N N . ASN B 1 139 ? 18.359 -21.828 0.8 1 96 139 ASN B N 1
ATOM 2697 C CA . ASN B 1 139 ? 17.484 -22.375 -0.234 1 96 139 ASN B CA 1
ATOM 2698 C C . ASN B 1 139 ? 18.031 -22.094 -1.632 1 96 139 ASN B C 1
ATOM 2700 O O . ASN B 1 139 ? 17.531 -21.188 -2.322 1 96 139 ASN B O 1
ATOM 2704 N N . GLU B 1 140 ? 18.844 -22.938 -2.117 1 95.44 140 GLU B N 1
ATOM 2705 C CA . GLU B 1 140 ? 19.594 -22.703 -3.35 1 95.44 140 GLU B CA 1
ATOM 2706 C C . GLU B 1 140 ? 18.688 -22.781 -4.57 1 95.44 140 GLU B C 1
ATOM 2708 O O . GLU B 1 140 ? 19.016 -22.266 -5.641 1 95.44 140 GLU B O 1
ATOM 2713 N N . ASP B 1 141 ? 17.594 -23.344 -4.367 1 95.44 141 ASP B N 1
ATOM 2714 C CA . ASP B 1 141 ? 16.688 -23.516 -5.496 1 95.44 141 ASP B CA 1
ATOM 2715 C C . ASP B 1 141 ? 15.766 -22.312 -5.664 1 95.44 141 ASP B C 1
ATOM 2717 O O . ASP B 1 141 ? 15.055 -22.203 -6.664 1 95.44 141 ASP B O 1
ATOM 2721 N N . LEU B 1 142 ? 15.781 -21.406 -4.695 1 96.94 142 LEU B N 1
ATOM 2722 C CA . LEU B 1 142 ? 14.898 -20.25 -4.734 1 96.94 142 LEU B CA 1
ATOM 2723 C C . LEU B 1 142 ? 15.25 -19.344 -5.91 1 96.94 142 LEU B C 1
ATOM 2725 O O . LEU B 1 142 ? 16.391 -18.891 -6.039 1 96.94 142 LEU B O 1
ATOM 2729 N N . ARG B 1 143 ? 14.305 -19.156 -6.746 1 97.38 143 ARG B N 1
ATOM 2730 C CA . ARG B 1 143 ? 14.398 -18.156 -7.805 1 97.38 143 ARG B CA 1
ATOM 2731 C C . ARG B 1 143 ? 13.586 -16.922 -7.453 1 97.38 143 ARG B C 1
ATOM 2733 O O . ARG B 1 143 ? 12.664 -16.984 -6.641 1 97.38 143 ARG B O 1
ATOM 2740 N N . ALA B 1 144 ? 14.008 -15.82 -7.996 1 97.38 144 ALA B N 1
ATOM 2741 C CA . ALA B 1 144 ? 13.281 -14.57 -7.777 1 97.38 144 ALA B CA 1
ATOM 2742 C C . ALA B 1 144 ? 13.07 -13.82 -9.086 1 97.38 144 ALA B C 1
ATOM 2744 O O . ALA B 1 144 ? 13.906 -13.891 -9.992 1 97.38 144 ALA B O 1
ATOM 2745 N N . VAL B 1 145 ? 11.93 -13.148 -9.188 1 97.94 145 VAL B N 1
ATOM 2746 C CA . VAL B 1 145 ? 11.625 -12.414 -10.414 1 97.94 145 VAL B CA 1
ATOM 2747 C C . VAL B 1 145 ? 10.812 -11.164 -10.078 1 97.94 145 VAL B C 1
ATOM 2749 O O . VAL B 1 145 ? 9.93 -11.203 -9.219 1 97.94 145 VAL B O 1
ATOM 2752 N N . PHE B 1 146 ? 11.18 -10.055 -10.734 1 97.38 146 PHE B N 1
ATOM 2753 C CA . PHE B 1 146 ? 10.422 -8.812 -10.602 1 97.38 146 PHE B CA 1
ATOM 2754 C C . PHE B 1 146 ? 9.234 -8.805 -11.562 1 97.38 146 PHE B C 1
ATOM 2756 O O . PHE B 1 146 ? 9.328 -9.312 -12.68 1 97.38 146 PHE B O 1
ATOM 2763 N N . LEU B 1 147 ? 8.125 -8.312 -11.078 1 97.12 147 LEU B N 1
ATOM 2764 C CA . LEU B 1 147 ? 6.941 -8.016 -11.875 1 97.12 147 LEU B CA 1
ATOM 2765 C C . LEU B 1 147 ? 6.594 -6.535 -11.812 1 97.12 147 LEU B C 1
ATOM 2767 O O . LEU B 1 147 ? 6.262 -6.016 -10.742 1 97.12 147 LEU B O 1
ATOM 2771 N N . LEU B 1 148 ? 6.703 -5.824 -12.969 1 94.88 148 LEU B N 1
ATOM 2772 C CA . LEU B 1 148 ? 6.219 -4.449 -12.992 1 94.88 148 LEU B CA 1
ATOM 2773 C C . LEU B 1 148 ? 4.695 -4.41 -12.938 1 94.88 148 LEU B C 1
ATOM 2775 O O . LEU B 1 148 ? 4.02 -4.867 -13.859 1 94.88 148 LEU B O 1
ATOM 2779 N N . ASN B 1 149 ? 4.266 -3.898 -11.789 1 94.94 149 ASN B N 1
ATOM 2780 C CA . ASN B 1 149 ? 2.838 -3.844 -11.492 1 94.94 149 ASN B CA 1
ATOM 2781 C C . ASN B 1 149 ? 2.336 -2.404 -11.422 1 94.94 149 ASN B C 1
ATOM 2783 O O . ASN B 1 149 ? 3.127 -1.475 -11.25 1 94.94 149 ASN B O 1
ATOM 2787 N N . LYS B 1 150 ? 1.052 -2.197 -11.625 1 91.44 150 LYS B N 1
ATOM 2788 C CA . LYS B 1 150 ? 0.393 -0.896 -11.586 1 91.44 150 LYS B CA 1
ATOM 2789 C C . LYS B 1 150 ? 1.088 0.103 -12.508 1 91.44 150 LYS B C 1
ATOM 2791 O O . LYS B 1 150 ? 1.352 1.24 -12.109 1 91.44 150 LYS B O 1
ATOM 2796 N N . THR B 1 151 ? 1.47 -0.374 -13.695 1 88.5 151 THR B N 1
ATOM 2797 C CA . THR B 1 151 ? 2.15 0.51 -14.633 1 88.5 151 THR B CA 1
ATOM 2798 C C . THR B 1 151 ? 1.163 1.484 -15.273 1 88.5 151 THR B C 1
ATOM 2800 O O . THR B 1 151 ? -0.017 1.165 -15.43 1 88.5 151 THR B O 1
ATOM 2803 N N . GLU B 1 152 ? 1.709 2.684 -15.438 1 78.75 152 GLU B N 1
ATOM 2804 C CA . GLU B 1 152 ? 0.953 3.717 -16.141 1 78.75 152 GLU B CA 1
ATOM 2805 C C . GLU B 1 152 ? 1.579 4.035 -17.484 1 78.75 152 GLU B C 1
ATOM 2807 O O . GLU B 1 152 ? 2.713 3.637 -17.766 1 78.75 152 GLU B O 1
ATOM 2812 N N . GLU B 1 153 ? 0.897 4.68 -18.25 1 67.38 153 GLU B N 1
ATOM 2813 C CA . GLU B 1 153 ? 1.328 4.992 -19.609 1 67.38 153 GLU B CA 1
ATOM 2814 C C . GLU B 1 153 ? 2.617 5.809 -19.609 1 67.38 153 GLU B C 1
ATOM 2816 O O . GLU B 1 153 ? 3.373 5.789 -20.578 1 67.38 153 GLU B O 1
ATOM 2821 N N . LYS B 1 154 ? 2.895 6.352 -18.469 1 63.94 154 LYS B N 1
ATOM 2822 C CA . LYS B 1 154 ? 4.055 7.238 -18.531 1 63.94 154 LYS B CA 1
ATOM 2823 C C . LYS B 1 154 ? 5.352 6.438 -18.594 1 63.94 154 LYS B C 1
ATOM 2825 O O . LYS B 1 154 ? 5.66 5.66 -17.688 1 63.94 154 LYS B O 1
ATOM 2830 N N . ARG B 1 155 ? 6.074 6.59 -19.516 1 65.38 155 ARG B N 1
ATOM 2831 C CA . ARG B 1 155 ? 7.125 5.734 -20.062 1 65.38 155 ARG B CA 1
ATOM 2832 C C . ARG B 1 155 ? 8.461 6.016 -19.391 1 65.38 155 ARG B C 1
ATOM 2834 O O . ARG B 1 155 ? 9.242 5.094 -19.141 1 65.38 155 ARG B O 1
ATOM 2841 N N . MET B 1 156 ? 8.555 7.285 -18.938 1 70.06 156 MET B N 1
ATOM 2842 C CA . MET B 1 156 ? 9.922 7.578 -18.516 1 70.06 156 MET B CA 1
ATOM 2843 C C . MET B 1 156 ? 10.227 6.957 -17.156 1 70.06 156 MET B C 1
ATOM 2845 O O . MET B 1 156 ? 11.25 6.297 -16.984 1 70.06 156 MET B O 1
ATOM 2849 N N . LEU B 1 157 ? 9.336 7.09 -16.25 1 73.31 157 LEU B N 1
ATOM 2850 C CA . LEU B 1 157 ? 9.562 6.551 -14.914 1 73.31 157 LEU B CA 1
ATOM 2851 C C . LEU B 1 157 ? 9.602 5.027 -14.938 1 73.31 157 LEU B C 1
ATOM 2853 O O . LEU B 1 157 ? 10.398 4.41 -14.234 1 73.31 157 LEU B O 1
ATOM 2857 N N . THR B 1 158 ? 8.75 4.574 -15.805 1 78.75 158 THR B N 1
ATOM 2858 C CA . THR B 1 158 ? 8.719 3.123 -15.922 1 78.75 158 THR B CA 1
ATOM 2859 C C . THR B 1 158 ? 10.031 2.6 -16.516 1 78.75 158 THR B C 1
ATOM 2861 O O . THR B 1 158 ? 10.562 1.592 -16.047 1 78.75 158 THR B O 1
ATOM 2864 N N . ARG B 1 159 ? 10.555 3.346 -17.422 1 80.75 159 ARG B N 1
ATOM 2865 C CA . ARG B 1 159 ? 11.812 2.939 -18.047 1 80.75 159 ARG B CA 1
ATOM 2866 C C . ARG B 1 159 ? 12.961 3.012 -17.047 1 80.75 159 ARG B C 1
ATOM 2868 O O . ARG B 1 159 ? 13.805 2.111 -17 1 80.75 159 ARG B O 1
ATOM 2875 N N . GLU B 1 160 ? 13 4.039 -16.328 1 82.81 160 GLU B N 1
ATOM 2876 C CA . GLU B 1 160 ? 14.055 4.219 -15.336 1 82.81 160 GLU B CA 1
ATOM 2877 C C . GLU B 1 160 ? 13.977 3.145 -14.258 1 82.81 160 GLU B C 1
ATOM 2879 O O . GLU B 1 160 ? 15 2.627 -13.812 1 82.81 160 GLU B O 1
ATOM 2884 N N . LEU B 1 161 ? 12.789 2.855 -13.922 1 83.56 161 LEU B N 1
ATOM 2885 C CA . LEU B 1 161 ? 12.594 1.832 -12.906 1 83.56 161 LEU B CA 1
ATOM 2886 C C . LEU B 1 161 ? 13.031 0.464 -13.414 1 83.56 161 LEU B C 1
ATOM 2888 O O . LEU B 1 161 ? 13.672 -0.298 -12.688 1 83.56 161 LEU B O 1
ATOM 2892 N N . LYS B 1 162 ? 12.633 0.244 -14.633 1 85.25 162 LYS B N 1
ATOM 2893 C CA . LYS B 1 162 ? 13.023 -1.027 -15.234 1 85.25 162 LYS B CA 1
ATOM 2894 C C . LYS B 1 162 ? 14.539 -1.204 -15.219 1 85.25 162 LYS B C 1
ATOM 2896 O O . LYS B 1 162 ? 15.047 -2.256 -14.82 1 85.25 162 LYS B O 1
ATOM 2901 N N . ARG B 1 163 ? 15.219 -0.177 -15.555 1 86.75 163 ARG B N 1
ATOM 2902 C CA . ARG B 1 163 ? 16.672 -0.213 -15.562 1 86.75 163 ARG B CA 1
ATOM 2903 C C . ARG B 1 163 ? 17.219 -0.419 -14.156 1 86.75 163 ARG B C 1
ATOM 2905 O O . ARG B 1 163 ? 18.156 -1.21 -13.961 1 86.75 163 ARG B O 1
ATOM 2912 N N . ALA B 1 164 ? 16.688 0.283 -13.273 1 87.69 164 ALA B N 1
ATOM 2913 C CA . ALA B 1 164 ? 17.141 0.193 -11.891 1 87.69 164 ALA B CA 1
ATOM 2914 C C . ALA B 1 164 ? 16.922 -1.208 -11.328 1 87.69 164 ALA B C 1
ATOM 2916 O O . ALA B 1 164 ? 17.766 -1.739 -10.617 1 87.69 164 ALA B O 1
ATOM 2917 N N . LEU B 1 165 ? 15.781 -1.791 -11.664 1 88.31 165 LEU B N 1
ATOM 2918 C CA . LEU B 1 165 ? 15.461 -3.125 -11.164 1 88.31 165 LEU B CA 1
ATOM 2919 C C . LEU B 1 165 ? 16.391 -4.168 -11.758 1 88.31 165 LEU B C 1
ATOM 2921 O O . LEU B 1 165 ? 16.781 -5.117 -11.078 1 88.31 165 LEU B O 1
ATOM 2925 N N . GLU B 1 166 ? 16.703 -3.949 -13.008 1 87.62 166 GLU B N 1
ATOM 2926 C CA . GLU B 1 166 ? 17.625 -4.871 -13.664 1 87.62 166 GLU B CA 1
ATOM 2927 C C . GLU B 1 166 ? 18.984 -4.883 -12.977 1 87.62 166 GLU B C 1
ATOM 2929 O O . GLU B 1 166 ? 19.656 -5.918 -12.93 1 87.62 166 GLU B O 1
ATOM 2934 N N . GLU B 1 167 ? 19.297 -3.816 -12.398 1 90.75 167 GLU B N 1
ATOM 2935 C CA . GLU B 1 167 ? 20.594 -3.691 -11.727 1 90.75 167 GLU B CA 1
ATOM 2936 C C . GLU B 1 167 ? 20.594 -4.434 -10.391 1 90.75 167 GLU B C 1
ATOM 2938 O O . GLU B 1 167 ? 21.656 -4.703 -9.828 1 90.75 167 GLU B O 1
ATOM 2943 N N . LEU B 1 168 ? 19.453 -4.75 -9.922 1 90.12 168 LEU B N 1
ATOM 2944 C CA . LEU B 1 168 ? 19.375 -5.406 -8.617 1 90.12 168 LEU B CA 1
ATOM 2945 C C . LEU B 1 168 ? 19.688 -6.895 -8.734 1 90.12 168 LEU B C 1
ATOM 2947 O O . LEU B 1 168 ? 19.859 -7.574 -7.727 1 90.12 168 LEU B O 1
ATOM 2951 N N . GLY B 1 169 ? 19.75 -7.492 -9.977 1 90.12 169 GLY B N 1
ATOM 2952 C CA . GLY B 1 169 ? 20.344 -8.812 -10.156 1 90.12 169 GLY B CA 1
ATOM 2953 C C . GLY B 1 169 ? 19.312 -9.898 -10.367 1 90.12 169 GLY B C 1
ATOM 2954 O O . GLY B 1 169 ? 19.656 -11.078 -10.5 1 90.12 169 GLY B O 1
ATOM 2955 N N . PHE B 1 170 ? 18.047 -9.586 -10.273 1 93.75 170 PHE B N 1
ATOM 2956 C CA . PHE B 1 170 ? 17 -10.562 -10.57 1 93.75 170 PHE B CA 1
ATOM 2957 C C . PHE B 1 170 ? 16.297 -10.234 -11.875 1 93.75 170 PHE B C 1
ATOM 2959 O O . PHE B 1 170 ? 16.234 -9.07 -12.273 1 93.75 170 PHE B O 1
ATOM 2966 N N . PRO B 1 171 ? 15.82 -11.266 -12.531 1 95.44 171 PRO B N 1
ATOM 2967 C CA . PRO B 1 171 ? 15.125 -11.016 -13.797 1 95.44 171 PRO B CA 1
ATOM 2968 C C . PRO B 1 171 ? 13.82 -10.258 -13.617 1 95.44 171 PRO B C 1
ATOM 2970 O O . PRO B 1 171 ? 13.281 -10.203 -12.508 1 95.44 171 PRO B O 1
ATOM 2973 N N . LEU B 1 172 ? 13.422 -9.656 -14.734 1 95.94 172 LEU B N 1
ATOM 2974 C CA . LEU B 1 172 ? 12.148 -8.961 -14.859 1 95.94 172 LEU B CA 1
ATOM 2975 C C . LEU B 1 172 ? 11.234 -9.664 -15.852 1 95.94 172 LEU B C 1
ATOM 2977 O O . LEU B 1 172 ? 11.656 -10 -16.953 1 95.94 172 LEU B O 1
ATOM 2981 N N . LEU B 1 173 ? 10 -9.953 -15.359 1 97 173 LEU B N 1
ATOM 2982 C CA . LEU B 1 173 ? 9.055 -10.516 -16.312 1 97 173 LEU B CA 1
ATOM 2983 C C . LEU B 1 173 ? 8.867 -9.594 -17.516 1 97 173 LEU B C 1
ATOM 2985 O O . LEU B 1 173 ? 8.898 -8.367 -17.359 1 97 173 LEU B O 1
ATOM 2989 N N . LYS B 1 174 ? 8.648 -10.227 -18.641 1 95.56 174 LYS B N 1
ATOM 2990 C CA . LYS B 1 174 ? 8.328 -9.453 -19.844 1 95.56 174 LYS B CA 1
ATOM 2991 C C . LYS B 1 174 ? 6.965 -8.781 -19.703 1 95.56 174 LYS B C 1
ATOM 2993 O O . LYS B 1 174 ? 6.801 -7.613 -20.078 1 95.56 174 LYS B O 1
ATOM 2998 N N . THR B 1 175 ? 6.051 -9.539 -19.156 1 96.56 175 THR B N 1
ATOM 2999 C CA . THR B 1 175 ? 4.695 -9.031 -18.969 1 96.56 175 THR B CA 1
ATOM 3000 C C . THR B 1 175 ? 4.645 -8.008 -17.828 1 96.56 175 THR B C 1
ATOM 3002 O O . THR B 1 175 ? 5.266 -8.211 -16.781 1 96.56 175 THR B O 1
ATOM 3005 N N . GLN B 1 176 ? 3.975 -6.883 -18.094 1 94.38 176 GLN B N 1
ATOM 3006 C CA . GLN B 1 176 ? 3.654 -5.887 -17.078 1 94.38 176 GLN B CA 1
ATOM 3007 C C . GLN B 1 176 ? 2.15 -5.809 -16.844 1 94.38 176 GLN B C 1
ATOM 3009 O O . GLN B 1 176 ? 1.356 -6.098 -17.734 1 94.38 176 GLN B O 1
ATOM 3014 N N . ILE B 1 177 ? 1.815 -5.453 -15.625 1 96.31 177 ILE B N 1
ATOM 3015 C CA . ILE B 1 177 ? 0.401 -5.332 -15.289 1 96.31 177 ILE B CA 1
ATOM 3016 C C . ILE B 1 177 ? 0.035 -3.859 -15.117 1 96.31 177 ILE B C 1
ATOM 3018 O O . ILE B 1 177 ? 0.414 -3.234 -14.125 1 96.31 177 ILE B O 1
ATOM 3022 N N . PRO B 1 178 ? -0.747 -3.299 -16 1 92.69 178 PRO B N 1
ATOM 3023 C CA . PRO B 1 178 ? -1.157 -1.898 -15.883 1 92.69 178 PRO B CA 1
ATOM 3024 C C . PRO B 1 178 ? -2.213 -1.686 -14.805 1 92.69 178 PRO B C 1
ATOM 3026 O O . PRO B 1 178 ? -2.869 -2.641 -14.375 1 92.69 178 PRO B O 1
ATOM 3029 N N . THR B 1 179 ? -2.33 -0.436 -14.414 1 89.44 179 THR B N 1
ATOM 3030 C CA . THR B 1 179 ? -3.457 -0.067 -13.562 1 89.44 179 THR B CA 1
ATOM 3031 C C . THR B 1 179 ? -4.773 -0.208 -14.32 1 89.44 179 THR B C 1
ATOM 3033 O O . THR B 1 179 ? -4.898 0.262 -15.453 1 89.44 179 THR B O 1
ATOM 3036 N N . ARG B 1 180 ? -5.688 -0.955 -13.727 1 90.12 180 ARG B N 1
ATOM 3037 C CA . ARG B 1 180 ? -7.008 -1.127 -14.312 1 90.12 180 ARG B CA 1
ATOM 3038 C C . ARG B 1 180 ? -8.094 -1.126 -13.242 1 90.12 180 ARG B C 1
ATOM 3040 O O . ARG B 1 180 ? -7.906 -1.698 -12.164 1 90.12 180 ARG B O 1
ATOM 3047 N N . GLU B 1 181 ? -9.203 -0.545 -13.562 1 88.44 181 GLU B N 1
ATOM 3048 C CA . GLU B 1 181 ? -10.352 -0.535 -12.656 1 88.44 181 GLU B CA 1
ATOM 3049 C C . GLU B 1 181 ? -10.898 -1.942 -12.445 1 88.44 181 GLU B C 1
ATOM 3051 O O . GLU B 1 181 ? -11.461 -2.244 -11.391 1 88.44 181 GLU B O 1
ATOM 3056 N N . ALA B 1 182 ? -10.68 -2.783 -13.391 1 93.5 182 ALA B N 1
ATOM 3057 C CA . ALA B 1 182 ? -11.211 -4.145 -13.367 1 93.5 182 ALA B CA 1
ATOM 3058 C C . ALA B 1 182 ? -10.734 -4.895 -12.125 1 93.5 182 ALA B C 1
ATOM 3060 O O . ALA B 1 182 ? -11.469 -5.727 -11.578 1 93.5 182 ALA B O 1
ATOM 3061 N N . TYR B 1 183 ? -9.578 -4.605 -11.641 1 94.94 183 TYR B N 1
ATOM 3062 C CA . TYR B 1 183 ? -9.055 -5.289 -10.469 1 94.94 183 TYR B CA 1
ATOM 3063 C C . TYR B 1 183 ? -9.836 -4.91 -9.219 1 94.94 183 TYR B C 1
ATOM 3065 O O . TYR B 1 183 ? -10.133 -5.766 -8.375 1 94.94 183 TYR B O 1
ATOM 3073 N N . LYS B 1 184 ? -10.117 -3.684 -9.078 1 91.81 184 LYS B N 1
ATOM 3074 C CA . LYS B 1 184 ? -10.914 -3.227 -7.941 1 91.81 184 LYS B CA 1
ATOM 3075 C C . LYS B 1 184 ? -12.32 -3.805 -7.992 1 91.81 184 LYS B C 1
ATOM 3077 O O . LYS B 1 184 ? -12.883 -4.188 -6.961 1 91.81 184 LYS B O 1
ATOM 3082 N N . GLN B 1 185 ? -12.836 -3.834 -9.164 1 91.19 185 GLN B N 1
ATOM 3083 C CA . GLN B 1 185 ? -14.172 -4.398 -9.344 1 91.19 185 GLN B CA 1
ATOM 3084 C C . GLN B 1 185 ? -14.195 -5.879 -8.992 1 91.19 185 GLN B C 1
ATOM 3086 O O . GLN B 1 185 ? -15.125 -6.352 -8.328 1 91.19 185 GLN B O 1
ATOM 3091 N N . ALA B 1 186 ? -13.234 -6.559 -9.477 1 95.19 186 ALA B N 1
ATOM 3092 C CA . ALA B 1 186 ? -13.141 -7.984 -9.18 1 95.19 186 ALA B CA 1
ATOM 3093 C C . ALA B 1 186 ? -13.102 -8.227 -7.672 1 95.19 186 ALA B C 1
ATOM 3095 O O . ALA B 1 186 ? -13.773 -9.133 -7.164 1 95.19 186 ALA B O 1
ATOM 3096 N N . MET B 1 187 ? -12.336 -7.41 -7 1 94.56 187 MET B N 1
ATOM 3097 C CA . MET B 1 187 ? -12.234 -7.52 -5.547 1 94.56 187 MET B CA 1
ATOM 3098 C C . MET B 1 187 ? -13.594 -7.27 -4.891 1 94.56 187 MET B C 1
ATOM 3100 O O . MET B 1 187 ? -14 -8.008 -3.994 1 94.56 187 MET B O 1
ATOM 3104 N N . ALA B 1 188 ? -14.273 -6.281 -5.355 1 90.56 188 ALA B N 1
ATOM 3105 C CA . ALA B 1 188 ? -15.586 -5.945 -4.816 1 90.56 188 ALA B CA 1
ATOM 3106 C C . ALA B 1 188 ? -16.578 -7.086 -5.031 1 90.56 188 ALA B C 1
ATOM 3108 O O . ALA B 1 188 ? -17.453 -7.32 -4.191 1 90.56 188 ALA B O 1
ATOM 3109 N N . LEU B 1 189 ? -16.391 -7.816 -6.062 1 92.38 189 LEU B N 1
ATOM 3110 C CA . LEU B 1 189 ? -17.312 -8.875 -6.441 1 92.38 189 LEU B CA 1
ATOM 3111 C C . LEU B 1 189 ? -16.906 -10.211 -5.816 1 92.38 189 LEU B C 1
ATOM 3113 O O . LEU B 1 189 ? -17.625 -11.203 -5.953 1 92.38 189 LEU B O 1
ATOM 3117 N N . GLY B 1 190 ? -15.766 -10.227 -5.145 1 96 190 GLY B N 1
ATOM 3118 C CA . GLY B 1 190 ? -15.25 -11.484 -4.625 1 96 190 GLY B CA 1
ATOM 3119 C C . GLY B 1 190 ? -14.812 -12.445 -5.711 1 96 190 GLY B C 1
ATOM 3120 O O . GLY B 1 190 ? -14.977 -13.664 -5.578 1 96 190 GLY B O 1
ATOM 3121 N N . GLN B 1 191 ? -14.383 -11.852 -6.812 1 97.25 191 GLN B N 1
ATOM 3122 C CA . GLN B 1 191 ? -13.922 -12.594 -7.98 1 97.25 191 GLN B CA 1
ATOM 3123 C C . GLN B 1 191 ? -12.539 -12.125 -8.43 1 97.25 191 GLN B C 1
ATOM 3125 O O . GLN B 1 191 ? -11.938 -11.266 -7.781 1 97.25 191 GLN B O 1
ATOM 3130 N N . THR B 1 192 ? -12.008 -12.844 -9.398 1 98 192 THR B N 1
ATOM 3131 C CA . THR B 1 192 ? -10.867 -12.312 -10.133 1 98 192 THR B CA 1
ATOM 3132 C C . THR B 1 192 ? -11.289 -11.844 -11.523 1 98 192 THR B C 1
ATOM 3134 O O . THR B 1 192 ? -12.414 -12.102 -11.961 1 98 192 THR B O 1
ATOM 3137 N N . VAL B 1 193 ? -10.367 -11.141 -12.164 1 98 193 VAL B N 1
ATOM 3138 C CA . VAL B 1 193 ? -10.672 -10.641 -13.5 1 98 193 VAL B CA 1
ATOM 3139 C C . VAL B 1 193 ? -10.844 -11.812 -14.461 1 98 193 VAL B C 1
ATOM 3141 O O . VAL B 1 193 ? -11.445 -11.664 -15.531 1 98 193 VAL B O 1
ATOM 3144 N N . LEU B 1 194 ? -10.344 -13 -14.141 1 98.25 194 LEU B N 1
ATOM 3145 C CA . LEU B 1 194 ? -10.469 -14.172 -15 1 98.25 194 LEU B CA 1
ATOM 3146 C C . LEU B 1 194 ? -11.906 -14.688 -15.008 1 98.25 194 LEU B C 1
ATOM 3148 O O . LEU B 1 194 ? -12.281 -15.469 -15.883 1 98.25 194 LEU B O 1
ATOM 3152 N N . GLN B 1 195 ? -12.688 -14.312 -14.047 1 96.81 195 GLN B N 1
ATOM 3153 C CA . GLN B 1 195 ? -14.078 -14.742 -13.938 1 96.81 195 GLN B CA 1
ATOM 3154 C C . GLN B 1 195 ? -15.023 -13.688 -14.508 1 96.81 195 GLN B C 1
ATOM 3156 O O . GLN B 1 195 ? -16.25 -13.867 -14.484 1 96.81 195 GLN B O 1
ATOM 3161 N N . MET B 1 196 ? -14.445 -12.555 -14.953 1 95.81 196 MET B N 1
ATOM 3162 C CA . MET B 1 196 ? -15.234 -11.445 -15.484 1 95.81 196 MET B CA 1
ATOM 3163 C C . MET B 1 196 ? -15.172 -11.406 -17 1 95.81 196 MET B C 1
ATOM 3165 O O . MET B 1 196 ? -14.25 -11.969 -17.609 1 95.81 196 MET B O 1
ATOM 3169 N N . ASN B 1 197 ? -16.203 -10.656 -17.609 1 94.5 197 ASN B N 1
ATOM 3170 C CA . ASN B 1 197 ? -16.297 -10.781 -19.062 1 94.5 197 ASN B CA 1
ATOM 3171 C C . ASN B 1 197 ? -16.312 -9.414 -19.734 1 94.5 197 ASN B C 1
ATOM 3173 O O . ASN B 1 197 ? -16.359 -9.32 -20.969 1 94.5 197 ASN B O 1
ATOM 3177 N N . ASP B 1 198 ? -16.25 -8.367 -19.031 1 93.81 198 ASP B N 1
ATOM 3178 C CA . ASP B 1 198 ? -16.219 -7.059 -19.672 1 93.81 198 ASP B CA 1
ATOM 3179 C C . ASP B 1 198 ? -14.859 -6.797 -20.312 1 93.81 198 ASP B C 1
ATOM 3181 O O . ASP B 1 198 ? -13.891 -7.512 -20.047 1 93.81 198 ASP B O 1
ATOM 3185 N N . ARG B 1 199 ? -14.766 -5.848 -21.234 1 93.5 199 ARG B N 1
ATOM 3186 C CA . ARG B 1 199 ? -13.586 -5.59 -22.047 1 93.5 199 ARG B CA 1
ATOM 3187 C C . ARG B 1 199 ? -12.359 -5.359 -21.172 1 93.5 199 ARG B C 1
ATOM 3189 O O . ARG B 1 199 ? -11.297 -5.934 -21.438 1 93.5 199 ARG B O 1
ATOM 3196 N N . GLY B 1 200 ? -12.438 -4.559 -20.156 1 93.75 200 GLY B N 1
ATOM 3197 C CA . GLY B 1 200 ? -11.328 -4.285 -19.266 1 93.75 200 GLY B CA 1
ATOM 3198 C C . GLY B 1 200 ? -10.836 -5.516 -18.531 1 93.75 200 GLY B C 1
ATOM 3199 O O . GLY B 1 200 ? -9.633 -5.723 -18.391 1 93.75 200 GLY B O 1
ATOM 3200 N N . ALA B 1 201 ? -11.773 -6.316 -18.141 1 96.38 201 ALA B N 1
ATOM 3201 C CA . ALA B 1 201 ? -11.422 -7.535 -17.422 1 96.38 201 ALA B CA 1
ATOM 3202 C C . ALA B 1 201 ? -10.734 -8.539 -18.344 1 96.38 201 ALA B C 1
ATOM 3204 O O . ALA B 1 201 ? -9.805 -9.242 -17.922 1 96.38 201 ALA B O 1
ATOM 3205 N N . LYS B 1 202 ? -11.18 -8.609 -19.531 1 97.75 202 LYS B N 1
ATOM 3206 C CA . LYS B 1 202 ? -10.562 -9.539 -20.484 1 97.75 202 LYS B CA 1
ATOM 3207 C C . LYS B 1 202 ? -9.109 -9.172 -20.75 1 97.75 202 LYS B C 1
ATOM 3209 O O . LYS B 1 202 ? -8.25 -10.055 -20.828 1 97.75 202 LYS B O 1
ATOM 3214 N N . LEU B 1 203 ? -8.883 -7.891 -20.875 1 96.94 203 LEU B N 1
ATOM 3215 C CA . LEU B 1 203 ? -7.516 -7.422 -21.062 1 96.94 203 LEU B CA 1
ATOM 3216 C C . LEU B 1 203 ? -6.66 -7.742 -19.844 1 96.94 203 LEU B C 1
ATOM 3218 O O . LEU B 1 203 ? -5.547 -8.25 -19.984 1 96.94 203 LEU B O 1
ATOM 3222 N N . ALA B 1 204 ? -7.156 -7.496 -18.688 1 97.81 204 ALA B N 1
ATOM 3223 C CA . ALA B 1 204 ? -6.457 -7.781 -17.438 1 97.81 204 ALA B CA 1
ATOM 3224 C C . ALA B 1 204 ? -6.172 -9.273 -17.297 1 97.81 204 ALA B C 1
ATOM 3226 O O . ALA B 1 204 ? -5.07 -9.672 -16.922 1 97.81 204 ALA B O 1
ATOM 3227 N N . ALA B 1 205 ? -7.176 -10.031 -17.656 1 98.62 205 ALA B N 1
ATOM 3228 C CA . ALA B 1 205 ? -7.043 -11.484 -17.562 1 98.62 205 ALA B CA 1
ATOM 3229 C C . ALA B 1 205 ? -5.93 -11.992 -18.484 1 98.62 205 ALA B C 1
ATOM 3231 O O . ALA B 1 205 ? -5.16 -12.875 -18.094 1 98.62 205 ALA B O 1
ATOM 3232 N N . ALA B 1 206 ? -5.91 -11.438 -19.641 1 98.56 206 ALA B N 1
ATOM 3233 C CA . ALA B 1 206 ? -4.867 -11.844 -20.578 1 98.56 206 ALA B CA 1
ATOM 3234 C C . ALA B 1 206 ? -3.48 -11.539 -20.031 1 98.56 206 ALA B C 1
ATOM 3236 O O . ALA B 1 206 ? -2.557 -12.344 -20.172 1 98.56 206 ALA B O 1
ATOM 3237 N N . GLU B 1 207 ? -3.328 -10.461 -19.391 1 98.12 207 GLU B N 1
ATOM 3238 C CA . GLU B 1 207 ? -2.051 -10.07 -18.797 1 98.12 207 GLU B CA 1
ATOM 3239 C C . GLU B 1 207 ? -1.677 -10.977 -17.625 1 98.12 207 GLU B C 1
ATOM 3241 O O . GLU B 1 207 ? -0.52 -11.375 -17.5 1 98.12 207 GLU B O 1
ATOM 3246 N N . ILE B 1 208 ? -2.654 -11.297 -16.828 1 98.69 208 ILE B N 1
ATOM 3247 C CA . ILE B 1 208 ? -2.43 -12.195 -15.703 1 98.69 208 ILE B CA 1
ATOM 3248 C C . ILE B 1 208 ? -2.006 -13.57 -16.219 1 98.69 208 ILE B C 1
ATOM 3250 O O . ILE B 1 208 ? -1.068 -14.18 -15.695 1 98.69 208 ILE B O 1
ATOM 3254 N N . ARG B 1 209 ? -2.697 -14.047 -17.25 1 98.75 209 ARG B N 1
ATOM 3255 C CA . ARG B 1 209 ? -2.357 -15.336 -17.844 1 98.75 209 ARG B CA 1
ATOM 3256 C C . ARG B 1 209 ? -0.934 -15.328 -18.391 1 98.75 209 ARG B C 1
ATOM 3258 O O . ARG B 1 209 ? -0.188 -16.297 -18.203 1 98.75 209 ARG B O 1
ATOM 3265 N N . ALA B 1 210 ? -0.567 -14.266 -19.016 1 98.75 210 ALA B N 1
ATOM 3266 C CA . ALA B 1 210 ? 0.784 -14.141 -19.562 1 98.75 210 ALA B CA 1
ATOM 3267 C C . ALA B 1 210 ? 1.825 -14.148 -18.438 1 98.75 210 ALA B C 1
ATOM 3269 O O . ALA B 1 210 ? 2.857 -14.812 -18.562 1 98.75 210 ALA B O 1
ATOM 3270 N N . CYS B 1 211 ? 1.568 -13.445 -17.391 1 98.25 211 CYS B N 1
ATOM 3271 C CA . CYS B 1 211 ? 2.441 -13.438 -16.219 1 98.25 211 CYS B CA 1
ATOM 3272 C C . CYS B 1 211 ? 2.586 -14.844 -15.648 1 98.25 211 CYS B C 1
ATOM 3274 O O . CYS B 1 211 ? 3.697 -15.289 -15.352 1 98.25 211 CYS B O 1
ATOM 3276 N N . ALA B 1 212 ? 1.431 -15.508 -15.484 1 98.62 212 ALA B N 1
ATOM 3277 C CA . ALA B 1 212 ? 1.424 -16.859 -14.945 1 98.62 212 ALA B CA 1
ATOM 3278 C C . ALA B 1 212 ? 2.238 -17.812 -15.82 1 98.62 212 ALA B C 1
ATOM 3280 O O . ALA B 1 212 ? 2.977 -18.656 -15.312 1 98.62 212 ALA B O 1
ATOM 3281 N N . ASP B 1 213 ? 2.104 -17.625 -17.141 1 98.56 213 ASP B N 1
ATOM 3282 C CA . ASP B 1 213 ? 2.852 -18.469 -18.062 1 98.56 213 ASP B CA 1
ATOM 3283 C C . ASP B 1 213 ? 4.355 -18.266 -17.891 1 98.56 213 ASP B C 1
ATOM 3285 O O . ASP B 1 213 ? 5.117 -19.234 -17.922 1 98.56 213 ASP B O 1
ATOM 3289 N N . GLU B 1 214 ? 4.766 -17.062 -17.75 1 98.5 214 GLU B N 1
ATOM 3290 C CA . GLU B 1 214 ? 6.184 -16.781 -17.562 1 98.5 214 GLU B CA 1
ATOM 3291 C C . GLU B 1 214 ? 6.688 -17.375 -16.25 1 98.5 214 GLU B C 1
ATOM 3293 O O . GLU B 1 214 ? 7.801 -17.922 -16.188 1 98.5 214 GLU B O 1
ATOM 3298 N N . ILE B 1 215 ? 5.895 -17.312 -15.203 1 97.81 215 ILE B N 1
ATOM 3299 C CA . ILE B 1 215 ? 6.277 -17.812 -13.891 1 97.81 215 ILE B CA 1
ATOM 3300 C C . ILE B 1 215 ? 6.367 -19.344 -13.93 1 97.81 215 ILE B C 1
ATOM 3302 O O . ILE B 1 215 ? 7.312 -19.922 -13.391 1 97.81 215 ILE B O 1
ATOM 3306 N N . VAL B 1 216 ? 5.402 -19.984 -14.609 1 95.5 216 VAL B N 1
ATOM 3307 C CA . VAL B 1 216 ? 5.402 -21.438 -14.727 1 95.5 216 VAL B CA 1
ATOM 3308 C C . VAL B 1 216 ? 6.668 -21.906 -15.453 1 95.5 216 VAL B C 1
ATOM 3310 O O . VAL B 1 216 ? 7.242 -22.938 -15.117 1 95.5 216 VAL B O 1
ATOM 3313 N N . ALA B 1 217 ? 7.07 -21.109 -16.422 1 96.12 217 ALA B N 1
ATOM 3314 C CA . ALA B 1 217 ? 8.25 -21.453 -17.203 1 96.12 217 ALA B CA 1
ATOM 3315 C C . ALA B 1 217 ? 9.516 -21.406 -16.344 1 96.12 217 ALA B C 1
ATOM 3317 O O . ALA B 1 217 ? 10.539 -21.984 -16.719 1 96.12 217 ALA B O 1
ATOM 3318 N N . MET B 1 218 ? 9.445 -20.75 -15.211 1 94.94 218 MET B N 1
ATOM 3319 C CA . MET B 1 218 ? 10.586 -20.625 -14.312 1 94.94 218 MET B CA 1
ATOM 3320 C C . MET B 1 218 ? 10.594 -21.766 -13.289 1 94.94 218 MET B C 1
ATOM 3322 O O . MET B 1 218 ? 11.586 -21.953 -12.578 1 94.94 218 MET B O 1
ATOM 3326 N N . LEU B 1 219 ? 9.453 -22.453 -13.156 1 92.19 219 LEU B N 1
ATOM 3327 C CA . LEU B 1 219 ? 9.352 -23.547 -12.195 1 92.19 219 LEU B CA 1
ATOM 3328 C C . LEU B 1 219 ? 10.102 -24.781 -12.695 1 92.19 219 LEU B C 1
ATOM 3330 O O . LEU B 1 219 ? 10.234 -24.969 -13.906 1 92.19 219 LEU B O 1
ATOM 3334 N N . PRO B 1 220 ? 10.695 -25.578 -11.82 1 86.31 220 PRO B N 1
ATOM 3335 C CA . PRO B 1 220 ? 11.43 -26.781 -12.234 1 86.31 220 PRO B CA 1
ATOM 3336 C C . PRO B 1 220 ? 10.539 -27.797 -12.945 1 86.31 220 PRO B C 1
ATOM 3338 O O . PRO B 1 220 ? 9.328 -27.828 -12.711 1 86.31 220 PRO B O 1
#

pLDDT: mean 92.49, std 7.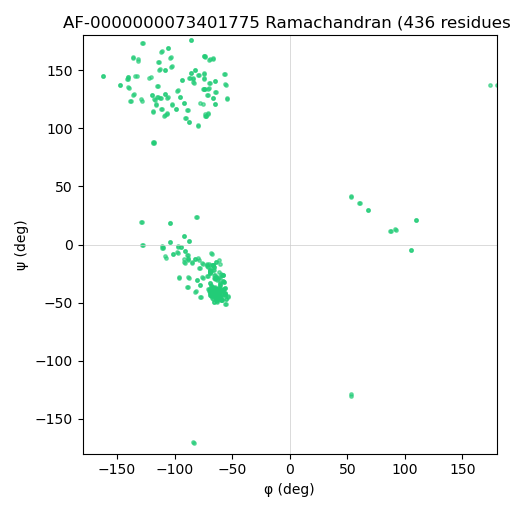56, range [56.28, 98.81]

Radius of gyration: 21.12 Å; Cα contacts (8 Å, |Δi|>4): 949; chains: 2; bounding box: 45×64×48 Å

InterPro domains:
  IPR002586 CobQ/CobB/MinD/ParA nucleotide binding domain [PF01656] (6-192)
  IPR027417 P-loop containing nucleoside triphosphate hydrolase [G3DSA:3.40.50.300] (4-219)
  IPR027417 P-loop containing nucleoside triphosphate hydrolase [SSF52540] (5-218)
  IPR048089 Maintenance of carboxysome distribution protein A [NF041546] (5-214)
  IPR050678 DNA Partitioning ATPase [PTHR13696] (72-217)

Secondary structure (DSSP, 8-state):
-PPEEEEE--SSSSSSHHHHHHHHHHHHHHTT--EEEEE-STT-HHHHHHT--SSTTTS-SS-EEE-GGGGGGHHHHHHTTTTT-SEEEEE--S-SS-HHHHHHHHH-SEEEEEE-SSHHHHHHHHHHHHHHHHHHHH-TT-EEEEEEEEE-S-HHHHHHHHHHHHTTTS-B-S--EE--HHHHHHHHHT--GGG--SHHHHHHHHHHHHHHHHHHHH--/-PPEEEEE--SSSSSSHHHHHHHHHHHHHHTT--EEEEE-STT-HHHHHHT--SSTTTS-SS-EEE-GGGGGGHHHHHHTTTTT-SEEEEE--S-SS-HHHHHHHHH-SEEEEEE-S-HHHHHHHHHHHHHHHHHHHH-TT-EEEEEEEEE-S-HHHHHHHHHHHHTTTS-B-S--EE--HHHHHHHHHT--GGG--SHHHHHHHHHHHHHHHHHHHH--

Solvent-accessible surface area (backbone atoms only — not comparable to full-atom values): 22364 Å² total; per-residue (Å²): 117,71,32,45,26,35,32,24,42,40,36,46,48,56,37,44,43,61,62,50,41,55,42,44,44,50,43,44,37,72,71,70,43,45,42,37,38,34,26,42,23,82,82,39,56,57,58,54,29,54,63,43,26,92,41,80,87,67,20,55,91,55,58,74,44,81,44,34,87,44,42,77,50,34,56,64,62,51,59,77,47,30,77,78,24,51,34,35,34,35,22,40,41,58,35,80,80,43,51,41,49,56,44,49,45,50,67,20,43,32,37,40,30,46,30,34,60,37,53,63,40,51,60,28,44,56,58,41,49,53,51,52,56,56,30,31,72,80,19,74,72,41,40,57,34,36,30,46,18,57,37,63,87,59,56,66,53,43,50,53,43,51,54,56,48,52,69,69,72,42,53,67,52,88,54,58,40,58,65,56,70,40,57,42,50,16,43,59,52,5,32,43,34,76,78,42,83,49,73,65,17,45,54,50,27,53,42,44,42,50,42,43,50,56,53,55,70,69,51,133,117,70,32,44,27,37,33,25,41,41,35,47,48,55,37,43,43,59,61,50,40,55,42,44,45,50,43,44,36,73,70,70,42,44,44,37,38,33,27,42,23,83,81,39,55,56,58,52,31,55,63,43,25,92,41,81,88,66,20,55,92,54,58,72,44,81,44,34,85,44,40,75,51,34,56,64,61,50,59,76,47,31,78,79,25,51,34,34,35,34,24,41,40,57,38,81,79,43,51,41,50,56,45,47,44,51,68,20,42,33,37,40,30,46,30,35,61,36,56,65,40,51,60,29,44,56,57,41,49,53,53,51,55,57,30,31,72,80,18,74,73,40,40,58,34,35,29,46,19,57,40,62,89,61,54,64,54,42,49,53,43,51,53,52,48,53,70,69,72,42,52,66,53,88,54,58,40,59,66,57,70,39,57,44,50,16,42,58,50,6,32,43,33,76,78,43,81,51,72,64,16,46,54,51,28,52,42,44,42,50,42,42,51,57,53,56,70,70,50,134

Nearest PDB structures (foldseek):
  4e03-assembly3_A  TM=9.454E-01  e=4.246E-16  Escherichia coli
  4e09-assembly1_A-2  TM=9.560E-01  e=8.086E-16  Escherichia coli
  4e07-assembly3_A  TM=9.509E-01  e=1.218E-15  Escherichia coli
  6iud-assembly1_A  TM=8.141E-01  e=5.072E-13  Helicobacter pylori 26695
  2ynm-assembly1_B  TM=8.191E-01  e=1.576E-10  Prochlorococcus marinus